Protein AF-0000000084507825 (afdb_homodimer)

Foldseek 3Di:
DPPDDDDADQQCCQVPLVSVLVVLCVVLVPDDLLLVLLQVCLVLCVVCLVVLLQVLVVVLLVDCLSLVLQQFDAVPDDDDGDPDSVCSDCPNPRSVVVSVVSSVVSNCLRNPDPVDCVSVVVLLVVLQQQCFCVVPVVDDPGTGRHDDLVSVLVSLVVSLVVVLVSLVVVVDPPVSNVSNNSSSVSSSVSSSVSNVSNVDDDPHDDPPPPPPPPPDDPPVPPPPPPPPPVPPPPPD/DPPDDDDADQQCCQVPLVSVLVVLCVVLVPDDLLLVLLQVCLVLCVVCLVVLLQVLVVVLLVDCLSLVLQQFDAVPDDDDGDPDSVCSDCPNPRSVVVSVVSSVVSNCLRNPDPVDCVSVVVLLVVLQQQCFCVVPVVDDPGGGRHDDLVSVLVSLVVSLVVVLVSLVVVVDDPVSNVSNNSSSVSSSVSSSVSNVSNVDDDPHDDPPPPDPPPPDDPPVPPPPPPPPPPPPPPDD

Solvent-accessible surface area (backbone atoms only — not comparable to full-atom values): 27492 Å² total; per-residue (Å²): 127,80,75,73,65,42,84,56,66,73,55,38,56,61,66,30,66,70,56,28,50,54,49,54,31,57,73,50,62,58,48,71,69,30,51,50,30,30,41,72,44,34,67,63,50,64,73,40,42,69,62,48,51,52,50,52,50,51,56,38,51,35,26,49,68,55,39,54,47,64,53,36,56,51,90,91,63,82,73,79,71,52,90,48,73,87,53,66,42,86,83,27,68,62,48,47,54,51,48,52,53,53,51,49,50,58,50,41,75,24,62,55,58,82,88,40,69,63,50,55,50,50,47,33,46,59,21,40,58,33,60,14,50,80,75,48,72,83,58,77,97,65,61,46,35,56,52,61,64,66,62,54,52,44,46,50,44,42,50,48,46,53,50,52,51,57,56,61,70,63,69,55,58,69,68,59,44,49,47,34,52,46,27,52,50,45,53,52,45,51,46,48,46,34,34,47,61,69,59,29,80,67,93,44,71,78,73,73,79,76,69,82,74,71,83,64,78,73,70,71,78,66,79,68,81,58,77,70,69,74,74,76,80,74,80,120,126,79,76,74,64,42,84,57,63,71,57,38,56,60,67,29,68,71,55,30,49,53,48,54,31,56,72,50,63,58,48,71,69,30,52,49,29,31,40,72,43,34,67,64,50,65,74,40,42,71,62,50,51,51,50,51,50,52,56,36,51,35,26,48,66,55,38,53,46,62,53,36,57,53,91,90,63,83,73,80,72,52,90,49,74,86,53,65,42,85,83,26,66,60,48,47,53,51,48,51,52,51,51,49,48,58,50,41,74,23,62,55,59,81,88,40,67,63,49,55,50,51,46,33,47,59,23,40,56,35,61,14,50,81,73,47,72,84,59,76,98,66,61,46,34,58,52,62,66,67,61,55,52,44,47,51,44,41,49,49,45,53,50,52,51,56,56,61,71,63,69,57,59,68,68,58,44,50,48,34,52,45,26,52,50,44,53,52,45,52,46,48,46,36,34,45,61,69,58,28,79,68,93,44,71,76,73,73,79,76,69,82,73,70,83,64,79,72,72,70,78,65,80,68,80,58,81,65,73,76,77,76,77,75,77,132

Sequence (472 aa):
MCPILNRIDPTQLDTSLPKRVEYITKFIEFGPEDAAALRAAAPIVKQITNCAVDAVYEKLFSFDVTRATFMSRNTGFEGKLATRLEEITHDNDQIKFRKDFLRTWMFKVFTADYTDIKTFEYLDKVGLMHTGPAAFQHREKKEPLHVDYMHCAMLLGHVHNMLTRAVLARNLPAETTQTTLIAINKVLWIQNDLFARHHIPPRYSHQEETEAKDKGASQGWAWGLFGRSGGSSSSSMCPILNRIDPTQLDTSLPKRVEYITKFIEFGPEDAAALRAAAPIVKQITNCAVDAVYEKLFSFDVTRATFMSRNTGFEGKLATRLEEITHDNDQIKFRKDFLRTWMFKVFTADYTDIKTFEYLDKVGLMHTGPAAFQHREKKEPLHVDYMHCAMLLGHVHNMLTRAVLARNLPAETTQTTLIAINKVLWIQNDLFARHHIPPRYSHQEETEAKDKGASQGWAWGLFGRSGGSSSSS

Structure (mmCIF, N/CA/C/O backbone):
data_AF-0000000084507825-model_v1
#
loop_
_entity.id
_entity.type
_entity.pdbx_description
1 polymer 'Globin-sensor domain-containing protein'
#
loop_
_atom_site.group_PDB
_atom_site.id
_atom_site.type_symbol
_atom_site.label_atom_id
_atom_site.label_alt_id
_atom_site.label_comp_id
_atom_site.label_asym_id
_atom_site.label_entity_id
_atom_site.label_seq_id
_atom_site.pdbx_PDB_ins_code
_atom_site.Cartn_x
_atom_site.Cartn_y
_atom_site.Cartn_z
_atom_site.occupancy
_atom_site.B_iso_or_equiv
_atom_site.auth_seq_id
_atom_site.auth_comp_id
_atom_site.auth_asym_id
_atom_site.auth_atom_id
_atom_site.pdbx_PDB_model_num
ATOM 1 N N . MET A 1 1 ? -9.297 17.641 26.609 1 36.19 1 MET A N 1
ATOM 2 C CA . MET A 1 1 ? -8.188 16.812 27.078 1 36.19 1 MET A CA 1
ATOM 3 C C . MET A 1 1 ? -7.156 16.594 25.984 1 36.19 1 MET A C 1
ATOM 5 O O . MET A 1 1 ? -7.512 16.438 24.812 1 36.19 1 MET A O 1
ATOM 9 N N . CYS A 1 2 ? -6.051 17.156 26.188 1 46.97 2 CYS A N 1
ATOM 10 C CA . CYS A 1 2 ? -4.969 17.078 25.219 1 46.97 2 CYS A CA 1
ATOM 11 C C . CYS A 1 2 ? -4.809 15.641 24.703 1 46.97 2 CYS A C 1
ATOM 13 O O . CYS A 1 2 ? -4.703 14.703 25.5 1 46.97 2 CYS A O 1
ATOM 15 N N . PRO A 1 3 ? -5.215 15.312 23.516 1 63.03 3 PRO A N 1
ATOM 16 C CA . PRO A 1 3 ? -5.098 13.922 23.094 1 63.03 3 PRO A CA 1
ATOM 17 C C . PRO A 1 3 ? -3.773 13.281 23.516 1 63.03 3 PRO A C 1
ATOM 19 O O . PRO A 1 3 ? -2.77 13.984 23.672 1 63.03 3 PRO A O 1
ATOM 22 N N . ILE A 1 4 ? -3.84 12.125 24.234 1 78.12 4 ILE A N 1
ATOM 23 C CA . ILE A 1 4 ? -2.697 11.328 24.656 1 78.12 4 ILE A CA 1
ATOM 24 C C . ILE A 1 4 ? -1.695 11.203 23.516 1 78.12 4 ILE A C 1
ATOM 26 O O . ILE A 1 4 ? -2.061 10.836 22.391 1 78.12 4 ILE A O 1
ATOM 30 N N . LEU A 1 5 ? -0.539 11.805 23.672 1 90 5 LEU A N 1
ATOM 31 C CA . LEU A 1 5 ? 0.555 11.703 22.703 1 90 5 LEU A CA 1
ATOM 32 C C . LEU A 1 5 ? 1.272 10.367 22.844 1 90 5 LEU A C 1
ATOM 34 O O . LEU A 1 5 ? 1.712 9.992 23.922 1 90 5 LEU A O 1
ATOM 38 N N . ASN A 1 6 ? 1.208 9.578 21.781 1 95.44 6 ASN A N 1
ATOM 39 C CA . ASN A 1 6 ? 1.97 8.336 21.734 1 95.44 6 ASN A CA 1
ATOM 40 C C . ASN A 1 6 ? 3.449 8.594 21.469 1 95.44 6 ASN A C 1
ATOM 42 O O . ASN A 1 6 ? 3.811 9.148 20.438 1 95.44 6 ASN A O 1
ATOM 46 N N . ARG A 1 7 ? 4.262 8.172 22.422 1 94.94 7 ARG A N 1
ATOM 47 C CA . ARG A 1 7 ? 5.699 8.359 22.281 1 94.94 7 ARG A CA 1
ATOM 48 C C . ARG A 1 7 ? 6.348 7.156 21.594 1 94.94 7 ARG A C 1
ATOM 50 O O . ARG A 1 7 ? 6.203 6.023 22.062 1 94.94 7 ARG A O 1
ATOM 57 N N . ILE A 1 8 ? 6.984 7.43 20.531 1 95.25 8 ILE A N 1
ATOM 58 C CA . ILE A 1 8 ? 7.609 6.395 19.719 1 95.25 8 ILE A CA 1
ATOM 59 C C . ILE A 1 8 ? 9.086 6.727 19.5 1 95.25 8 ILE A C 1
ATOM 61 O O . ILE A 1 8 ? 9.422 7.832 19.078 1 95.25 8 ILE A O 1
ATOM 65 N N . ASP A 1 9 ? 10 5.816 19.844 1 94.69 9 ASP A N 1
ATOM 66 C CA . ASP A 1 9 ? 11.406 5.941 19.469 1 94.69 9 ASP A CA 1
ATOM 67 C C . ASP A 1 9 ? 11.625 5.598 18 1 94.69 9 ASP A C 1
ATOM 69 O O . ASP A 1 9 ? 11.5 4.434 17.609 1 94.69 9 ASP A O 1
ATOM 73 N N . PRO A 1 10 ? 11.977 6.602 17.188 1 93.81 10 PRO A N 1
ATOM 74 C CA . PRO A 1 10 ? 12.102 6.34 15.75 1 93.81 10 PRO A CA 1
ATOM 75 C C . PRO A 1 10 ? 13.141 5.27 15.438 1 93.81 10 PRO A C 1
ATOM 77 O O . PRO A 1 10 ? 13 4.539 14.453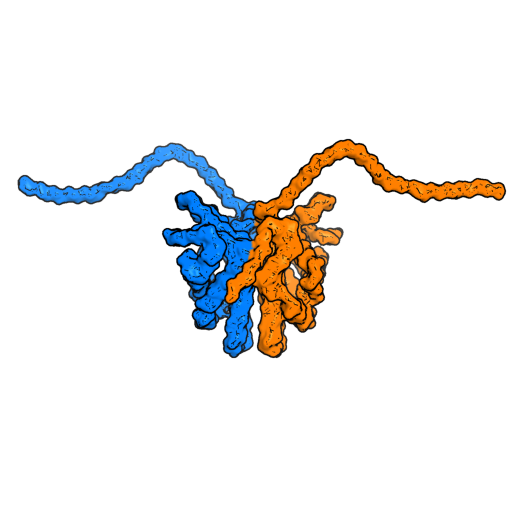 1 93.81 10 PRO A O 1
ATOM 80 N N . THR A 1 11 ? 14.164 5.133 16.203 1 94.94 11 THR A N 1
ATOM 81 C CA . THR A 1 11 ? 15.195 4.129 15.977 1 94.94 11 THR A CA 1
ATOM 82 C C . THR A 1 11 ? 14.617 2.721 16.078 1 94.94 11 THR A C 1
ATOM 84 O O . THR A 1 11 ? 15.008 1.824 15.336 1 94.94 11 THR A O 1
ATOM 87 N N . GLN A 1 12 ? 13.641 2.6 16.922 1 96.62 12 GLN A N 1
ATOM 88 C CA . GLN A 1 12 ? 13.062 1.283 17.172 1 96.62 12 GLN A CA 1
ATOM 89 C C . GLN A 1 12 ? 12.141 0.861 16.031 1 96.62 12 GLN A C 1
ATOM 91 O O . GLN A 1 12 ? 11.836 -0.323 15.875 1 96.62 12 GLN A O 1
ATOM 96 N N . LEU A 1 13 ? 11.695 1.772 15.266 1 97.31 13 LEU A N 1
ATOM 97 C CA . LEU A 1 13 ? 10.859 1.438 14.125 1 97.31 13 LEU A CA 1
ATOM 98 C C . LEU A 1 13 ? 11.664 0.709 13.055 1 97.31 13 LEU A C 1
ATOM 100 O O . LEU A 1 13 ? 11.109 -0.055 12.266 1 97.31 13 LEU A O 1
ATOM 104 N N . ASP A 1 14 ? 12.969 0.906 13.125 1 95.88 14 ASP A N 1
ATOM 105 C CA . ASP A 1 14 ? 13.852 0.217 12.188 1 95.88 14 ASP A CA 1
ATOM 106 C C . ASP A 1 14 ? 14.461 -1.028 12.82 1 95.88 14 ASP A C 1
ATOM 108 O O . ASP A 1 14 ? 14.727 -2.02 12.133 1 95.88 14 ASP A O 1
ATOM 112 N N . THR A 1 15 ? 14.641 -1.008 14.125 1 96.06 15 THR A N 1
ATOM 113 C CA . THR A 1 15 ? 15.531 -1.999 14.719 1 96.06 15 THR A CA 1
ATOM 114 C C . THR A 1 15 ? 14.734 -3.041 15.5 1 96.06 15 THR A C 1
ATOM 116 O O . THR A 1 15 ? 15.273 -4.074 15.898 1 96.06 15 THR A O 1
ATOM 119 N N . SER A 1 16 ? 13.469 -2.795 15.742 1 97.94 16 SER A N 1
ATOM 120 C CA . SER A 1 16 ? 12.625 -3.707 16.516 1 97.94 16 SER A CA 1
ATOM 121 C C . SER A 1 16 ? 11.312 -3.977 15.797 1 97.94 16 SER A C 1
ATOM 123 O O . SER A 1 16 ? 10.438 -3.107 15.742 1 97.94 16 SER A O 1
ATOM 125 N N . LEU A 1 17 ? 11.117 -5.219 15.383 1 98.19 17 LEU A N 1
ATOM 126 C CA . LEU A 1 17 ? 9.867 -5.582 14.719 1 98.19 17 LEU A CA 1
ATOM 127 C C . LEU A 1 17 ? 8.68 -5.434 15.672 1 98.19 17 LEU A C 1
ATOM 129 O O . LEU A 1 17 ? 7.66 -4.84 15.312 1 98.19 17 LEU A O 1
ATOM 133 N N . PRO A 1 18 ? 8.742 -5.898 16.938 1 98.5 18 PRO A N 1
ATOM 134 C CA . PRO A 1 18 ? 7.602 -5.742 17.844 1 98.5 18 PRO A CA 1
ATOM 135 C C . PRO A 1 18 ? 7.207 -4.281 18.047 1 98.5 18 PRO A C 1
ATOM 137 O O . PRO A 1 18 ? 6.02 -3.959 18.094 1 98.5 18 PRO A O 1
ATOM 140 N N . LYS A 1 19 ? 8.164 -3.371 18.141 1 98.44 19 LYS A N 1
ATOM 141 C CA . LYS A 1 19 ? 7.859 -1.957 18.328 1 98.44 19 LYS A CA 1
ATOM 142 C C . LYS A 1 19 ? 7.277 -1.343 17.062 1 98.44 19 LYS A C 1
ATOM 144 O O . LYS A 1 19 ? 6.383 -0.499 17.125 1 98.44 19 LYS A O 1
ATOM 149 N N . ARG A 1 20 ? 7.816 -1.771 15.93 1 98.44 20 ARG A N 1
ATOM 150 C CA . ARG A 1 20 ? 7.246 -1.331 14.664 1 98.44 20 ARG A CA 1
ATOM 151 C C . ARG A 1 20 ? 5.793 -1.773 14.531 1 98.44 20 ARG A C 1
ATOM 153 O O . ARG A 1 20 ? 4.922 -0.971 14.188 1 98.44 20 ARG A O 1
ATOM 160 N N . VAL A 1 21 ? 5.551 -3.033 14.906 1 98.81 21 VAL A N 1
ATOM 161 C CA . VAL A 1 21 ? 4.211 -3.602 14.812 1 98.81 21 VAL A CA 1
ATOM 162 C C . VAL A 1 21 ? 3.27 -2.867 15.766 1 98.81 21 VAL A C 1
ATOM 164 O O . VAL A 1 21 ? 2.133 -2.549 15.398 1 98.81 21 VAL A O 1
ATOM 167 N N . GLU A 1 22 ? 3.719 -2.598 16.922 1 98.5 22 GLU A N 1
ATOM 168 C CA . GLU A 1 22 ? 2.922 -1.83 17.875 1 98.5 22 GLU A CA 1
ATOM 169 C C . GLU A 1 22 ? 2.518 -0.478 17.297 1 98.5 22 GLU A C 1
ATOM 171 O O . GLU A 1 22 ? 1.354 -0.08 17.391 1 98.5 22 GLU A O 1
ATOM 176 N N . TYR A 1 23 ? 3.441 0.18 16.719 1 98.5 23 TYR A N 1
ATOM 177 C CA . TYR A 1 23 ? 3.195 1.499 16.141 1 98.5 23 TYR A CA 1
ATOM 178 C C . TYR A 1 23 ? 2.221 1.411 14.969 1 98.5 23 TYR A C 1
ATOM 180 O O . TYR A 1 23 ? 1.192 2.09 14.953 1 98.5 23 TYR A O 1
ATOM 188 N N . ILE A 1 24 ? 2.48 0.512 13.953 1 98.75 24 ILE A N 1
ATOM 189 C CA . ILE A 1 24 ? 1.702 0.543 12.719 1 98.75 24 ILE A CA 1
ATOM 190 C C . ILE A 1 24 ? 0.29 0.027 12.984 1 98.75 24 ILE A C 1
ATOM 192 O O . ILE A 1 24 ? -0.678 0.512 12.391 1 98.75 24 ILE A O 1
ATOM 196 N N . THR A 1 25 ? 0.113 -0.939 13.875 1 98.81 25 THR A N 1
ATOM 197 C CA . THR A 1 25 ? -1.227 -1.427 14.188 1 98.81 25 THR A CA 1
ATOM 198 C C . THR A 1 25 ? -2.025 -0.368 14.938 1 98.81 25 THR A C 1
ATOM 200 O O . THR A 1 25 ? -3.225 -0.201 14.703 1 98.81 25 THR A O 1
ATOM 203 N N . LYS A 1 26 ? -1.37 0.369 15.844 1 98.38 26 LYS A N 1
ATOM 204 C CA . LYS A 1 26 ? -2.045 1.459 16.547 1 98.38 26 LYS A CA 1
ATOM 205 C C . LYS A 1 26 ? -2.412 2.584 15.578 1 98.38 26 LYS A C 1
ATOM 207 O O . LYS A 1 26 ? -3.523 3.115 15.633 1 98.38 26 LYS A O 1
ATOM 212 N N . PHE A 1 27 ? -1.517 2.955 14.75 1 98.62 27 PHE A N 1
ATOM 213 C CA . PHE A 1 27 ? -1.751 4.035 13.797 1 98.62 27 PHE A CA 1
ATOM 214 C C . PHE A 1 27 ? -2.947 3.725 12.906 1 98.62 27 PHE A C 1
ATOM 216 O O . PHE A 1 27 ? -3.848 4.551 12.75 1 98.62 27 PHE A O 1
ATOM 223 N N . ILE A 1 28 ? -2.973 2.477 12.336 1 98.69 28 ILE A N 1
ATOM 224 C CA . ILE A 1 28 ? -4.023 2.143 11.383 1 98.69 28 ILE A CA 1
ATOM 225 C C . ILE A 1 28 ? -5.242 1.594 12.117 1 98.69 28 ILE A C 1
ATOM 227 O O . ILE A 1 28 ? -6.246 1.248 11.5 1 98.69 28 ILE A O 1
ATOM 231 N N . GLU A 1 29 ? -5.102 1.464 13.484 1 98.5 29 GLU A N 1
ATOM 232 C CA . GLU A 1 29 ? -6.18 1.044 14.375 1 98.5 29 GLU A CA 1
ATOM 233 C C . GLU A 1 29 ? -6.598 -0.396 14.094 1 98.5 29 GLU A C 1
ATOM 235 O O . GLU A 1 29 ? -7.793 -0.697 14.023 1 98.5 29 GLU A O 1
ATOM 240 N N . PHE A 1 30 ? -5.664 -1.227 13.812 1 98.88 30 PHE A N 1
ATOM 241 C CA . PHE A 1 30 ? -5.902 -2.662 13.719 1 98.88 30 PHE A CA 1
ATOM 242 C C . PHE A 1 30 ? -5.949 -3.291 15.109 1 98.88 30 PHE A C 1
ATOM 244 O O . PHE A 1 30 ? -4.98 -3.207 15.867 1 98.88 30 PHE A O 1
ATOM 251 N N . GLY A 1 31 ? -7.035 -3.877 15.469 1 98.56 31 GLY A N 1
ATOM 252 C CA . GLY A 1 31 ? -7.215 -4.441 16.797 1 98.56 31 GLY A CA 1
ATOM 253 C C . GLY A 1 31 ? -8.008 -5.738 16.797 1 98.56 31 GLY A C 1
ATOM 254 O O . GLY A 1 31 ? -8.156 -6.375 15.75 1 98.56 31 GLY A O 1
ATOM 255 N N . PRO A 1 32 ? -8.5 -6.152 17.906 1 98.5 32 PRO A N 1
ATOM 256 C CA . PRO A 1 32 ? -9.188 -7.434 18.062 1 98.5 32 PRO A CA 1
ATOM 257 C C . PRO A 1 32 ? -10.438 -7.539 17.188 1 98.5 32 PRO A C 1
ATOM 259 O O . PRO A 1 32 ? -10.766 -8.625 16.703 1 98.5 32 PRO A O 1
ATOM 262 N N . GLU A 1 33 ? -11.148 -6.449 17 1 98.62 33 GLU A N 1
ATOM 263 C CA . GLU A 1 33 ? -12.336 -6.477 16.172 1 98.62 33 GLU A CA 1
ATOM 264 C C . GLU A 1 33 ? -11.984 -6.777 14.711 1 98.62 33 GLU A C 1
ATOM 266 O O . GLU A 1 33 ? -12.742 -7.457 14.016 1 98.62 33 GLU A O 1
ATOM 271 N N . ASP A 1 34 ? -10.852 -6.25 14.273 1 98.88 34 ASP A N 1
ATOM 272 C CA . ASP A 1 34 ? -10.391 -6.539 12.922 1 98.88 34 ASP A CA 1
ATOM 273 C C . ASP A 1 34 ? -10.023 -8.008 12.766 1 98.88 34 ASP A C 1
ATOM 275 O O . ASP A 1 34 ? -10.406 -8.656 11.789 1 98.88 34 ASP A O 1
ATOM 279 N N . ALA A 1 35 ? -9.273 -8.508 13.75 1 98.81 35 ALA A N 1
ATOM 280 C CA . ALA A 1 35 ? -8.906 -9.922 13.727 1 98.81 35 ALA A CA 1
ATOM 281 C C . ALA A 1 35 ? -10.141 -10.812 13.695 1 98.81 35 ALA A C 1
ATOM 283 O O . ALA A 1 35 ? -10.188 -11.805 12.969 1 98.81 35 ALA A O 1
ATOM 284 N N . ALA A 1 36 ? -11.156 -10.445 14.469 1 98.81 36 ALA A N 1
ATOM 285 C CA . ALA A 1 36 ? -12.398 -11.211 14.5 1 98.81 36 ALA A CA 1
ATOM 286 C C . ALA A 1 36 ? -13.117 -11.148 13.156 1 98.81 36 ALA A C 1
ATOM 288 O O . ALA A 1 36 ? -13.68 -12.141 12.695 1 98.81 36 ALA A O 1
ATOM 289 N N . ALA A 1 37 ? -13.133 -9.984 12.562 1 98.88 37 ALA A N 1
ATOM 290 C CA . ALA A 1 37 ? -13.766 -9.828 11.258 1 98.88 37 ALA A CA 1
ATOM 291 C C . ALA A 1 37 ? -13.07 -10.68 10.203 1 98.88 37 ALA A C 1
ATOM 293 O O . ALA A 1 37 ? -13.734 -11.297 9.359 1 98.88 37 ALA A O 1
ATOM 294 N N . LEU A 1 38 ? -11.758 -10.688 10.219 1 98.88 38 LEU A N 1
ATOM 295 C CA . LEU A 1 38 ? -11.008 -11.531 9.297 1 98.88 38 LEU A CA 1
ATOM 296 C C . LEU A 1 38 ? -11.352 -13.008 9.5 1 98.88 38 LEU A C 1
ATOM 298 O O . LEU A 1 38 ? -11.648 -13.719 8.531 1 98.88 38 LEU A O 1
ATOM 302 N N . ARG A 1 39 ? -11.344 -13.391 10.703 1 98.81 39 ARG A N 1
ATOM 303 C CA . ARG A 1 39 ? -11.672 -14.781 11 1 98.81 39 ARG A CA 1
ATOM 304 C C . ARG A 1 39 ? -13.07 -15.133 10.516 1 98.81 39 ARG A C 1
ATOM 306 O O . ARG A 1 39 ? -13.297 -16.219 9.969 1 98.81 39 ARG A O 1
ATOM 313 N N . ALA A 1 40 ? -14.008 -14.266 10.75 1 98.62 40 ALA A N 1
ATOM 314 C CA . ALA A 1 40 ? -15.391 -14.484 10.328 1 98.62 40 ALA A CA 1
ATOM 315 C C . ALA A 1 40 ? -15.492 -14.57 8.805 1 98.62 40 ALA A C 1
ATOM 317 O O . ALA A 1 40 ? -16.406 -15.219 8.273 1 98.62 40 ALA A O 1
ATOM 318 N N . ALA A 1 41 ? -14.57 -13.953 8.094 1 98.38 41 ALA A N 1
ATOM 319 C CA . ALA A 1 41 ? -14.602 -13.93 6.637 1 98.38 41 ALA A CA 1
ATOM 320 C C . ALA A 1 41 ? -13.836 -15.117 6.055 1 98.38 41 ALA A C 1
ATOM 322 O O . ALA A 1 41 ? -13.828 -15.32 4.836 1 98.38 41 ALA A O 1
ATOM 323 N N . ALA A 1 42 ? -13.188 -15.938 6.879 1 98.38 42 ALA A N 1
ATOM 324 C CA . ALA A 1 42 ? -12.328 -17.031 6.441 1 98.38 42 ALA A CA 1
ATOM 325 C C . ALA A 1 42 ? -13.078 -17.984 5.504 1 98.38 42 ALA A C 1
ATOM 327 O O . ALA A 1 42 ? -12.531 -18.422 4.496 1 98.38 42 ALA A O 1
ATOM 328 N N . PRO A 1 43 ? -14.375 -18.297 5.715 1 97.81 43 PRO A N 1
ATOM 329 C CA . PRO A 1 43 ? -15.086 -19.188 4.793 1 97.81 43 PRO A CA 1
ATOM 330 C C . PRO A 1 43 ? -15.227 -18.594 3.393 1 97.81 43 PRO A C 1
ATOM 332 O O . PRO A 1 43 ? -15.203 -19.328 2.402 1 97.81 43 PRO A O 1
ATOM 335 N N . ILE A 1 44 ? -15.414 -17.25 3.322 1 96.69 44 ILE A N 1
ATOM 336 C CA . ILE A 1 44 ? -15.484 -16.578 2.027 1 96.69 44 ILE A CA 1
ATOM 337 C C . ILE A 1 44 ? -14.164 -16.781 1.28 1 96.69 44 ILE A C 1
ATOM 339 O O . ILE A 1 44 ? -14.156 -17.141 0.103 1 96.69 44 ILE A O 1
ATOM 343 N N . VAL A 1 45 ? -13.078 -16.594 1.934 1 95.88 45 VAL A N 1
ATOM 344 C CA . VAL A 1 45 ? -11.742 -16.672 1.351 1 95.88 45 VAL A CA 1
ATOM 345 C C . VAL A 1 45 ? -11.438 -18.125 0.955 1 95.88 45 VAL A C 1
ATOM 347 O O . VAL A 1 45 ? -10.891 -18.375 -0.119 1 95.88 45 VAL A O 1
ATOM 350 N N . LYS A 1 46 ? -11.789 -19.047 1.829 1 96.81 46 LYS A N 1
ATOM 351 C CA . LYS A 1 46 ? -11.586 -20.469 1.533 1 96.81 46 LYS A CA 1
ATOM 352 C C . LYS A 1 46 ? -12.258 -20.859 0.218 1 96.81 46 LYS A C 1
ATOM 354 O O . LYS A 1 46 ? -11.695 -21.625 -0.568 1 96.81 46 LYS A O 1
ATOM 359 N N . GLN A 1 47 ? -13.398 -20.312 -0.067 1 96.5 47 GLN A N 1
ATOM 360 C CA . GLN A 1 47 ? -14.188 -20.656 -1.246 1 96.5 47 GLN A CA 1
ATOM 361 C C . GLN A 1 47 ? -13.523 -20.141 -2.52 1 96.5 47 GLN A C 1
ATOM 363 O O . GLN A 1 47 ? -13.68 -20.734 -3.59 1 96.5 47 GLN A O 1
ATOM 368 N N . ILE A 1 48 ? -12.734 -19.094 -2.365 1 96.19 48 ILE A N 1
ATOM 369 C CA . ILE A 1 48 ? -12.242 -18.469 -3.59 1 96.19 48 ILE A CA 1
ATOM 370 C C . ILE A 1 48 ? -10.742 -18.719 -3.719 1 96.19 48 ILE A C 1
ATOM 372 O O . ILE A 1 48 ? -10.125 -18.344 -4.723 1 96.19 48 ILE A O 1
ATOM 376 N N . THR A 1 49 ? -10.125 -19.328 -2.787 1 96.06 49 THR A N 1
ATOM 377 C CA . THR A 1 49 ? -8.672 -19.344 -2.652 1 96.06 49 THR A CA 1
ATOM 378 C C . THR A 1 49 ? -8.023 -19.953 -3.896 1 96.06 49 THR A C 1
ATOM 380 O O . THR A 1 49 ? -7.141 -19.344 -4.5 1 96.06 49 THR A O 1
ATOM 383 N N . ASN A 1 50 ? -8.453 -21.141 -4.379 1 95.56 50 ASN A N 1
ATOM 384 C CA . ASN A 1 50 ? -7.812 -21.781 -5.523 1 95.56 50 ASN A CA 1
ATOM 385 C C . ASN A 1 50 ? -7.945 -20.938 -6.789 1 95.56 50 ASN A C 1
ATOM 387 O O . ASN A 1 50 ? -6.965 -20.719 -7.496 1 95.56 50 ASN A O 1
ATOM 391 N N . CYS A 1 51 ? -9.109 -20.422 -6.988 1 96.25 51 CYS A N 1
ATOM 392 C CA . CYS A 1 51 ? -9.336 -19.594 -8.164 1 96.25 51 CYS A CA 1
ATOM 393 C C . CYS A 1 51 ? -8.555 -18.281 -8.062 1 96.25 51 CYS A C 1
ATOM 395 O O . CYS A 1 51 ? -7.988 -17.812 -9.047 1 96.25 51 CYS A O 1
ATOM 397 N N . ALA A 1 52 ? -8.539 -17.75 -6.879 1 96.69 52 ALA A N 1
ATOM 398 C CA . ALA A 1 52 ? -7.816 -16.5 -6.668 1 96.69 52 ALA A CA 1
ATOM 399 C C . ALA A 1 52 ? -6.32 -16.688 -6.879 1 96.69 52 ALA A C 1
ATOM 401 O O . ALA A 1 52 ? -5.664 -15.852 -7.508 1 96.69 52 ALA A O 1
ATOM 402 N N . VAL A 1 53 ? -5.766 -17.75 -6.391 1 97.88 53 VAL A N 1
ATOM 403 C CA . VAL A 1 53 ? -4.348 -18.047 -6.551 1 97.88 53 VAL A CA 1
ATOM 404 C C . VAL A 1 53 ? -4.023 -18.234 -8.031 1 97.88 53 VAL A C 1
ATOM 406 O O . VAL A 1 53 ? -3.027 -17.703 -8.531 1 97.88 53 VAL A O 1
ATOM 409 N N . ASP A 1 54 ? -4.844 -18.938 -8.75 1 97.38 54 ASP A N 1
ATOM 410 C CA . ASP A 1 54 ? -4.648 -19.094 -10.188 1 97.38 54 ASP A CA 1
ATOM 411 C C . ASP A 1 54 ? -4.699 -17.734 -10.906 1 97.38 54 ASP A C 1
ATOM 413 O O . ASP A 1 54 ? -3.889 -17.469 -11.797 1 97.38 54 ASP A O 1
ATOM 417 N N . ALA A 1 55 ? -5.645 -16.938 -10.523 1 96.62 55 ALA A N 1
ATOM 418 C CA . ALA A 1 55 ? -5.789 -15.617 -11.141 1 96.62 55 ALA A CA 1
ATOM 419 C C . ALA A 1 55 ? -4.562 -14.75 -10.875 1 96.62 55 ALA A C 1
ATOM 421 O O . ALA A 1 55 ? -4.133 -13.992 -11.742 1 96.62 55 ALA A O 1
ATOM 422 N N . VAL A 1 56 ? -4.059 -14.828 -9.664 1 97.75 56 VAL A N 1
ATOM 423 C CA . VAL A 1 56 ? -2.844 -14.102 -9.305 1 97.75 56 VAL A CA 1
ATOM 424 C C . VAL A 1 56 ? -1.704 -14.508 -10.234 1 97.75 56 VAL A C 1
ATOM 426 O O . VAL A 1 56 ? -1.017 -13.656 -10.797 1 97.75 56 VAL A O 1
ATOM 429 N N . TYR A 1 57 ? -1.505 -15.773 -10.43 1 97.19 57 TYR A N 1
ATOM 430 C CA . TYR A 1 57 ? -0.385 -16.219 -11.25 1 97.19 57 TYR A CA 1
ATOM 431 C C . TYR A 1 57 ? -0.645 -15.945 -12.727 1 97.19 57 TYR A C 1
ATOM 433 O O . TYR A 1 57 ? 0.286 -15.656 -13.484 1 97.19 57 TYR A O 1
ATOM 441 N N . GLU A 1 58 ? -1.918 -15.984 -13.156 1 96.88 58 GLU A N 1
ATOM 442 C CA . GLU A 1 58 ? -2.225 -15.516 -14.508 1 96.88 58 GLU A CA 1
ATOM 443 C C . GLU A 1 58 ? -1.776 -14.07 -14.703 1 96.88 58 GLU A C 1
ATOM 445 O O . GLU A 1 58 ? -1.221 -13.727 -15.742 1 96.88 58 GLU A O 1
ATOM 450 N N . LYS A 1 59 ? -2.053 -13.273 -13.727 1 97.5 59 LYS A N 1
ATOM 451 C CA . LYS A 1 59 ? -1.621 -11.883 -13.773 1 97.5 59 LYS A CA 1
ATOM 452 C C . LYS A 1 59 ? -0.101 -11.781 -13.867 1 97.5 59 LYS A C 1
ATOM 454 O O . LYS A 1 59 ? 0.424 -11.047 -14.711 1 97.5 59 LYS A O 1
ATOM 459 N N . LEU A 1 60 ? 0.597 -12.555 -13.055 1 97.31 60 LEU A N 1
ATOM 460 C CA . LEU A 1 60 ? 2.055 -12.523 -13.016 1 97.31 60 LEU A CA 1
ATOM 461 C C . LEU A 1 60 ? 2.645 -13.047 -14.32 1 97.31 60 LEU A C 1
ATOM 463 O O . LEU A 1 60 ? 3.697 -12.578 -14.766 1 97.31 60 LEU A O 1
ATOM 467 N N . PHE A 1 61 ? 1.965 -13.953 -15.008 1 96.56 61 PHE A N 1
ATOM 468 C CA . PHE A 1 61 ? 2.404 -14.508 -16.281 1 96.56 61 PHE A CA 1
ATOM 469 C C . PHE A 1 61 ? 2.197 -13.508 -17.406 1 96.56 61 PHE A C 1
ATOM 471 O O . PHE A 1 61 ? 2.83 -13.617 -18.469 1 96.56 61 PHE A O 1
ATOM 478 N N . SER A 1 62 ? 1.318 -12.586 -17.234 1 96.69 62 SER A N 1
ATOM 479 C CA . SER A 1 62 ? 0.885 -11.719 -18.328 1 96.69 62 SER A CA 1
ATOM 480 C C . SER A 1 62 ? 1.888 -10.602 -18.578 1 96.69 62 SER A C 1
ATOM 482 O O . SER A 1 62 ? 1.746 -9.836 -19.531 1 96.69 62 SER A O 1
ATOM 484 N N . PHE A 1 63 ? 2.863 -10.438 -17.75 1 97.25 63 PHE A N 1
ATOM 485 C CA . PHE A 1 63 ? 3.967 -9.508 -17.953 1 97.25 63 PHE A CA 1
ATOM 486 C C . PHE A 1 63 ? 5.305 -10.234 -17.906 1 97.25 63 PHE A C 1
ATOM 488 O O . PHE A 1 63 ? 5.555 -11.039 -17.016 1 97.25 63 PHE A O 1
ATOM 495 N N . ASP A 1 64 ? 6.199 -9.961 -18.844 1 95.62 64 ASP A N 1
ATOM 496 C CA . ASP A 1 64 ? 7.473 -10.672 -18.875 1 95.62 64 ASP A CA 1
ATOM 497 C C . ASP A 1 64 ? 8.336 -10.32 -17.672 1 95.62 64 ASP A C 1
ATOM 499 O O . ASP A 1 64 ? 9.039 -11.18 -17.125 1 95.62 64 ASP A O 1
ATOM 503 N N . VAL A 1 65 ? 8.25 -9.086 -17.156 1 95.12 65 VAL A N 1
ATOM 504 C CA . VAL A 1 65 ? 9.078 -8.633 -16.047 1 95.12 65 VAL A CA 1
ATOM 505 C C . VAL A 1 65 ? 8.703 -9.383 -14.766 1 95.12 65 VAL A C 1
ATOM 507 O O . VAL A 1 65 ? 9.562 -9.68 -13.938 1 95.12 65 VAL A O 1
ATOM 510 N N . THR A 1 66 ? 7.441 -9.734 -14.562 1 96.5 66 THR A N 1
ATOM 511 C CA . THR A 1 66 ? 7.055 -10.516 -13.391 1 96.5 66 THR A CA 1
ATOM 512 C C . THR A 1 66 ? 7.211 -12.008 -13.664 1 96.5 66 THR A C 1
ATOM 514 O O . THR A 1 66 ? 7.637 -12.766 -12.781 1 96.5 66 THR A O 1
ATOM 517 N N . ARG A 1 67 ? 6.934 -12.469 -14.867 1 94.88 67 ARG A N 1
ATOM 518 C CA . ARG A 1 67 ? 7.078 -13.875 -15.227 1 94.88 67 ARG A CA 1
ATOM 519 C C . ARG A 1 67 ? 8.531 -14.32 -15.109 1 94.88 67 ARG A C 1
ATOM 521 O O . ARG A 1 67 ? 8.805 -15.438 -14.656 1 94.88 67 ARG A O 1
ATOM 528 N N . ALA A 1 68 ? 9.453 -13.477 -15.461 1 92.56 68 ALA A N 1
ATOM 529 C CA . ALA A 1 68 ? 10.883 -13.773 -15.461 1 92.56 68 ALA A CA 1
ATOM 530 C C . ALA A 1 68 ? 11.391 -14.062 -14.055 1 92.56 68 ALA A C 1
ATOM 532 O O . ALA A 1 68 ? 12.391 -14.758 -13.875 1 92.56 68 ALA A O 1
ATOM 533 N N . THR A 1 69 ? 10.672 -13.547 -13.039 1 91.12 69 THR A N 1
ATOM 534 C CA . THR A 1 69 ? 11.078 -13.781 -11.656 1 91.12 69 THR A CA 1
ATOM 535 C C . THR A 1 69 ? 11.047 -15.266 -11.328 1 91.12 69 THR A C 1
ATOM 537 O O . THR A 1 69 ? 11.797 -15.734 -10.461 1 91.12 69 THR A O 1
ATOM 540 N N . PHE A 1 70 ? 10.305 -16.047 -12.07 1 91.81 70 PHE A N 1
ATOM 541 C CA . PHE A 1 70 ? 10.086 -17.438 -11.734 1 91.81 70 PHE A CA 1
ATOM 542 C C . PHE A 1 70 ? 11.125 -18.328 -12.406 1 91.81 70 PHE A C 1
ATOM 544 O O . PHE A 1 70 ? 11.102 -19.547 -12.258 1 91.81 70 PHE A O 1
ATOM 551 N N . MET A 1 71 ? 11.984 -17.703 -13.125 1 88.94 71 MET A N 1
ATOM 552 C CA . MET A 1 71 ? 13.125 -18.422 -13.672 1 88.94 71 MET A CA 1
ATOM 553 C C . MET A 1 71 ? 14.156 -18.719 -12.594 1 88.94 71 MET A C 1
ATOM 555 O O . MET A 1 71 ? 15.016 -19.594 -12.766 1 88.94 71 MET A O 1
ATOM 559 N N . SER A 1 72 ? 14.039 -17.953 -11.516 1 84.31 72 SER A N 1
ATOM 560 C CA . SER A 1 72 ? 14.9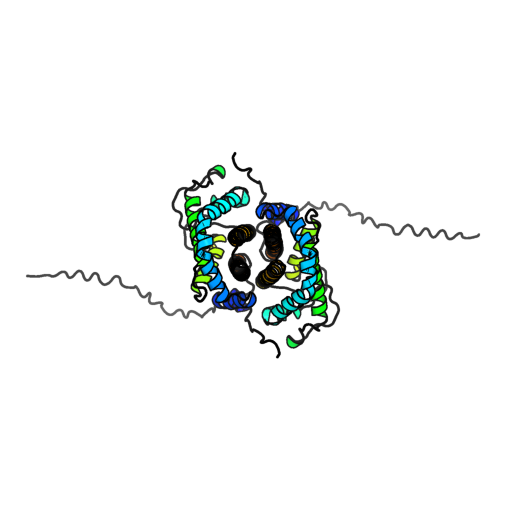3 -18.141 -10.375 1 84.31 72 SER A CA 1
ATOM 561 C C . SER A 1 72 ? 14.383 -19.203 -9.422 1 84.31 72 SER A C 1
ATOM 563 O O . SER A 1 72 ? 13.164 -19.344 -9.266 1 84.31 72 SER A O 1
ATOM 565 N N . ARG A 1 73 ? 15.297 -19.859 -8.812 1 80.94 73 ARG A N 1
ATOM 566 C CA . ARG A 1 73 ? 14.914 -20.938 -7.898 1 80.94 73 ARG A CA 1
ATOM 567 C C . ARG A 1 73 ? 14.281 -20.375 -6.629 1 80.94 73 ARG A C 1
ATOM 569 O O . ARG A 1 73 ? 14.82 -19.453 -6.016 1 80.94 73 ARG A O 1
ATOM 576 N N . ASN A 1 74 ? 13.141 -20.953 -6.328 1 78.81 74 ASN A N 1
ATOM 577 C CA . ASN A 1 74 ? 12.477 -20.625 -5.07 1 78.81 74 ASN A CA 1
ATOM 578 C C . ASN A 1 74 ? 13.172 -21.297 -3.883 1 78.81 74 ASN A C 1
ATOM 580 O O . ASN A 1 74 ? 13.586 -22.453 -3.971 1 78.81 74 ASN A O 1
ATOM 584 N N . THR A 1 75 ? 13.195 -20.484 -2.83 1 74.12 75 THR A N 1
ATOM 585 C CA . THR A 1 75 ? 13.703 -21.078 -1.596 1 74.12 75 THR A CA 1
ATOM 586 C C . THR A 1 75 ? 12.93 -22.359 -1.252 1 74.12 75 THR A C 1
ATOM 588 O O . THR A 1 75 ? 11.695 -22.359 -1.244 1 74.12 75 THR A O 1
ATOM 591 N N . GLY A 1 76 ? 13.664 -23.422 -1.097 1 77.94 76 GLY A N 1
ATOM 592 C CA . GLY A 1 76 ? 13.047 -24.672 -0.66 1 77.94 76 GLY A CA 1
ATOM 593 C C . GLY A 1 76 ? 12.641 -25.562 -1.81 1 77.94 76 GLY A C 1
ATOM 594 O O . GLY A 1 76 ? 12.281 -26.734 -1.599 1 77.94 76 GLY A O 1
ATOM 595 N N . PHE A 1 77 ? 12.664 -25.078 -3.057 1 85.88 77 PHE A N 1
ATOM 596 C CA . PHE A 1 77 ? 12.297 -25.891 -4.207 1 85.88 77 PHE A CA 1
ATOM 597 C C . PHE A 1 77 ? 13.5 -26.688 -4.711 1 85.88 77 PHE A C 1
ATOM 599 O O . PHE A 1 77 ? 14.57 -26.125 -4.922 1 85.88 77 PHE A O 1
ATOM 606 N N . GLU A 1 78 ? 13.352 -28 -4.961 1 87.38 78 GLU A N 1
ATOM 607 C CA . GLU A 1 78 ? 14.461 -28.859 -5.359 1 87.38 78 GLU A CA 1
ATOM 608 C C . GLU A 1 78 ? 14.258 -29.406 -6.762 1 87.38 78 GLU A C 1
ATOM 610 O O . GLU A 1 78 ? 15.109 -30.141 -7.277 1 87.38 78 GLU A O 1
ATOM 615 N N . GLY A 1 79 ? 13.266 -29.078 -7.395 1 88.62 79 GLY A N 1
ATOM 616 C CA . GLY A 1 79 ? 12.961 -29.625 -8.711 1 88.62 79 GLY A CA 1
ATOM 617 C C . GLY A 1 79 ? 13.648 -28.875 -9.836 1 88.62 79 GLY A C 1
ATOM 618 O O . GLY A 1 79 ? 14.531 -28.047 -9.594 1 88.62 79 GLY A O 1
ATOM 619 N N . LYS A 1 80 ? 13.289 -29.203 -11.039 1 89.44 80 LYS A N 1
ATOM 620 C CA . LYS A 1 80 ? 13.891 -28.625 -12.227 1 89.44 80 LYS A CA 1
ATOM 621 C C . LYS A 1 80 ? 13.375 -27.203 -12.469 1 89.44 80 LYS A C 1
ATOM 623 O O . LYS A 1 80 ? 12.18 -26.938 -12.312 1 89.44 80 LYS A O 1
ATOM 628 N N . LEU A 1 81 ? 14.289 -26.359 -12.883 1 89.44 81 LEU A N 1
ATOM 629 C CA . LEU A 1 81 ? 13.93 -24.984 -13.203 1 89.44 81 LEU A CA 1
ATOM 630 C C . LEU A 1 81 ? 13.555 -24.859 -14.68 1 89.44 81 LEU A C 1
ATOM 632 O O . LEU A 1 81 ? 14.086 -25.578 -15.523 1 89.44 81 LEU A O 1
ATOM 636 N N . ALA A 1 82 ? 12.641 -23.938 -14.859 1 90.19 82 ALA A N 1
ATOM 637 C CA . ALA A 1 82 ? 12.336 -23.562 -16.25 1 90.19 82 ALA A CA 1
ATOM 638 C C . ALA A 1 82 ? 13.547 -22.938 -16.922 1 90.19 82 ALA A C 1
ATOM 640 O O . ALA A 1 82 ? 14.32 -22.219 -16.266 1 90.19 82 ALA A O 1
ATOM 641 N N . THR A 1 83 ? 13.688 -23.172 -18.219 1 89.44 83 THR A N 1
ATOM 642 C CA . THR A 1 83 ? 14.805 -22.609 -18.969 1 89.44 83 THR A CA 1
ATOM 643 C C . THR A 1 83 ? 14.336 -21.484 -19.875 1 89.44 83 THR A C 1
ATOM 645 O O . THR A 1 83 ? 15.156 -20.703 -20.375 1 89.44 83 THR A O 1
ATOM 648 N N . ARG A 1 84 ? 13.031 -21.484 -20.141 1 91.12 84 ARG A N 1
ATOM 649 C CA . ARG A 1 84 ? 12.438 -20.438 -20.984 1 91.12 84 ARG A CA 1
ATOM 650 C C . ARG A 1 84 ? 11.156 -19.906 -20.359 1 91.12 84 ARG A C 1
ATOM 652 O O . ARG A 1 84 ? 10.477 -20.609 -19.609 1 91.12 84 ARG A O 1
ATOM 659 N N . LEU A 1 85 ? 10.844 -18.719 -20.625 1 91.12 85 LEU A N 1
ATOM 660 C CA . LEU A 1 85 ? 9.664 -18.062 -20.078 1 91.12 85 LEU A CA 1
ATOM 661 C C . LEU A 1 85 ? 8.398 -18.859 -20.391 1 91.12 85 LEU A C 1
ATOM 663 O O . LEU A 1 85 ? 7.473 -18.906 -19.578 1 91.12 85 LEU A O 1
ATOM 667 N N . GLU A 1 86 ? 8.344 -19.5 -21.531 1 90.62 86 GLU A N 1
ATOM 668 C CA . GLU A 1 86 ? 7.164 -20.219 -22 1 90.62 86 GLU A CA 1
ATOM 669 C C . GLU A 1 86 ? 6.883 -21.438 -21.125 1 90.62 86 GLU A C 1
ATOM 671 O O . GLU A 1 86 ? 5.766 -21.969 -21.109 1 90.62 86 GLU A O 1
ATOM 676 N N . GLU A 1 87 ? 7.879 -21.891 -20.391 1 92.62 87 GLU A N 1
ATOM 677 C CA . GLU A 1 87 ? 7.727 -23.047 -19.516 1 92.62 87 GLU A CA 1
ATOM 678 C C . GLU A 1 87 ? 7.07 -22.656 -18.188 1 92.62 87 GLU A C 1
ATOM 680 O O . GLU A 1 87 ? 6.633 -23.516 -17.422 1 92.62 87 GLU A O 1
ATOM 685 N N . ILE A 1 88 ? 7.098 -21.391 -17.984 1 93.94 88 ILE A N 1
ATOM 686 C CA . ILE A 1 88 ? 6.473 -20.891 -16.766 1 93.94 88 ILE A CA 1
ATOM 687 C C . ILE A 1 88 ? 4.953 -20.859 -16.938 1 93.94 88 ILE A C 1
ATOM 689 O O . ILE A 1 88 ? 4.398 -19.875 -17.438 1 93.94 88 ILE A O 1
ATOM 693 N N . THR A 1 89 ? 4.27 -21.906 -16.594 1 93.69 89 THR A N 1
ATOM 694 C CA . THR A 1 89 ? 2.826 -22.094 -16.688 1 93.69 89 THR A CA 1
ATOM 695 C C . THR A 1 89 ? 2.277 -22.641 -15.367 1 93.69 89 THR A C 1
ATOM 697 O O . THR A 1 89 ? 3.041 -22.922 -14.438 1 93.69 89 THR A O 1
ATOM 700 N N . HIS A 1 90 ? 0.951 -22.766 -15.352 1 94.5 90 HIS A N 1
ATOM 701 C CA . HIS A 1 90 ? 0.306 -23.281 -14.156 1 94.5 90 HIS A CA 1
ATOM 702 C C . HIS A 1 90 ? 0.735 -24.719 -13.875 1 94.5 90 HIS A C 1
ATOM 704 O O . HIS A 1 90 ? 0.628 -25.188 -12.742 1 94.5 90 HIS A O 1
ATOM 710 N N . ASP A 1 91 ? 1.285 -25.391 -14.844 1 94 91 ASP A N 1
ATOM 711 C CA . ASP A 1 91 ? 1.626 -26.797 -14.703 1 94 91 ASP A CA 1
ATOM 712 C C . ASP A 1 91 ? 3.09 -26.984 -14.305 1 94 91 ASP A C 1
ATOM 714 O O . ASP A 1 91 ? 3.529 -28.094 -14.016 1 94 91 ASP A O 1
ATOM 718 N N . ASN A 1 92 ? 3.869 -25.875 -14.312 1 95.06 92 ASN A N 1
ATOM 719 C CA . ASN A 1 92 ? 5.262 -25.906 -13.875 1 95.06 92 ASN A CA 1
ATOM 720 C C . ASN A 1 92 ? 5.367 -26.266 -12.391 1 95.06 92 ASN A C 1
ATOM 722 O O . ASN A 1 92 ? 4.625 -25.734 -11.57 1 95.06 92 ASN A O 1
ATOM 726 N N . ASP A 1 93 ? 6.316 -27.156 -12.07 1 94.62 93 ASP A N 1
ATOM 727 C CA . ASP A 1 93 ? 6.406 -27.672 -10.711 1 94.62 93 ASP A CA 1
ATOM 728 C C . ASP A 1 93 ? 6.746 -26.562 -9.719 1 94.62 93 ASP A C 1
ATOM 730 O O . ASP A 1 93 ? 6.215 -26.531 -8.602 1 94.62 93 ASP A O 1
ATOM 734 N N . GLN A 1 94 ? 7.66 -25.734 -10.062 1 93.62 94 GLN A N 1
ATOM 735 C CA . GLN A 1 94 ? 8 -24.641 -9.148 1 93.62 94 GLN A CA 1
ATOM 736 C C . GLN A 1 94 ? 6.824 -23.703 -8.938 1 93.62 94 GLN A C 1
ATOM 738 O O . GLN A 1 94 ? 6.629 -23.172 -7.844 1 93.62 94 GLN A O 1
ATOM 743 N N . ILE A 1 95 ? 6.031 -23.469 -9.969 1 96.44 95 ILE A N 1
ATOM 744 C CA . ILE A 1 95 ? 4.855 -22.609 -9.867 1 96.44 95 ILE A CA 1
ATOM 745 C C . ILE A 1 95 ? 3.838 -23.25 -8.922 1 96.44 95 ILE A C 1
ATOM 747 O O . ILE A 1 95 ? 3.252 -22.562 -8.078 1 96.44 95 ILE A O 1
ATOM 751 N N . LYS A 1 96 ? 3.633 -24.547 -9.055 1 96.31 96 LYS A N 1
ATOM 752 C CA . LYS A 1 96 ? 2.74 -25.25 -8.133 1 96.31 96 LYS A CA 1
ATOM 753 C C . LYS A 1 96 ? 3.211 -25.094 -6.688 1 96.31 96 LYS A C 1
ATOM 755 O O . LYS A 1 96 ? 2.4 -24.875 -5.785 1 96.31 96 LYS A O 1
ATOM 760 N N . PHE A 1 97 ? 4.441 -25.25 -6.586 1 94.75 97 PHE A N 1
ATOM 761 C CA . PHE A 1 97 ? 5.07 -25.078 -5.281 1 94.75 97 PHE A CA 1
ATOM 762 C C . PHE A 1 97 ? 4.812 -23.672 -4.734 1 94.75 97 PHE A C 1
ATOM 764 O O . PHE A 1 97 ? 4.41 -23.516 -3.58 1 94.75 97 PHE A O 1
ATOM 771 N N . ARG A 1 98 ? 5.035 -22.672 -5.508 1 95 98 ARG A N 1
ATOM 772 C CA . ARG A 1 98 ? 4.836 -21.281 -5.113 1 95 98 ARG A CA 1
ATOM 773 C C . ARG A 1 98 ? 3.359 -21 -4.852 1 95 98 ARG A C 1
ATOM 775 O O . ARG A 1 98 ? 3.021 -20.219 -3.955 1 95 98 ARG A O 1
ATOM 782 N N . LYS A 1 99 ? 2.48 -21.594 -5.609 1 96.88 99 LYS A N 1
ATOM 783 C CA . LYS A 1 99 ? 1.044 -21.438 -5.395 1 96.88 99 LYS A CA 1
ATOM 784 C C . LYS A 1 99 ? 0.643 -21.922 -4.004 1 96.88 99 LYS A C 1
ATOM 786 O O . LYS A 1 99 ? -0.223 -21.344 -3.357 1 96.88 99 LYS A O 1
ATOM 791 N N . ASP A 1 100 ? 1.269 -22.938 -3.555 1 96.12 100 ASP A N 1
ATOM 792 C CA . ASP A 1 100 ? 0.959 -23.469 -2.227 1 96.12 100 ASP A CA 1
ATOM 793 C C . ASP A 1 100 ? 1.319 -22.453 -1.143 1 96.12 100 ASP A C 1
ATOM 795 O O . ASP A 1 100 ? 0.61 -22.328 -0.141 1 96.12 100 ASP A O 1
ATOM 799 N N . PHE A 1 101 ? 2.402 -21.75 -1.313 1 94.38 101 PHE A N 1
ATOM 800 C CA . PHE A 1 101 ? 2.789 -20.719 -0.358 1 94.38 101 PHE A CA 1
ATOM 801 C C . PHE A 1 101 ? 1.778 -19.578 -0.355 1 94.38 101 PHE A C 1
ATOM 803 O O . PHE A 1 101 ? 1.418 -19.062 0.706 1 94.38 101 PHE A O 1
ATOM 810 N N . LEU A 1 102 ? 1.343 -19.219 -1.526 1 96.81 102 LEU A N 1
ATOM 811 C CA . LEU A 1 102 ? 0.362 -18.141 -1.6 1 96.81 102 LEU A CA 1
ATOM 812 C C . LEU A 1 102 ? -0.961 -18.562 -0.971 1 96.81 102 LEU A C 1
ATOM 814 O O . LEU A 1 102 ? -1.614 -17.766 -0.291 1 96.81 102 LEU A O 1
ATOM 818 N N . ARG A 1 103 ? -1.367 -19.844 -1.158 1 97.62 103 ARG A N 1
ATOM 819 C CA . ARG A 1 103 ? -2.562 -20.359 -0.504 1 97.62 103 ARG A CA 1
ATOM 820 C C . ARG A 1 103 ? -2.428 -20.297 1.014 1 97.62 103 ARG A C 1
ATOM 822 O O . ARG A 1 103 ? -3.355 -19.875 1.706 1 97.62 103 ARG A O 1
ATOM 829 N N . THR A 1 104 ? -1.311 -20.688 1.46 1 96.94 104 THR A N 1
ATOM 830 C CA . THR A 1 104 ? -1.041 -20.672 2.895 1 96.94 104 THR A CA 1
ATOM 831 C C . THR A 1 104 ? -1.105 -19.234 3.434 1 96.94 104 THR A C 1
ATOM 833 O O . THR A 1 104 ? -1.7 -19 4.484 1 96.94 104 THR A O 1
ATOM 836 N N . TRP A 1 105 ? -0.471 -18.344 2.74 1 97.94 105 TRP A N 1
ATOM 837 C CA . TRP A 1 105 ? -0.508 -16.938 3.133 1 97.94 105 TRP A CA 1
ATOM 838 C C . TRP A 1 105 ? -1.944 -16.438 3.213 1 97.94 105 TRP A C 1
ATOM 840 O O . TRP A 1 105 ? -2.328 -15.781 4.191 1 97.94 105 TRP A O 1
ATOM 850 N N . MET A 1 106 ? -2.73 -16.719 2.158 1 97.12 106 MET A N 1
ATOM 851 C CA . MET A 1 106 ? -4.129 -16.297 2.135 1 97.12 106 MET A CA 1
ATOM 852 C C . MET A 1 106 ? -4.883 -16.844 3.342 1 97.12 106 MET A C 1
ATOM 854 O O . MET A 1 106 ? -5.617 -16.109 4.008 1 97.12 106 MET A O 1
ATOM 858 N N . PHE A 1 107 ? -4.676 -18.016 3.633 1 96.31 107 PHE A N 1
ATOM 859 C CA . PHE A 1 107 ? -5.344 -18.641 4.77 1 96.31 107 PHE A CA 1
ATOM 860 C C . PHE A 1 107 ? -4.879 -18.016 6.082 1 96.31 107 PHE A C 1
ATOM 862 O O . PHE A 1 107 ? -5.695 -17.703 6.945 1 96.31 107 PHE A O 1
ATOM 869 N N . LYS A 1 108 ? -3.643 -17.844 6.215 1 97.88 108 LYS A N 1
ATOM 870 C CA . LYS A 1 108 ? -3.068 -17.328 7.453 1 97.88 108 LYS A CA 1
ATOM 871 C C . LYS A 1 108 ? -3.551 -15.906 7.727 1 97.88 108 LYS A C 1
ATOM 873 O O . LYS A 1 108 ? -3.877 -15.57 8.867 1 97.88 108 LYS A O 1
ATOM 878 N N . VAL A 1 109 ? -3.611 -15.102 6.746 1 98.56 109 VAL A N 1
ATOM 879 C CA . VAL A 1 109 ? -4.039 -13.711 6.898 1 98.56 109 VAL A CA 1
ATOM 880 C C . VAL A 1 109 ? -5.426 -13.664 7.535 1 98.56 109 VAL A C 1
ATOM 882 O O . VAL A 1 109 ? -5.715 -12.781 8.344 1 98.56 109 VAL A O 1
ATOM 885 N N . PHE A 1 110 ? -6.266 -14.648 7.328 1 98.62 110 PHE A N 1
ATOM 886 C CA . PHE A 1 110 ? -7.656 -14.562 7.766 1 98.62 110 PHE A CA 1
ATOM 887 C C . PHE A 1 110 ? -7.875 -15.375 9.031 1 98.62 110 PHE A C 1
ATOM 889 O O . PHE A 1 110 ? -8.898 -15.234 9.703 1 98.62 110 PHE A O 1
ATOM 896 N N . THR A 1 111 ? -6.852 -16.156 9.422 1 98.44 111 THR A N 1
ATOM 897 C CA . THR A 1 111 ? -7.145 -17.062 10.523 1 98.44 111 THR A CA 1
ATOM 898 C C . THR A 1 111 ? -6.09 -16.938 11.625 1 98.44 111 THR A C 1
ATOM 900 O O . THR A 1 111 ? -6.23 -17.516 12.695 1 98.44 111 THR A O 1
ATOM 903 N N . ALA A 1 112 ? -5.078 -16.156 11.406 1 98.56 112 ALA A N 1
ATOM 904 C CA . ALA A 1 112 ? -3.961 -16.078 12.344 1 98.56 112 ALA A CA 1
ATOM 905 C C . ALA A 1 112 ? -4.391 -15.406 13.648 1 98.56 112 ALA A C 1
ATOM 907 O O . ALA A 1 112 ? -5.422 -14.734 13.703 1 98.56 112 ALA A O 1
ATOM 908 N N . ASP A 1 113 ? -3.627 -15.688 14.719 1 98.62 113 ASP A N 1
ATOM 909 C CA . ASP A 1 113 ? -3.746 -14.984 15.992 1 98.62 113 ASP A CA 1
ATOM 910 C C . ASP A 1 113 ? -2.943 -13.688 15.977 1 98.62 113 ASP A C 1
ATOM 912 O O . ASP A 1 113 ? -1.737 -13.695 16.234 1 98.62 113 ASP A O 1
ATOM 916 N N . TYR A 1 114 ? -3.592 -12.562 15.859 1 98.75 114 TYR A N 1
ATOM 917 C CA . TYR A 1 114 ? -2.914 -11.281 15.703 1 98.75 114 TYR A CA 1
ATOM 918 C C . TYR A 1 114 ? -2.51 -10.703 17.047 1 98.75 114 TYR A C 1
ATOM 920 O O . TYR A 1 114 ? -1.952 -9.602 17.125 1 98.75 114 TYR A O 1
ATOM 928 N N . THR A 1 115 ? -2.768 -11.383 18.141 1 98.06 115 THR A N 1
ATOM 929 C CA . THR A 1 115 ? -2.238 -10.992 19.438 1 98.06 115 THR A CA 1
ATOM 930 C C . THR A 1 115 ? -0.845 -11.57 19.656 1 98.06 115 THR A C 1
ATOM 932 O O . THR A 1 115 ? -0.134 -11.172 20.578 1 98.06 115 THR A O 1
ATOM 935 N N . ASP A 1 116 ? -0.475 -12.516 18.797 1 98.44 116 ASP A N 1
ATOM 936 C CA . ASP A 1 116 ? 0.838 -13.148 18.844 1 98.44 116 ASP A CA 1
ATOM 937 C C . ASP A 1 116 ? 1.804 -12.484 17.875 1 98.44 116 ASP A C 1
ATOM 939 O O . ASP A 1 116 ? 1.528 -12.406 16.672 1 98.44 116 ASP A O 1
ATOM 943 N N . ILE A 1 117 ? 2.98 -12.102 18.344 1 98.5 117 ILE A N 1
ATOM 944 C CA . ILE A 1 117 ? 3.979 -11.422 17.516 1 98.5 117 ILE A CA 1
ATOM 945 C C . ILE A 1 117 ? 4.449 -12.359 16.406 1 98.5 117 ILE A C 1
ATOM 947 O O . ILE A 1 117 ? 4.922 -11.906 15.359 1 98.5 117 ILE A O 1
ATOM 951 N N . LYS A 1 118 ? 4.266 -13.617 16.547 1 98.62 118 LYS A N 1
ATOM 952 C CA . LYS A 1 118 ? 4.699 -14.602 15.562 1 98.62 118 LYS A CA 1
ATOM 953 C C . LYS A 1 118 ? 3.957 -14.406 14.242 1 98.62 118 LYS A C 1
ATOM 955 O O . LYS A 1 118 ? 4.508 -14.672 13.172 1 98.62 118 LYS A O 1
ATOM 960 N N . THR A 1 119 ? 2.691 -13.938 14.336 1 98.81 119 THR A N 1
ATOM 961 C CA . THR A 1 119 ? 1.933 -13.641 13.125 1 98.81 119 THR A CA 1
ATOM 962 C C . THR A 1 119 ? 2.627 -12.547 12.312 1 98.81 119 THR A C 1
ATOM 964 O O . THR A 1 119 ? 2.816 -12.695 11.102 1 98.81 119 THR A O 1
ATOM 967 N N . PHE A 1 120 ? 3.094 -11.555 12.984 1 98.88 120 PHE A N 1
ATOM 968 C CA . PHE A 1 120 ? 3.736 -10.445 12.305 1 98.88 120 PHE A CA 1
ATOM 969 C C . PHE A 1 120 ? 5.152 -10.812 11.875 1 98.88 120 PHE A C 1
ATOM 971 O O . PHE A 1 120 ? 5.645 -10.32 10.852 1 98.88 120 PHE A O 1
ATOM 978 N N . GLU A 1 121 ? 5.824 -11.672 12.625 1 98.69 121 GLU A N 1
ATOM 979 C CA . GLU A 1 121 ? 7.098 -12.219 12.172 1 98.69 121 GLU A CA 1
ATOM 980 C C . GLU A 1 121 ? 6.938 -12.984 10.867 1 98.69 121 GLU A C 1
ATOM 982 O O . GLU A 1 121 ? 7.777 -12.883 9.969 1 98.69 121 GLU A O 1
ATOM 987 N N . TYR A 1 122 ? 5.887 -13.781 10.789 1 98.19 122 TYR A N 1
ATOM 988 C CA . TYR A 1 122 ? 5.59 -14.484 9.547 1 98.19 122 TYR A CA 1
ATOM 989 C C . TYR A 1 122 ? 5.367 -13.508 8.398 1 98.19 122 TYR A C 1
ATOM 991 O O . TYR A 1 122 ? 5.949 -13.664 7.324 1 98.19 122 TYR A O 1
ATOM 999 N N . LEU A 1 123 ? 4.516 -12.508 8.609 1 98.69 123 LEU A N 1
ATOM 1000 C CA . LEU A 1 123 ? 4.242 -11.516 7.574 1 98.69 123 LEU A CA 1
ATOM 1001 C C . LEU A 1 123 ? 5.52 -10.781 7.176 1 98.69 123 LEU A C 1
ATOM 1003 O O . LEU A 1 123 ? 5.719 -10.469 6 1 98.69 123 LEU A O 1
ATOM 1007 N N . ASP A 1 124 ? 6.344 -10.516 8.156 1 98.31 124 ASP A N 1
ATOM 1008 C CA . ASP A 1 124 ? 7.633 -9.875 7.902 1 98.31 124 ASP A CA 1
ATOM 1009 C C . ASP A 1 124 ? 8.539 -10.773 7.062 1 98.31 124 ASP A C 1
ATOM 1011 O O . ASP A 1 124 ? 9.227 -10.297 6.156 1 98.31 124 ASP A O 1
ATOM 1015 N N . LYS A 1 125 ? 8.594 -12.023 7.332 1 96.38 125 LYS A N 1
ATOM 1016 C CA . LYS A 1 125 ? 9.391 -12.992 6.578 1 96.38 125 LYS A CA 1
ATOM 1017 C C . LYS A 1 125 ? 8.914 -13.094 5.133 1 96.38 125 LYS A C 1
ATOM 1019 O O . LYS A 1 125 ? 9.727 -13.266 4.219 1 96.38 125 LYS A O 1
ATOM 1024 N N . VAL A 1 126 ? 7.613 -13.023 4.941 1 95.81 126 VAL A N 1
ATOM 1025 C CA . VAL A 1 126 ? 7.074 -12.992 3.588 1 95.81 126 VAL A CA 1
ATOM 1026 C C . VAL A 1 126 ? 7.695 -11.844 2.805 1 95.81 126 VAL A C 1
ATOM 1028 O O . VAL A 1 126 ? 8.109 -12.016 1.655 1 95.81 126 VAL A O 1
ATOM 1031 N N . GLY A 1 127 ? 7.785 -10.648 3.428 1 96.38 127 GLY A N 1
ATOM 1032 C CA . GLY A 1 127 ? 8.438 -9.516 2.787 1 96.38 127 GLY A CA 1
ATOM 1033 C C . GLY A 1 127 ? 9.906 -9.758 2.508 1 96.38 127 GLY A C 1
ATOM 1034 O O . GLY A 1 127 ? 10.383 -9.508 1.399 1 96.38 127 GLY A O 1
ATOM 1035 N N . LEU A 1 128 ? 10.555 -10.266 3.482 1 94.5 128 LEU A N 1
ATOM 1036 C CA . LEU A 1 128 ? 12 -10.477 3.416 1 94.5 128 LEU A CA 1
ATOM 1037 C C . LEU A 1 128 ? 12.352 -11.461 2.305 1 94.5 128 LEU A C 1
ATOM 1039 O O . LEU A 1 128 ? 13.32 -11.258 1.571 1 94.5 128 LEU A O 1
ATOM 1043 N N . MET A 1 129 ? 11.562 -12.469 2.102 1 91.06 129 MET A N 1
ATOM 1044 C CA . MET A 1 129 ? 11.844 -13.531 1.138 1 91.06 129 MET A CA 1
ATOM 1045 C C . MET A 1 129 ? 11.797 -12.992 -0.289 1 91.06 129 MET A C 1
ATOM 1047 O O . MET A 1 129 ? 12.297 -13.641 -1.216 1 91.06 129 MET A O 1
ATOM 1051 N N . HIS A 1 130 ? 11.242 -11.844 -0.524 1 93.12 130 HIS A N 1
ATOM 1052 C CA . HIS A 1 130 ? 11.102 -11.297 -1.869 1 93.12 130 HIS A CA 1
ATOM 1053 C C . HIS A 1 130 ? 12.273 -10.383 -2.219 1 93.12 130 HIS A C 1
ATOM 1055 O O . HIS A 1 130 ? 12.312 -9.812 -3.312 1 93.12 130 HIS A O 1
ATOM 1061 N N . THR A 1 131 ? 13.219 -10.266 -1.323 1 89.31 131 THR A N 1
ATOM 1062 C CA . THR A 1 131 ? 14.375 -9.414 -1.586 1 89.31 131 THR A CA 1
ATOM 1063 C C . THR A 1 131 ? 15.578 -10.258 -2.004 1 89.31 131 THR A C 1
ATOM 1065 O O . THR A 1 131 ? 16.625 -9.711 -2.375 1 89.31 131 THR A O 1
ATOM 1068 N N . GLY A 1 132 ? 15.57 -11.422 -2.23 1 72.62 132 GLY A N 1
ATOM 1069 C CA . GLY A 1 132 ? 16.641 -12.305 -2.664 1 72.62 132 GLY A CA 1
ATOM 1070 C C . GLY A 1 132 ? 17.484 -12.828 -1.519 1 72.62 132 GLY A C 1
ATOM 1071 O O . GLY A 1 132 ? 16.969 -13.102 -0.434 1 72.62 132 GLY A O 1
ATOM 1072 N N . PRO A 1 133 ? 19.172 -12.688 -1.894 1 56.62 133 PRO A N 1
ATOM 1073 C CA . PRO A 1 133 ? 20.188 -13.367 -1.093 1 56.62 133 PRO A CA 1
ATOM 1074 C C . PRO A 1 133 ? 20.078 -13.039 0.395 1 56.62 133 PRO A C 1
ATOM 1076 O O . PRO A 1 133 ? 20.5 -13.836 1.236 1 56.62 133 PRO A O 1
ATOM 1079 N N . ALA A 1 134 ? 19.891 -11.805 0.724 1 48.81 134 ALA A N 1
ATOM 1080 C CA . ALA A 1 134 ? 20.125 -11.406 2.111 1 48.81 134 ALA A CA 1
ATOM 1081 C C . ALA A 1 134 ? 19.422 -12.359 3.076 1 48.81 134 ALA A C 1
ATOM 1083 O O . ALA A 1 134 ? 19.906 -12.602 4.184 1 48.81 134 ALA A O 1
ATOM 1084 N N . ALA A 1 135 ? 18.312 -12.836 2.695 1 43.84 135 ALA A N 1
ATOM 1085 C CA . ALA A 1 135 ? 17.625 -13.688 3.662 1 43.84 135 ALA A CA 1
ATOM 1086 C C . ALA A 1 135 ? 18.344 -15.016 3.838 1 43.84 135 ALA A C 1
ATOM 1088 O O . ALA A 1 135 ? 18.219 -15.672 4.875 1 43.84 135 ALA A O 1
ATOM 1089 N N . PHE A 1 136 ? 19.203 -15.516 2.809 1 44.56 136 PHE A N 1
ATOM 1090 C CA . PHE A 1 136 ? 19.781 -16.844 2.896 1 44.56 136 PHE A CA 1
ATOM 1091 C C . PHE A 1 136 ? 21.297 -16.781 2.75 1 44.56 136 PHE A C 1
ATOM 1093 O O . PHE A 1 136 ? 21.859 -17.25 1.755 1 44.56 136 PHE A O 1
ATOM 1100 N N . GLN A 1 137 ? 22 -15.891 3.422 1 42.25 137 GLN A N 1
ATOM 1101 C CA . GLN A 1 137 ? 23.453 -15.875 3.336 1 42.25 137 GLN A CA 1
ATOM 1102 C C . GLN A 1 137 ? 24.031 -17.281 3.338 1 42.25 137 GLN A C 1
ATOM 1104 O O . GLN A 1 137 ? 25.125 -17.516 2.818 1 42.25 137 GLN A O 1
ATOM 1109 N N . HIS A 1 138 ? 23.562 -18.078 4.141 1 40.34 138 HIS A N 1
ATOM 1110 C CA . HIS A 1 138 ? 24.375 -19.281 4.344 1 40.34 138 HIS A CA 1
ATOM 1111 C C . HIS A 1 138 ? 24.203 -20.266 3.197 1 40.34 138 HIS A C 1
ATOM 1113 O O . HIS A 1 138 ? 24.812 -21.328 3.197 1 40.34 138 HIS A O 1
ATOM 1119 N N . ARG A 1 139 ? 23.094 -20.172 2.383 1 42.75 139 ARG A N 1
ATOM 1120 C CA . ARG A 1 139 ? 23.016 -21.312 1.49 1 42.75 139 ARG A CA 1
ATOM 1121 C C . ARG A 1 139 ? 23.781 -21.062 0.196 1 42.75 139 ARG A C 1
ATOM 1123 O O . ARG A 1 139 ? 23.969 -19.906 -0.195 1 42.75 139 ARG A O 1
ATOM 1130 N N . GLU A 1 140 ? 24.25 -22.156 -0.596 1 42.97 140 GLU A N 1
ATOM 1131 C CA . GLU A 1 140 ? 25.016 -22.344 -1.824 1 42.97 140 GLU A CA 1
ATOM 1132 C C . GLU A 1 140 ? 24.594 -21.328 -2.889 1 42.97 140 GLU A C 1
ATOM 1134 O O . GLU A 1 140 ? 23.516 -20.75 -2.805 1 42.97 140 GLU A O 1
ATOM 1139 N N . LYS A 1 141 ? 25.281 -21.266 -4.23 1 48.53 141 LYS A N 1
ATOM 1140 C CA . LYS A 1 141 ? 25.422 -20.516 -5.473 1 48.53 141 LYS A CA 1
ATOM 1141 C C . LYS A 1 141 ? 24.047 -20.188 -6.07 1 48.53 141 LYS A C 1
ATOM 1143 O O . LYS A 1 141 ? 23.922 -19.984 -7.281 1 48.53 141 LYS A O 1
ATOM 1148 N N . LYS A 1 142 ? 22.906 -20.516 -5.484 1 52.16 142 LYS A N 1
ATOM 1149 C CA . LYS A 1 142 ? 21.625 -20.406 -6.168 1 52.16 142 LYS A CA 1
ATOM 1150 C C . LYS A 1 142 ? 21.078 -18.984 -6.082 1 52.16 142 LYS A C 1
ATOM 1152 O O . LYS A 1 142 ? 21.281 -18.297 -5.09 1 52.16 142 LYS A O 1
ATOM 1157 N N . GLU A 1 143 ? 20.859 -18.328 -7.258 1 60.81 143 GLU A N 1
ATOM 1158 C CA . GLU A 1 143 ? 20.422 -16.953 -7.41 1 60.81 143 GLU A CA 1
ATOM 1159 C C . GLU A 1 143 ? 19.094 -16.703 -6.68 1 60.81 143 GLU A C 1
ATOM 1161 O O . GLU A 1 143 ? 18.062 -17.234 -7.082 1 60.81 143 GLU A O 1
ATOM 1166 N N . PRO A 1 144 ? 19.156 -16.234 -5.516 1 67.06 144 PRO A N 1
ATOM 1167 C CA . PRO A 1 144 ? 17.938 -15.992 -4.734 1 67.06 144 PRO A CA 1
ATOM 1168 C C . PRO A 1 144 ? 16.938 -15.094 -5.461 1 67.06 144 PRO A C 1
ATOM 1170 O O . PRO A 1 144 ? 17.328 -14.32 -6.336 1 67.06 144 PRO A O 1
ATOM 1173 N N . LEU A 1 145 ? 15.602 -15.391 -5.238 1 76.38 145 LEU A N 1
ATOM 1174 C CA . LEU A 1 145 ? 14.492 -14.617 -5.793 1 76.38 145 LEU A CA 1
ATOM 1175 C C . LEU A 1 145 ? 14.602 -13.148 -5.398 1 76.38 145 LEU A C 1
ATOM 1177 O O . LEU A 1 145 ? 14.797 -12.836 -4.223 1 76.38 145 LEU A O 1
ATOM 1181 N N . HIS A 1 146 ? 14.695 -12.289 -6.312 1 84.44 146 HIS A N 1
ATOM 1182 C CA . HIS A 1 146 ? 14.508 -10.867 -6.066 1 84.44 146 HIS A CA 1
ATOM 1183 C C . HIS A 1 146 ? 13.297 -10.336 -6.832 1 84.44 146 HIS A C 1
ATOM 1185 O O . HIS A 1 146 ? 13.211 -10.5 -8.047 1 84.44 146 HIS A O 1
ATOM 1191 N N . VAL A 1 147 ? 12.352 -9.914 -6.133 1 92.94 147 VAL A N 1
ATOM 1192 C CA . VAL A 1 147 ? 11.188 -9.25 -6.715 1 92.94 147 VAL A CA 1
ATOM 1193 C C . VAL A 1 147 ? 11.195 -7.77 -6.344 1 92.94 147 VAL A C 1
ATOM 1195 O O . VAL A 1 147 ? 11.281 -7.418 -5.164 1 92.94 147 VAL A O 1
ATOM 1198 N N . ASP A 1 148 ? 11.125 -6.891 -7.336 1 94.88 148 ASP A N 1
ATOM 1199 C CA . ASP A 1 148 ? 11.016 -5.465 -7.039 1 94.88 148 ASP A CA 1
ATOM 1200 C C . ASP A 1 148 ? 9.773 -5.168 -6.211 1 94.88 148 ASP A C 1
ATOM 1202 O O . ASP A 1 148 ? 8.711 -5.746 -6.441 1 94.88 148 ASP A O 1
ATOM 1206 N N . TYR A 1 149 ? 9.938 -4.234 -5.277 1 97.5 149 TYR A N 1
ATOM 1207 C CA . TYR A 1 149 ? 8.828 -3.867 -4.406 1 97.5 149 TYR A CA 1
ATOM 1208 C C . TYR A 1 149 ? 7.59 -3.496 -5.215 1 97.5 149 TYR A C 1
ATOM 1210 O O . TYR A 1 149 ? 6.465 -3.828 -4.832 1 97.5 149 TYR A O 1
ATOM 1218 N N . MET A 1 150 ? 7.73 -2.756 -6.328 1 98 150 MET A N 1
ATOM 1219 C CA . MET A 1 150 ? 6.602 -2.285 -7.129 1 98 150 MET A CA 1
ATOM 1220 C C . MET A 1 150 ? 5.695 -3.445 -7.527 1 98 150 MET A C 1
ATOM 1222 O O . MET A 1 150 ? 4.469 -3.314 -7.508 1 98 150 MET A O 1
ATOM 1226 N N . HIS A 1 151 ? 6.281 -4.609 -7.891 1 97.94 151 HIS A N 1
ATOM 1227 C CA . HIS A 1 151 ? 5.484 -5.766 -8.289 1 97.94 151 HIS A CA 1
ATOM 1228 C C . HIS A 1 151 ? 4.734 -6.355 -7.098 1 97.94 151 HIS A C 1
ATOM 1230 O O . HIS A 1 151 ? 3.59 -6.793 -7.234 1 97.94 151 HIS A O 1
ATOM 1236 N N . CYS A 1 152 ? 5.387 -6.332 -5.934 1 97.88 152 CYS A N 1
ATOM 1237 C CA . CYS A 1 152 ? 4.738 -6.812 -4.719 1 97.88 152 CYS A CA 1
ATOM 1238 C C . CYS A 1 152 ? 3.543 -5.938 -4.355 1 97.88 152 CYS A C 1
ATOM 1240 O O . CYS A 1 152 ? 2.457 -6.449 -4.078 1 97.88 152 CYS A O 1
ATOM 1242 N N . ALA A 1 153 ? 3.746 -4.637 -4.402 1 98.62 153 ALA A N 1
ATOM 1243 C CA . ALA A 1 153 ? 2.691 -3.697 -4.035 1 98.62 153 ALA A CA 1
ATOM 1244 C C . ALA A 1 153 ? 1.525 -3.771 -5.016 1 98.62 153 ALA A C 1
ATOM 1246 O O . ALA A 1 153 ? 0.361 -3.773 -4.609 1 98.62 153 ALA A O 1
ATOM 1247 N N . MET A 1 154 ? 1.812 -3.842 -6.301 1 98.62 154 MET A N 1
ATOM 1248 C CA . MET A 1 154 ? 0.75 -3.92 -7.297 1 98.62 154 MET A CA 1
ATOM 1249 C C . MET A 1 154 ? -0.034 -5.223 -7.16 1 98.62 154 MET A C 1
ATOM 1251 O O . MET A 1 154 ? -1.253 -5.238 -7.332 1 98.62 154 MET A O 1
ATOM 1255 N N . LEU A 1 155 ? 0.699 -6.266 -6.875 1 98.62 155 LEU A N 1
ATOM 1256 C CA . LEU A 1 155 ? 0.004 -7.535 -6.68 1 98.62 155 LEU A CA 1
ATOM 1257 C C . LEU A 1 155 ? -0.886 -7.48 -5.441 1 98.62 155 LEU A C 1
ATOM 1259 O O . LEU A 1 155 ? -2.01 -7.988 -5.457 1 98.62 155 LEU A O 1
ATOM 1263 N N . LEU A 1 156 ? -0.416 -6.863 -4.328 1 98.62 156 LEU A N 1
ATOM 1264 C CA . LEU A 1 156 ? -1.26 -6.672 -3.152 1 98.62 156 LEU A CA 1
ATOM 1265 C C . LEU A 1 156 ? -2.525 -5.898 -3.512 1 98.62 156 LEU A C 1
ATOM 1267 O O . LEU A 1 156 ? -3.619 -6.254 -3.068 1 98.62 156 LEU A O 1
ATOM 1271 N N . GLY A 1 157 ? -2.314 -4.844 -4.332 1 98.69 157 GLY A N 1
ATOM 1272 C CA . GLY A 1 157 ? -3.477 -4.105 -4.805 1 98.69 157 GLY A CA 1
ATOM 1273 C C . GLY A 1 157 ? -4.441 -4.961 -5.602 1 98.69 157 GLY A C 1
ATOM 1274 O O . GLY A 1 157 ? -5.66 -4.855 -5.43 1 98.69 157 GLY A O 1
ATOM 1275 N N . HIS A 1 158 ? -3.93 -5.82 -6.465 1 98.5 158 HIS A N 1
ATOM 1276 C CA . HIS A 1 158 ? -4.754 -6.719 -7.266 1 98.5 158 HIS A CA 1
ATOM 1277 C C . HIS A 1 158 ? -5.508 -7.707 -6.387 1 98.5 158 HIS A C 1
ATOM 1279 O O . HIS A 1 158 ? -6.711 -7.91 -6.566 1 98.5 158 HIS A O 1
ATOM 1285 N N . VAL A 1 159 ? -4.824 -8.273 -5.438 1 98.5 159 VAL A N 1
ATOM 1286 C CA . VAL A 1 159 ? -5.441 -9.203 -4.496 1 98.5 159 VAL A CA 1
ATOM 1287 C C . VAL A 1 159 ? -6.488 -8.469 -3.658 1 98.5 159 VAL A C 1
ATOM 1289 O O . VAL A 1 159 ? -7.555 -9.008 -3.371 1 98.5 159 VAL A O 1
ATOM 1292 N N . HIS A 1 160 ? -6.168 -7.242 -3.271 1 98.69 160 HIS A N 1
ATOM 1293 C CA . HIS A 1 160 ? -7.113 -6.398 -2.545 1 98.69 160 HIS A CA 1
ATOM 1294 C C . HIS A 1 160 ? -8.438 -6.293 -3.289 1 98.69 160 HIS A C 1
ATOM 1296 O O . HIS A 1 160 ? -9.508 -6.441 -2.689 1 98.69 160 HIS A O 1
ATOM 1302 N N . ASN A 1 161 ? -8.352 -6.082 -4.547 1 98.44 161 ASN A N 1
ATOM 1303 C CA . ASN A 1 161 ? -9.555 -5.965 -5.363 1 98.44 161 ASN A CA 1
ATOM 1304 C C . ASN A 1 161 ? -10.312 -7.285 -5.43 1 98.44 161 ASN A C 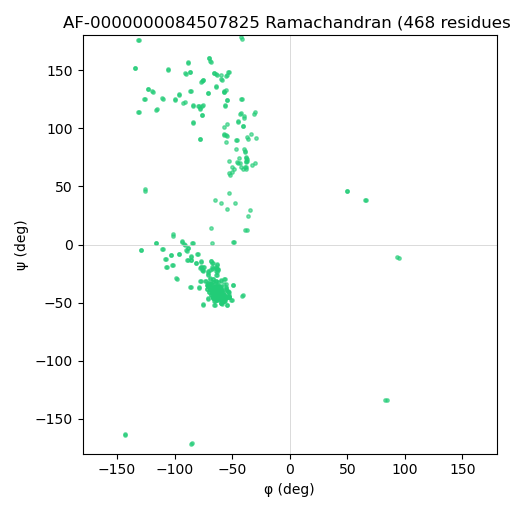1
ATOM 1306 O O . ASN A 1 161 ? -11.547 -7.297 -5.387 1 98.44 161 ASN A O 1
ATOM 1310 N N . MET A 1 162 ? -9.602 -8.383 -5.539 1 98.06 162 MET A N 1
ATOM 1311 C CA . MET A 1 162 ? -10.25 -9.695 -5.559 1 98.06 162 MET A CA 1
ATOM 1312 C C . MET A 1 162 ? -11.016 -9.938 -4.266 1 98.06 162 MET A C 1
ATOM 1314 O O . MET A 1 162 ? -12.164 -10.398 -4.297 1 98.06 162 MET A O 1
ATOM 1318 N N . LEU A 1 163 ? -10.43 -9.562 -3.174 1 98.56 163 LEU A N 1
ATOM 1319 C CA . LEU A 1 163 ? -11.047 -9.773 -1.871 1 98.56 163 LEU A CA 1
ATOM 1320 C C . LEU A 1 163 ? -12.258 -8.859 -1.688 1 98.56 163 LEU A C 1
ATOM 1322 O O . LEU A 1 163 ? -13.289 -9.281 -1.163 1 98.56 163 LEU A O 1
ATOM 1326 N N . THR A 1 164 ? -12.109 -7.621 -2.131 1 98.69 164 THR A N 1
ATOM 1327 C CA . THR A 1 164 ? -13.227 -6.68 -2.059 1 98.69 164 THR A CA 1
ATOM 1328 C C . THR A 1 164 ? -14.43 -7.207 -2.838 1 98.69 164 THR A C 1
ATOM 1330 O O . THR A 1 164 ? -15.547 -7.223 -2.326 1 98.69 164 THR A O 1
ATOM 1333 N N . ARG A 1 165 ? -14.195 -7.715 -4.039 1 98.06 165 ARG A N 1
ATOM 1334 C CA . ARG A 1 165 ? -15.266 -8.266 -4.859 1 98.06 165 ARG A CA 1
ATOM 1335 C C . ARG A 1 165 ? -15.891 -9.492 -4.191 1 98.06 165 ARG A C 1
ATOM 1337 O O . ARG A 1 165 ? -17.109 -9.656 -4.207 1 98.06 165 ARG A O 1
ATOM 1344 N N . ALA A 1 166 ? -15.047 -10.328 -3.66 1 98 166 ALA A N 1
ATOM 1345 C CA . ALA A 1 166 ? -15.531 -11.555 -3.035 1 98 166 ALA A CA 1
ATOM 1346 C C . ALA A 1 166 ? -16.438 -11.25 -1.85 1 98 166 ALA A C 1
ATOM 1348 O O . ALA A 1 166 ? -17.484 -11.875 -1.683 1 98 166 ALA A O 1
ATOM 1349 N N . VAL A 1 167 ? -16.047 -10.258 -0.997 1 98.38 167 VAL A N 1
ATOM 1350 C CA . VAL A 1 167 ? -16.844 -9.891 0.177 1 98.38 167 VAL A CA 1
ATOM 1351 C C . VAL A 1 167 ? -18.156 -9.273 -0.259 1 98.38 167 VAL A C 1
ATOM 1353 O O . VAL A 1 167 ? -19.219 -9.633 0.255 1 98.38 167 VAL A O 1
ATOM 1356 N N . LEU A 1 168 ? -18.125 -8.414 -1.239 1 98.06 168 LEU A N 1
ATOM 1357 C CA . LEU A 1 168 ? -19.344 -7.715 -1.674 1 98.06 168 LEU A CA 1
ATOM 1358 C C . LEU A 1 168 ? -20.312 -8.68 -2.348 1 98.06 168 LEU A C 1
ATOM 1360 O O . LEU A 1 168 ? -21.531 -8.516 -2.246 1 98.06 168 LEU A O 1
ATOM 1364 N N . ALA A 1 169 ? -19.797 -9.711 -2.971 1 97.12 169 ALA A N 1
ATOM 1365 C CA . ALA A 1 169 ? -20.625 -10.688 -3.67 1 97.12 169 ALA A CA 1
ATOM 1366 C C . ALA A 1 169 ? -21.453 -11.508 -2.684 1 97.12 169 ALA A C 1
ATOM 1368 O O . ALA A 1 169 ? -22.422 -12.148 -3.07 1 97.12 169 ALA A O 1
ATOM 1369 N N . ARG A 1 170 ? -21.141 -11.477 -1.404 1 97.19 170 ARG A N 1
ATOM 1370 C CA . ARG A 1 170 ? -21.828 -12.297 -0.411 1 97.19 170 ARG A CA 1
ATOM 1371 C C . ARG A 1 170 ? -23.094 -11.602 0.09 1 97.19 170 ARG A C 1
ATOM 1373 O O . ARG A 1 170 ? -23.938 -12.227 0.731 1 97.19 170 ARG A O 1
ATOM 1380 N N . ASN A 1 171 ? -23.266 -10.336 -0.254 1 94.69 171 ASN A N 1
ATOM 1381 C CA . ASN A 1 171 ? -24.422 -9.57 0.171 1 94.69 171 ASN A CA 1
ATOM 1382 C C . ASN A 1 171 ? -24.656 -9.68 1.676 1 94.69 171 ASN A C 1
ATOM 1384 O O . ASN A 1 171 ? -25.766 -9.992 2.119 1 94.69 171 ASN A O 1
ATOM 1388 N N . LEU A 1 172 ? -23.562 -9.523 2.479 1 96.88 172 LEU A N 1
ATOM 1389 C CA . LEU A 1 172 ? -23.641 -9.523 3.936 1 96.88 172 LEU A CA 1
ATOM 1390 C C . LEU A 1 172 ? -24.328 -8.266 4.445 1 96.88 172 LEU A C 1
ATOM 1392 O O . LEU A 1 172 ? -24.469 -7.289 3.711 1 96.88 172 LEU A O 1
ATOM 1396 N N . PRO A 1 173 ? -24.812 -8.359 5.719 1 96.75 173 PRO A N 1
ATOM 1397 C CA . PRO A 1 173 ? -25.328 -7.117 6.309 1 96.75 173 PRO A CA 1
ATOM 1398 C C . PRO A 1 173 ? -24.328 -5.973 6.238 1 96.75 173 PRO A C 1
ATOM 1400 O O . PRO A 1 173 ? -23.109 -6.199 6.309 1 96.75 173 PRO A O 1
ATOM 1403 N N . ALA A 1 174 ? -24.797 -4.754 6.125 1 95.94 174 ALA A N 1
ATOM 1404 C CA . ALA A 1 174 ? -23.984 -3.553 5.887 1 95.94 174 ALA A CA 1
ATOM 1405 C C . ALA A 1 174 ? -22.859 -3.434 6.902 1 95.94 174 ALA A C 1
ATOM 1407 O O . ALA A 1 174 ? -21.719 -3.172 6.539 1 95.94 174 ALA A O 1
ATOM 1408 N N . GLU A 1 175 ? -23.203 -3.656 8.148 1 97.19 175 GLU A N 1
ATOM 1409 C CA . GLU A 1 175 ? -22.203 -3.514 9.203 1 97.19 175 GLU A CA 1
ATOM 1410 C C . GLU A 1 175 ? -21.109 -4.57 9.07 1 97.19 175 GLU A C 1
ATOM 1412 O O . GLU A 1 175 ? -19.922 -4.266 9.227 1 97.19 175 GLU A O 1
ATOM 1417 N N . THR A 1 176 ? -21.469 -5.793 8.773 1 98.12 176 THR A N 1
ATOM 1418 C CA . THR A 1 176 ? -20.516 -6.879 8.594 1 98.12 176 THR A CA 1
ATOM 1419 C C . THR A 1 176 ? -19.641 -6.629 7.367 1 98.12 176 THR A C 1
ATOM 1421 O O . THR A 1 176 ? -18.422 -6.867 7.406 1 98.12 176 THR A O 1
ATOM 1424 N N . THR A 1 177 ? -20.281 -6.145 6.285 1 98.31 177 THR A N 1
ATOM 1425 C CA . THR A 1 177 ? -19.547 -5.809 5.078 1 98.31 177 THR A CA 1
ATOM 1426 C C . THR A 1 177 ? -18.484 -4.75 5.375 1 98.31 177 THR A C 1
ATOM 1428 O O . THR A 1 177 ? -17.312 -4.914 5.02 1 98.31 177 THR A O 1
ATOM 1431 N N . GLN A 1 178 ? -18.844 -3.752 6.07 1 98.62 178 GLN A N 1
ATOM 1432 C CA . GLN A 1 178 ? -17.922 -2.658 6.371 1 98.62 178 GLN A CA 1
ATOM 1433 C C . GLN A 1 178 ? -16.766 -3.131 7.254 1 98.62 178 GLN A C 1
ATOM 1435 O O . GLN A 1 178 ? -15.602 -2.861 6.957 1 98.62 178 GLN A O 1
ATOM 1440 N N . THR A 1 179 ? -17.125 -3.848 8.336 1 98.75 179 THR A N 1
ATOM 1441 C CA . THR A 1 179 ? -16.109 -4.301 9.273 1 98.75 179 THR A CA 1
ATOM 1442 C C . THR A 1 179 ? -15.125 -5.246 8.578 1 98.75 179 THR A C 1
ATOM 1444 O O . THR A 1 179 ? -13.922 -5.203 8.844 1 98.75 179 THR A O 1
ATOM 1447 N N . THR A 1 180 ? -15.633 -6.055 7.668 1 98.88 180 THR A N 1
ATOM 1448 C CA . THR A 1 180 ? -14.797 -7.008 6.945 1 98.88 180 THR A CA 1
ATOM 1449 C C . THR A 1 180 ? -13.875 -6.289 5.965 1 98.88 180 THR A C 1
ATOM 1451 O O . THR A 1 180 ? -12.672 -6.535 5.945 1 98.88 180 THR A O 1
ATOM 1454 N N . LEU A 1 181 ? -14.414 -5.359 5.195 1 98.94 181 LEU A N 1
ATOM 1455 C CA . LEU A 1 181 ? -13.609 -4.637 4.211 1 98.94 181 LEU A CA 1
ATOM 1456 C C . LEU A 1 181 ? -12.555 -3.779 4.898 1 98.94 181 LEU A C 1
ATOM 1458 O O . LEU A 1 181 ? -11.414 -3.699 4.426 1 98.94 181 LEU A O 1
ATOM 1462 N N . ILE A 1 182 ? -12.906 -3.18 6.023 1 98.94 182 ILE A N 1
ATOM 1463 C CA . ILE A 1 182 ? -11.969 -2.34 6.766 1 98.94 182 ILE A CA 1
ATOM 1464 C C . ILE A 1 182 ? -10.836 -3.197 7.32 1 98.94 182 ILE A C 1
ATOM 1466 O O . ILE A 1 182 ? -9.664 -2.809 7.254 1 98.94 182 ILE A O 1
ATOM 1470 N N . ALA A 1 183 ? -11.188 -4.383 7.84 1 98.94 183 ALA A N 1
ATOM 1471 C CA . ALA A 1 183 ? -10.164 -5.293 8.359 1 98.94 183 ALA A CA 1
ATOM 1472 C C . ALA A 1 183 ? -9.227 -5.754 7.246 1 98.94 183 ALA A C 1
ATOM 1474 O O . ALA A 1 183 ? -8.016 -5.832 7.449 1 98.94 183 ALA A O 1
ATOM 1475 N N . ILE A 1 184 ? -9.75 -6.02 6.082 1 98.94 184 ILE A N 1
ATOM 1476 C CA . ILE A 1 184 ? -8.953 -6.445 4.934 1 98.94 184 ILE A CA 1
ATOM 1477 C C . ILE A 1 184 ? -8.031 -5.309 4.5 1 98.94 184 ILE A C 1
ATOM 1479 O O . ILE A 1 184 ? -6.84 -5.531 4.258 1 98.94 184 ILE A O 1
ATOM 1483 N N . ASN A 1 185 ? -8.594 -4.07 4.453 1 98.88 185 ASN A N 1
ATOM 1484 C CA . ASN A 1 185 ? -7.746 -2.92 4.152 1 98.88 185 ASN A CA 1
ATOM 1485 C C . ASN A 1 185 ? -6.551 -2.844 5.098 1 98.88 185 ASN A C 1
ATOM 1487 O O . ASN A 1 185 ? -5.402 -2.77 4.648 1 98.88 185 ASN A O 1
ATOM 1491 N N . LYS A 1 186 ? -6.883 -2.898 6.344 1 98.94 186 LYS A N 1
ATOM 1492 C CA . LYS A 1 186 ? -5.855 -2.68 7.359 1 98.94 186 LYS A CA 1
ATOM 1493 C C . LYS A 1 186 ? -4.77 -3.746 7.281 1 98.94 186 LYS A C 1
ATOM 1495 O O . LYS A 1 186 ? -3.578 -3.428 7.289 1 98.94 186 LYS A O 1
ATOM 1500 N N . VAL A 1 187 ? -5.125 -5 7.164 1 98.94 187 VAL A N 1
ATOM 1501 C CA . VAL A 1 187 ? -4.129 -6.062 7.211 1 98.94 187 VAL A CA 1
ATOM 1502 C C . VAL A 1 187 ? -3.277 -6.027 5.945 1 98.94 187 VAL A C 1
ATOM 1504 O O . VAL A 1 187 ? -2.08 -6.32 5.984 1 98.94 187 VAL A O 1
ATOM 1507 N N . LEU A 1 188 ? -3.836 -5.652 4.801 1 98.94 188 LEU A N 1
ATOM 1508 C CA . LEU A 1 188 ? -3.062 -5.574 3.566 1 98.94 188 LEU A CA 1
ATOM 1509 C C . LEU A 1 188 ? -2.082 -4.406 3.609 1 98.94 188 LEU A C 1
ATOM 1511 O O . LEU A 1 188 ? -0.964 -4.512 3.104 1 98.94 188 LEU A O 1
ATOM 1515 N N . TRP A 1 189 ? -2.465 -3.293 4.219 1 98.94 189 TRP A N 1
ATOM 1516 C CA . TRP A 1 189 ? -1.542 -2.174 4.375 1 98.94 189 TRP A CA 1
ATOM 1517 C C . TRP A 1 189 ? -0.434 -2.516 5.367 1 98.94 189 TRP A C 1
ATOM 1519 O O . TRP A 1 189 ? 0.702 -2.059 5.219 1 98.94 189 TRP A O 1
ATOM 1529 N N . ILE A 1 190 ? -0.775 -3.307 6.387 1 98.94 190 ILE A N 1
ATOM 1530 C CA . ILE A 1 190 ? 0.246 -3.805 7.301 1 98.94 190 ILE A CA 1
ATOM 1531 C C . ILE A 1 190 ? 1.229 -4.691 6.543 1 98.94 190 ILE A C 1
ATOM 1533 O O . ILE A 1 190 ? 2.445 -4.527 6.668 1 98.94 190 ILE A O 1
ATOM 1537 N N . GLN A 1 191 ? 0.733 -5.641 5.734 1 98.94 191 GLN A N 1
ATOM 1538 C CA . GLN A 1 191 ? 1.604 -6.48 4.918 1 98.94 191 GLN A CA 1
ATOM 1539 C C . GLN A 1 191 ? 2.441 -5.637 3.961 1 98.94 191 GLN A C 1
ATOM 1541 O O . GLN A 1 191 ? 3.617 -5.93 3.734 1 98.94 191 GLN A O 1
ATOM 1546 N N . ASN A 1 192 ? 1.82 -4.625 3.377 1 98.88 192 ASN A N 1
ATOM 1547 C CA . ASN A 1 192 ? 2.537 -3.703 2.5 1 98.88 192 ASN A CA 1
ATOM 1548 C C . ASN A 1 192 ? 3.742 -3.084 3.203 1 98.88 192 ASN A C 1
ATOM 1550 O O . ASN A 1 192 ? 4.828 -3 2.627 1 98.88 192 ASN A O 1
ATOM 1554 N N . ASP A 1 193 ? 3.547 -2.627 4.414 1 98.88 193 ASP A N 1
ATOM 1555 C CA . ASP A 1 193 ? 4.645 -2.053 5.184 1 98.88 193 ASP A CA 1
ATOM 1556 C C . ASP A 1 193 ? 5.75 -3.082 5.418 1 98.88 193 ASP A C 1
ATOM 1558 O O . ASP A 1 193 ? 6.934 -2.766 5.297 1 98.88 193 ASP A O 1
ATOM 1562 N N . LEU A 1 194 ? 5.387 -4.25 5.719 1 98.75 194 LEU A N 1
ATOM 1563 C CA . LEU A 1 194 ? 6.34 -5.297 6.062 1 98.75 194 LEU A CA 1
ATOM 1564 C C . LEU A 1 194 ? 7.008 -5.859 4.809 1 98.75 194 LEU A C 1
ATOM 1566 O O . LEU A 1 194 ? 8.039 -6.531 4.898 1 98.75 194 LEU A O 1
ATOM 1570 N N . PHE A 1 195 ? 6.48 -5.586 3.619 1 98.44 195 PHE A N 1
ATOM 1571 C CA . PHE A 1 195 ? 7.215 -5.73 2.369 1 98.44 195 PHE A CA 1
ATOM 1572 C C . PHE A 1 195 ? 8.219 -4.594 2.195 1 98.44 195 PHE A C 1
ATOM 1574 O O . PHE A 1 195 ? 9.406 -4.836 1.972 1 98.44 195 PHE A O 1
ATOM 1581 N N . ALA A 1 196 ? 7.746 -3.393 2.324 1 98.44 196 ALA A N 1
ATOM 1582 C CA . ALA A 1 196 ? 8.477 -2.188 1.944 1 98.44 196 ALA A CA 1
ATOM 1583 C C . ALA A 1 196 ? 9.734 -2.016 2.795 1 98.44 196 ALA A C 1
ATOM 1585 O O . ALA A 1 196 ? 10.773 -1.579 2.297 1 98.44 196 ALA A O 1
ATOM 1586 N N . ARG A 1 197 ? 9.664 -2.352 4.039 1 97.62 197 ARG A N 1
ATOM 1587 C CA . ARG A 1 197 ? 10.766 -2.057 4.949 1 97.62 197 ARG A CA 1
ATOM 1588 C C . ARG A 1 197 ? 12.031 -2.799 4.539 1 97.62 197 ARG A C 1
ATOM 1590 O O . ARG A 1 197 ? 13.133 -2.395 4.898 1 97.62 197 ARG A O 1
ATOM 1597 N N . HIS A 1 198 ? 11.906 -3.857 3.773 1 96.5 198 HIS A N 1
ATOM 1598 C CA . HIS A 1 198 ? 13.07 -4.629 3.352 1 96.5 198 HIS A CA 1
ATOM 1599 C C . HIS A 1 198 ? 13.656 -4.078 2.057 1 96.5 198 HIS A C 1
ATOM 1601 O O . HIS A 1 198 ? 14.766 -4.453 1.663 1 96.5 198 HIS A O 1
ATOM 1607 N N . HIS A 1 199 ? 12.945 -3.244 1.398 1 96.12 199 HIS A N 1
ATOM 1608 C CA . HIS A 1 199 ? 13.398 -2.646 0.149 1 96.12 199 HIS A CA 1
ATOM 1609 C C . HIS A 1 199 ? 13.891 -1.221 0.37 1 96.12 199 HIS A C 1
ATOM 1611 O O . HIS A 1 199 ? 14.531 -0.637 -0.512 1 96.12 199 HIS A O 1
ATOM 1617 N N . ILE A 1 200 ? 13.539 -0.608 1.469 1 96.44 200 ILE A N 1
ATOM 1618 C CA . ILE A 1 200 ? 13.898 0.763 1.812 1 96.44 200 ILE A CA 1
ATOM 1619 C C . ILE A 1 200 ? 15.078 0.758 2.787 1 96.44 200 ILE A C 1
ATOM 1621 O O . ILE A 1 200 ? 15.008 0.135 3.85 1 96.44 200 ILE A O 1
ATOM 1625 N N . PRO A 1 201 ? 16.188 1.451 2.473 1 93.31 201 PRO A N 1
ATOM 1626 C CA . PRO A 1 201 ? 17.297 1.526 3.424 1 93.31 201 PRO A CA 1
ATOM 1627 C C . PRO A 1 201 ? 16.875 2.092 4.777 1 93.31 201 PRO A C 1
ATOM 1629 O O . PRO A 1 201 ? 16.172 3.102 4.836 1 93.31 201 PRO A O 1
ATOM 1632 N N . PRO A 1 202 ? 17.266 1.404 5.781 1 91.44 202 PRO A N 1
ATOM 1633 C CA . PRO A 1 202 ? 16.922 1.926 7.105 1 91.44 202 PRO A CA 1
ATOM 1634 C C . PRO A 1 202 ? 17.625 3.248 7.418 1 91.44 202 PRO A C 1
ATOM 1636 O O . PRO A 1 202 ? 18.734 3.486 6.957 1 91.44 202 PRO A O 1
ATOM 1639 N N . ARG A 1 203 ? 16.953 4.047 8.148 1 87.5 203 ARG A N 1
ATOM 1640 C CA . ARG A 1 203 ? 17.547 5.301 8.594 1 87.5 203 ARG A CA 1
ATOM 1641 C C . ARG A 1 203 ? 18.484 5.062 9.773 1 87.5 203 ARG A C 1
ATOM 1643 O O . ARG A 1 203 ? 19.531 5.719 9.891 1 87.5 203 ARG A O 1
ATOM 1650 N N . TYR A 1 204 ? 18.094 4.129 10.633 1 85.56 204 TYR A N 1
ATOM 1651 C CA . TYR A 1 204 ? 18.859 3.795 11.836 1 85.56 204 TYR A CA 1
ATOM 1652 C C . TYR A 1 204 ? 19.297 2.334 11.812 1 85.56 204 TYR A C 1
ATOM 1654 O O . TYR A 1 204 ? 18.562 1.47 11.32 1 85.56 204 TYR A O 1
ATOM 1662 N N . SER A 1 205 ? 20.609 2.146 12.109 1 79.94 205 SER A N 1
ATOM 1663 C CA . SER A 1 205 ? 21.109 0.773 12.148 1 79.94 205 SER A CA 1
ATOM 1664 C C . SER A 1 205 ? 21.344 0.31 13.578 1 79.94 205 SER A C 1
ATOM 1666 O O . SER A 1 205 ? 21.453 1.131 14.492 1 79.94 205 SER A O 1
ATOM 1668 N N . HIS A 1 206 ? 21.203 -0.952 13.758 1 66.94 206 HIS A N 1
ATOM 1669 C CA . HIS A 1 206 ? 21.578 -1.507 15.055 1 66.94 206 HIS A CA 1
ATOM 1670 C C . HIS A 1 206 ? 23.016 -1.153 15.414 1 66.94 206 HIS A C 1
ATOM 1672 O O . HIS A 1 206 ? 23.922 -1.308 14.594 1 66.94 206 HIS A O 1
ATOM 1678 N N . GLN A 1 207 ? 23.266 -0.13 16.125 1 52.94 207 GLN A N 1
ATOM 1679 C CA . GLN A 1 207 ? 24.641 0.028 16.609 1 52.94 207 GLN A CA 1
ATOM 1680 C C . GLN A 1 207 ? 25.219 -1.31 17.047 1 52.94 207 GLN A C 1
ATOM 1682 O O . GLN A 1 207 ? 24.609 -2.029 17.844 1 52.94 207 GLN A O 1
ATOM 1687 N N . GLU A 1 208 ? 25.984 -1.933 16.359 1 44.66 208 GLU A N 1
ATOM 1688 C CA . GLU A 1 208 ? 26.781 -3.057 16.859 1 44.66 208 GLU A CA 1
ATOM 1689 C C . GLU A 1 208 ? 27.453 -2.715 18.172 1 44.66 208 GLU A C 1
ATOM 1691 O O . GLU A 1 208 ? 28.172 -1.717 18.281 1 44.66 208 GLU A O 1
ATOM 1696 N N . GLU A 1 209 ? 27.047 -2.859 19.375 1 38.09 209 GLU A N 1
ATOM 1697 C CA . GLU A 1 209 ? 27.922 -2.93 20.531 1 38.09 209 GLU A CA 1
ATOM 1698 C C . GLU A 1 209 ? 29.203 -3.699 20.203 1 38.09 209 GLU A C 1
ATOM 1700 O O . GLU A 1 209 ? 29.156 -4.887 19.875 1 38.09 209 GLU A O 1
ATOM 1705 N N . THR A 1 210 ? 30.281 -3.15 19.797 1 37.28 210 THR A N 1
ATOM 1706 C CA . THR A 1 210 ? 31.625 -3.715 19.891 1 37.28 210 THR A CA 1
ATOM 1707 C C . THR A 1 210 ? 31.922 -4.137 21.328 1 37.28 210 THR A C 1
ATOM 1709 O O . THR A 1 210 ? 32.125 -3.287 22.203 1 37.28 210 THR A O 1
ATOM 1712 N N . GLU A 1 211 ? 31.391 -4.957 22.047 1 35.41 211 GLU A N 1
ATOM 1713 C CA . GLU A 1 211 ? 32.094 -5.578 23.172 1 35.41 211 GLU A CA 1
ATOM 1714 C C . GLU A 1 211 ? 33.531 -5.902 22.812 1 35.41 211 GLU A C 1
ATOM 1716 O O . GLU A 1 211 ? 33.812 -6.488 21.766 1 35.41 211 GLU A O 1
ATOM 1721 N N . ALA A 1 212 ? 34.5 -5.152 23.391 1 31.95 212 ALA A N 1
ATOM 1722 C CA . ALA A 1 212 ? 35.875 -5.668 23.547 1 31.95 212 ALA A CA 1
ATOM 1723 C C . ALA A 1 212 ? 35.844 -7.148 23.922 1 31.95 212 ALA A C 1
ATOM 1725 O O . ALA A 1 212 ? 35.438 -7.516 25.016 1 31.95 212 ALA A O 1
ATOM 1726 N N . LYS A 1 213 ? 35.688 -8.062 23.125 1 34.91 213 LYS A N 1
ATOM 1727 C CA . LYS A 1 213 ? 36.031 -9.469 23.312 1 34.91 213 LYS A CA 1
ATOM 1728 C C . LYS A 1 213 ? 37.344 -9.625 24.062 1 34.91 213 LYS A C 1
ATOM 1730 O O . LYS A 1 213 ? 38.406 -9.305 23.516 1 34.91 213 LYS A O 1
ATOM 1735 N N . ASP A 1 214 ? 37.469 -9.281 25.266 1 31.97 214 ASP A N 1
ATOM 1736 C CA . ASP A 1 214 ? 38.531 -9.875 26.047 1 31.97 214 ASP A CA 1
ATOM 1737 C C . ASP A 1 214 ? 38.844 -11.297 25.578 1 31.97 214 ASP A C 1
ATOM 1739 O O . ASP A 1 214 ? 37.938 -12.086 25.344 1 31.97 214 ASP A O 1
ATOM 1743 N N . LYS A 1 215 ? 40.031 -11.531 25 1 33.91 215 LYS A N 1
ATOM 1744 C CA . LYS A 1 215 ? 40.719 -12.773 24.625 1 33.91 215 LYS A CA 1
ATOM 1745 C C . LYS A 1 215 ? 40.469 -13.867 25.672 1 33.91 215 LYS A C 1
ATOM 1747 O O . LYS A 1 215 ? 41.406 -14.25 26.375 1 33.91 215 LYS A O 1
ATOM 1752 N N . GLY A 1 216 ? 39.594 -13.766 26.562 1 28.2 216 GLY A N 1
ATOM 1753 C CA . GLY A 1 216 ? 39.656 -14.953 27.391 1 28.2 216 GLY A CA 1
ATOM 1754 C C . GLY A 1 216 ? 39.469 -16.234 26.594 1 28.2 216 GLY A C 1
ATOM 1755 O O . GLY A 1 216 ? 38.844 -16.234 25.531 1 28.2 216 GLY A O 1
ATOM 1756 N N . ALA A 1 217 ? 40.406 -17.219 26.859 1 30.45 217 ALA A N 1
ATOM 1757 C CA . ALA A 1 217 ? 40.625 -18.609 26.438 1 30.45 217 ALA A CA 1
ATOM 1758 C C . ALA A 1 217 ? 39.312 -19.344 26.328 1 30.45 217 ALA A C 1
ATOM 1760 O O . ALA A 1 217 ? 38.594 -19.531 27.312 1 30.45 217 ALA A O 1
ATOM 1761 N N . SER A 1 218 ? 38.625 -19.016 25.297 1 27.47 218 SER A N 1
ATOM 1762 C CA . SER A 1 218 ? 37.469 -19.875 25.016 1 27.47 218 SER A CA 1
ATOM 1763 C C . SER A 1 218 ? 37.812 -21.344 25.25 1 27.47 218 SER A C 1
ATOM 1765 O O . SER A 1 218 ? 38.625 -21.906 24.531 1 27.47 218 SER A O 1
ATOM 1767 N N . GLN A 1 219 ? 38.094 -21.641 26.5 1 27.16 219 GLN A N 1
ATOM 1768 C CA . GLN A 1 219 ? 37.969 -23.047 26.828 1 27.16 219 GLN A CA 1
ATOM 1769 C C . GLN A 1 219 ? 36.75 -23.656 26.141 1 27.16 219 GLN A C 1
ATOM 1771 O O . GLN A 1 219 ? 35.625 -23.234 26.391 1 27.16 219 GLN A O 1
ATOM 1776 N N . GLY A 1 220 ? 36.969 -24 24.906 1 26.56 220 GLY A N 1
ATOM 1777 C CA . GLY A 1 220 ? 36.188 -24.828 24 1 26.56 220 GLY A CA 1
ATOM 1778 C C . GLY A 1 220 ? 35.438 -25.938 24.734 1 26.56 220 GLY A C 1
ATOM 1779 O O . GLY A 1 220 ? 36.062 -26.844 25.297 1 26.56 220 GLY A O 1
ATOM 1780 N N . TRP A 1 221 ? 34.469 -25.5 25.516 1 24.83 221 TRP A N 1
ATOM 1781 C CA . TRP A 1 221 ? 33.625 -26.484 26.219 1 24.83 221 TRP A CA 1
ATOM 1782 C C . TRP A 1 221 ? 33.219 -27.609 25.281 1 24.83 221 TRP A C 1
ATOM 1784 O O . TRP A 1 221 ? 32.438 -27.406 24.344 1 24.83 221 TRP A O 1
ATOM 1794 N N . ALA A 1 222 ? 34.281 -28.453 24.922 1 25.77 222 ALA A N 1
ATOM 1795 C CA . ALA A 1 222 ? 34.188 -29.812 24.391 1 25.77 222 ALA A CA 1
ATOM 1796 C C . ALA A 1 222 ? 33.062 -30.594 25.047 1 25.77 222 ALA A C 1
ATOM 1798 O O . ALA A 1 222 ? 33.125 -30.906 26.234 1 25.77 222 ALA A O 1
ATOM 1799 N N . TRP A 1 223 ? 31.828 -30.125 24.812 1 24.56 223 TRP A N 1
ATOM 1800 C CA . TRP A 1 223 ? 30.75 -31.016 25.203 1 24.56 223 TRP A CA 1
ATOM 1801 C C . TRP A 1 223 ? 31.125 -32.469 24.938 1 24.56 223 TRP A C 1
ATOM 1803 O O . TRP A 1 223 ? 31.328 -32.875 23.797 1 24.56 223 TRP A O 1
ATOM 1813 N N . GLY A 1 224 ? 32 -33.031 25.734 1 24.47 224 GLY A N 1
ATOM 1814 C CA . GLY A 1 224 ? 32.5 -34.375 25.984 1 24.47 224 GLY A CA 1
ATOM 1815 C C . GLY A 1 224 ? 31.422 -35.438 25.781 1 24.47 224 GLY A C 1
ATOM 1816 O O . GLY A 1 224 ? 30.312 -35.312 26.297 1 24.47 224 GLY A O 1
ATOM 1817 N N . LEU A 1 225 ? 31.438 -35.969 24.594 1 25.17 225 LEU A N 1
ATOM 1818 C CA . LEU A 1 225 ? 30.891 -37.25 24.172 1 25.17 225 LEU A CA 1
ATOM 1819 C C . LEU A 1 225 ? 31.031 -38.281 25.266 1 25.17 225 LEU A C 1
ATOM 1821 O O . LEU A 1 225 ? 31.25 -39.469 24.969 1 25.17 225 LEU A O 1
ATOM 1825 N N . PHE A 1 226 ? 31.016 -37.844 26.594 1 25.88 226 PHE A N 1
ATOM 1826 C CA . PHE A 1 226 ? 31.312 -38.812 27.641 1 25.88 226 PHE A CA 1
ATOM 1827 C C . PHE A 1 226 ? 30.469 -40.062 27.484 1 25.88 226 PHE A C 1
ATOM 1829 O O . PHE A 1 226 ? 30.859 -41.156 27.922 1 25.88 226 PHE A O 1
ATOM 1836 N N . GLY A 1 227 ? 29.125 -39.812 27.266 1 24.66 227 GLY A N 1
ATOM 1837 C CA . GLY A 1 227 ? 28.438 -40.781 28.125 1 24.66 227 GLY A CA 1
ATOM 1838 C C . GLY A 1 227 ? 28.625 -42.219 27.672 1 24.66 227 GLY A C 1
ATOM 1839 O O . GLY A 1 227 ? 27.891 -43.094 28.094 1 24.66 227 GLY A O 1
ATOM 1840 N N . ARG A 1 228 ? 29.406 -42.406 26.578 1 23.72 228 ARG A N 1
ATOM 1841 C CA . ARG A 1 228 ? 29.219 -43.812 26.156 1 23.72 228 ARG A CA 1
ATOM 1842 C C . ARG A 1 228 ? 29.734 -44.781 27.203 1 23.72 228 ARG A C 1
ATOM 1844 O O . ARG A 1 228 ? 30.938 -45.031 27.281 1 23.72 228 ARG A O 1
ATOM 1851 N N . SER A 1 229 ? 29.562 -44.531 28.531 1 24.81 229 SER A N 1
ATOM 1852 C CA . SER A 1 229 ? 30.094 -45.562 29.422 1 24.81 229 SER A CA 1
ATOM 1853 C C . SER A 1 229 ? 29.625 -46.938 29.031 1 24.81 229 SER A C 1
ATOM 1855 O O . SER A 1 229 ? 28.422 -47.25 29.062 1 24.81 229 SER A O 1
ATOM 1857 N N . GLY A 1 230 ? 30.094 -47.406 27.828 1 23.12 230 GLY A N 1
ATOM 1858 C CA . GLY A 1 230 ? 29.875 -48.812 27.516 1 23.12 230 GLY A CA 1
ATOM 1859 C C . GLY A 1 230 ? 30.219 -49.719 28.656 1 23.12 230 GLY A C 1
ATOM 1860 O O . GLY A 1 230 ? 31.344 -49.719 29.156 1 23.12 230 GLY A O 1
ATOM 1861 N N . GLY A 1 231 ? 29.375 -49.938 29.641 1 23.02 231 GLY A N 1
ATOM 1862 C CA . GLY A 1 231 ? 29.391 -50.875 30.75 1 23.02 231 GLY A CA 1
ATOM 1863 C C . GLY A 1 231 ? 29.734 -52.281 30.328 1 23.02 231 GLY A C 1
ATOM 1864 O O . GLY A 1 231 ? 28.875 -53.156 30.344 1 23.02 231 GLY A O 1
ATOM 1865 N N . SER A 1 232 ? 30.656 -52.5 29.312 1 24.05 232 SER A N 1
ATOM 1866 C CA . SER A 1 232 ? 30.828 -53.906 29 1 24.05 232 SER A CA 1
ATOM 1867 C C . SER A 1 232 ? 31.266 -54.719 30.25 1 24.05 232 SER A C 1
ATOM 1869 O O . SER A 1 232 ? 32.188 -54.281 30.953 1 24.05 232 SER A O 1
ATOM 1871 N N . SER A 1 233 ? 30.375 -55.438 30.906 1 24.42 233 SER A N 1
ATOM 1872 C CA . SER A 1 233 ? 30.422 -56.438 31.969 1 24.42 233 SER A CA 1
ATOM 1873 C C . SER A 1 233 ? 31.422 -57.531 31.656 1 24.42 233 SER A C 1
ATOM 1875 O O . SER A 1 233 ? 31.234 -58.312 30.719 1 24.42 233 SER A O 1
ATOM 1877 N N . SER A 1 234 ? 32.781 -57.25 31.516 1 22.5 234 SER A N 1
ATOM 1878 C CA . SER A 1 234 ? 33.75 -58.312 31.375 1 22.5 234 SER A CA 1
ATOM 1879 C C . SER A 1 234 ? 33.625 -59.312 32.531 1 22.5 234 SER A C 1
ATOM 1881 O O . SER A 1 234 ? 33.719 -58.938 33.688 1 22.5 234 SER A O 1
ATOM 1883 N N . SER A 1 235 ? 33.031 -60.469 32.312 1 25.84 235 SER A N 1
ATOM 1884 C CA . SER A 1 235 ? 32.938 -61.75 33.031 1 25.84 235 SER A CA 1
ATOM 1885 C C . SER A 1 235 ? 34.312 -62.312 33.344 1 25.84 235 SER A C 1
ATOM 1887 O O . SER A 1 235 ? 34.438 -63.375 33.906 1 25.84 235 SER A O 1
ATOM 1889 N N . SER A 1 236 ? 35.406 -61.594 33.562 1 21.52 236 SER A N 1
ATOM 1890 C CA . SER A 1 236 ? 36.312 -62.469 34.312 1 21.52 236 SER A CA 1
ATOM 1891 C C . SER A 1 236 ? 35.812 -62.75 35.719 1 21.52 236 SER A C 1
ATOM 1893 O O . SER A 1 236 ? 35.25 -61.875 36.375 1 21.52 236 SER A O 1
ATOM 1895 N N . MET B 1 1 ? -5.684 -19.594 -26.547 1 36.06 1 MET B N 1
ATOM 1896 C CA . MET B 1 1 ? -4.836 -18.516 -27.047 1 36.06 1 MET B CA 1
ATOM 1897 C C . MET B 1 1 ? -3.848 -18.047 -25.984 1 36.06 1 MET B C 1
ATOM 1899 O O . MET B 1 1 ? -4.188 -17.984 -24.797 1 36.06 1 MET B O 1
ATOM 1903 N N . CYS B 1 2 ? -2.65 -18.328 -26.25 1 47.09 2 CYS B N 1
ATOM 1904 C CA . CYS B 1 2 ? -1.587 -17.969 -25.312 1 47.09 2 CYS B CA 1
ATOM 1905 C C . CYS B 1 2 ? -1.77 -16.547 -24.797 1 47.09 2 CYS B C 1
ATOM 1907 O O . CYS B 1 2 ? -1.938 -15.609 -25.594 1 47.09 2 CYS B O 1
ATOM 1909 N N . PRO B 1 3 ? -2.189 -16.328 -23.578 1 62.97 3 PRO B N 1
ATOM 1910 C CA . PRO B 1 3 ? -2.416 -14.945 -23.156 1 62.97 3 PRO B CA 1
ATOM 1911 C C . PRO B 1 3 ? -1.32 -13.992 -23.625 1 62.97 3 PRO B C 1
ATOM 1913 O O . PRO B 1 3 ? -0.177 -14.414 -23.828 1 62.97 3 PRO B O 1
ATOM 1916 N N . ILE B 1 4 ? -1.72 -12.891 -24.344 1 78 4 ILE B N 1
ATOM 1917 C CA . ILE B 1 4 ? -0.847 -11.828 -24.812 1 78 4 ILE B CA 1
ATOM 1918 C C . ILE B 1 4 ? 0.147 -11.445 -23.719 1 78 4 ILE B C 1
ATOM 1920 O O . ILE B 1 4 ? -0.246 -11.18 -22.578 1 78 4 ILE B O 1
ATOM 1924 N N . LEU B 1 5 ? 1.412 -11.719 -23.938 1 90.06 5 LEU B N 1
ATOM 1925 C CA . LEU B 1 5 ? 2.49 -11.344 -23.031 1 90.06 5 LEU B CA 1
ATOM 1926 C C . LEU B 1 5 ? 2.838 -9.867 -23.188 1 90.06 5 LEU B C 1
ATOM 1928 O O . LEU B 1 5 ? 3.115 -9.406 -24.297 1 90.06 5 LEU B O 1
ATOM 1932 N N . ASN B 1 6 ? 2.627 -9.109 -22.125 1 95.56 6 ASN B N 1
ATOM 1933 C CA . ASN B 1 6 ? 3.049 -7.711 -22.109 1 95.56 6 ASN B CA 1
ATOM 1934 C C . ASN B 1 6 ? 4.555 -7.586 -21.922 1 95.56 6 ASN B C 1
ATOM 1936 O O . ASN B 1 6 ? 5.094 -8.023 -20.906 1 95.56 6 ASN B O 1
ATOM 1940 N N . ARG B 1 7 ? 5.188 -6.973 -22.891 1 95.06 7 ARG B N 1
ATOM 1941 C CA . ARG B 1 7 ? 6.633 -6.793 -22.812 1 95.06 7 ARG B CA 1
ATOM 1942 C C . ARG B 1 7 ? 6.984 -5.457 -22.172 1 95.06 7 ARG B C 1
ATOM 1944 O O . ARG B 1 7 ? 6.535 -4.402 -22.625 1 95.06 7 ARG B O 1
ATOM 1951 N N . ILE B 1 8 ? 7.703 -5.547 -21.141 1 95.44 8 ILE B N 1
ATOM 1952 C CA . ILE B 1 8 ? 8.078 -4.379 -20.344 1 95.44 8 ILE B CA 1
ATOM 1953 C C . ILE B 1 8 ? 9.602 -4.328 -20.188 1 95.44 8 ILE B C 1
ATOM 1955 O O . ILE B 1 8 ? 10.219 -5.309 -19.781 1 95.44 8 ILE B O 1
ATOM 1959 N N . ASP B 1 9 ? 10.242 -3.211 -20.562 1 94.75 9 ASP B N 1
ATOM 1960 C CA . ASP B 1 9 ? 11.648 -2.973 -20.25 1 94.75 9 ASP B CA 1
ATOM 1961 C C . ASP B 1 9 ? 11.836 -2.58 -18.797 1 94.75 9 ASP B C 1
ATOM 1963 O O . ASP B 1 9 ? 11.438 -1.488 -18.391 1 94.75 9 ASP B O 1
ATOM 1967 N N . PRO B 1 10 ? 12.469 -3.463 -18 1 93.88 10 PRO B N 1
ATOM 1968 C CA . PRO B 1 10 ? 12.586 -3.172 -16.578 1 93.88 10 PRO B CA 1
ATOM 1969 C C . PRO B 1 10 ? 13.336 -1.872 -16.297 1 93.88 10 PRO B C 1
ATOM 1971 O O . PRO B 1 10 ? 13.062 -1.194 -15.305 1 93.88 10 PRO B O 1
ATOM 1974 N N . THR B 1 11 ? 14.25 -1.476 -17.109 1 95 11 THR B N 1
ATOM 1975 C CA . THR B 1 11 ? 15.008 -0.243 -16.922 1 95 11 THR B CA 1
ATOM 1976 C C . THR B 1 11 ? 14.086 0.972 -17 1 95 11 THR B C 1
ATOM 1978 O O . THR B 1 11 ? 14.273 1.943 -16.266 1 95 11 THR B O 1
ATOM 1981 N N . GLN B 1 12 ? 13.07 0.835 -17.797 1 96.69 12 GLN B N 1
ATOM 1982 C CA . GLN B 1 12 ? 12.164 1.961 -18.016 1 96.69 12 GLN B CA 1
ATOM 1983 C C . GLN B 1 12 ? 11.227 2.141 -16.812 1 96.69 12 GLN B C 1
ATOM 1985 O O . GLN B 1 12 ? 10.648 3.213 -16.641 1 96.69 12 GLN B O 1
ATOM 1990 N N . LEU B 1 13 ? 11.055 1.139 -16.062 1 97.38 13 LEU B N 1
ATOM 1991 C CA . LEU B 1 13 ? 10.211 1.252 -14.867 1 97.38 13 LEU B CA 1
ATOM 1992 C C . LEU B 1 13 ? 10.852 2.166 -13.828 1 97.38 13 LEU B C 1
ATOM 1994 O O . LEU B 1 13 ? 10.156 2.762 -13.008 1 97.38 13 LEU B O 1
ATOM 1998 N N . ASP B 1 14 ? 12.164 2.314 -13.961 1 95.88 14 ASP B N 1
ATOM 1999 C CA . ASP B 1 14 ? 12.875 3.207 -13.055 1 95.88 14 ASP B CA 1
ATOM 2000 C C . ASP B 1 14 ? 13.125 4.566 -13.703 1 95.88 14 ASP B C 1
ATOM 2002 O O . ASP B 1 14 ? 13.164 5.59 -13.023 1 95.88 14 ASP B O 1
ATOM 2006 N N . THR B 1 15 ? 13.25 4.59 -15.016 1 96.12 15 THR B N 1
ATOM 2007 C CA . THR B 1 15 ? 13.828 5.773 -15.641 1 96.12 15 THR B CA 1
ATOM 2008 C C . THR B 1 15 ? 12.758 6.578 -16.375 1 96.12 15 THR B C 1
ATOM 2010 O O . THR B 1 15 ? 13 7.715 -16.797 1 96.12 15 THR B O 1
ATOM 2013 N N . SER B 1 16 ? 11.586 6.012 -16.562 1 97.88 16 SER B N 1
ATOM 2014 C CA . SER B 1 16 ? 10.508 6.676 -17.281 1 97.88 16 SER B CA 1
ATOM 2015 C C . SER B 1 16 ? 9.195 6.605 -16.516 1 97.88 16 SER B C 1
ATOM 2017 O O . SER B 1 16 ? 8.578 5.539 -16.422 1 97.88 16 SER B O 1
ATOM 2019 N N . LEU B 1 17 ? 8.711 7.758 -16.078 1 98.19 17 LEU B N 1
ATOM 2020 C CA . LEU B 1 17 ? 7.445 7.789 -15.359 1 98.19 17 LEU B CA 1
ATOM 2021 C C . LEU B 1 17 ? 6.297 7.344 -16.25 1 98.19 17 LEU B C 1
ATOM 2023 O O . LEU B 1 1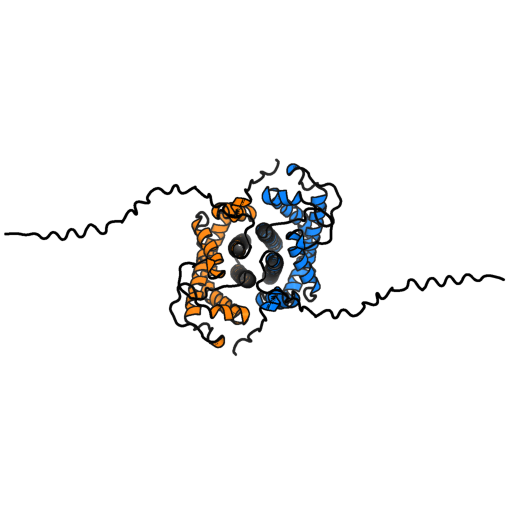7 ? 5.48 6.512 -15.859 1 98.19 17 LEU B O 1
ATOM 2027 N N . PRO B 1 18 ? 6.184 7.805 -17.531 1 98.5 18 PRO B N 1
ATOM 2028 C CA . PRO B 1 18 ? 5.078 7.359 -18.375 1 98.5 18 PRO B CA 1
ATOM 2029 C C . PRO B 1 18 ? 5.059 5.844 -18.578 1 98.5 18 PRO B C 1
ATOM 2031 O O . PRO B 1 18 ? 3.99 5.23 -18.562 1 98.5 18 PRO B O 1
ATOM 2034 N N . LYS B 1 19 ? 6.219 5.211 -18.719 1 98.44 19 LYS B N 1
ATOM 2035 C CA . LYS B 1 19 ? 6.27 3.762 -18.906 1 98.44 19 LYS B CA 1
ATOM 2036 C C . LYS B 1 19 ? 5.918 3.027 -17.609 1 98.44 19 LYS B C 1
ATOM 2038 O O . LYS B 1 19 ? 5.262 1.985 -17.641 1 98.44 19 LYS B O 1
ATOM 2043 N N . ARG B 1 20 ? 6.383 3.576 -16.5 1 98.44 20 ARG B N 1
ATOM 2044 C CA . ARG B 1 20 ? 6 3.014 -15.219 1 98.44 20 ARG B CA 1
ATOM 2045 C C . ARG B 1 20 ? 4.488 3.072 -15.023 1 98.44 20 ARG B C 1
ATOM 2047 O O . ARG B 1 20 ? 3.867 2.076 -14.641 1 98.44 20 ARG B O 1
ATOM 2054 N N . VAL B 1 21 ? 3.918 4.238 -15.367 1 98.81 21 VAL B N 1
ATOM 2055 C CA . VAL B 1 21 ? 2.482 4.445 -15.211 1 98.81 21 VAL B CA 1
ATOM 2056 C C . VAL B 1 21 ? 1.72 3.49 -16.125 1 98.81 21 VAL B C 1
ATOM 2058 O O . VAL B 1 21 ? 0.719 2.895 -15.719 1 98.81 21 VAL B O 1
ATOM 2061 N N . GLU B 1 22 ? 2.166 3.34 -17.312 1 98.5 22 GLU B N 1
ATOM 2062 C CA . GLU B 1 22 ? 1.55 2.387 -18.234 1 98.5 22 GLU B CA 1
ATOM 2063 C C . GLU B 1 22 ? 1.531 0.981 -17.641 1 98.5 22 GLU B C 1
ATOM 2065 O O . GLU B 1 22 ? 0.506 0.298 -17.688 1 98.5 22 GLU B O 1
ATOM 2070 N N . TYR B 1 23 ? 2.615 0.582 -17.109 1 98.5 23 TYR B N 1
ATOM 2071 C CA . TYR B 1 23 ? 2.738 -0.752 -16.531 1 98.5 23 TYR B CA 1
ATOM 2072 C C . TYR B 1 23 ? 1.83 -0.908 -15.312 1 98.5 23 TYR B C 1
ATOM 2074 O O . TYR B 1 23 ? 1.009 -1.826 -15.258 1 98.5 23 TYR B O 1
ATOM 2082 N N . ILE B 1 24 ? 1.902 0.028 -14.305 1 98.75 24 ILE B N 1
ATOM 2083 C CA . ILE B 1 24 ? 1.215 -0.193 -13.031 1 98.75 24 ILE B CA 1
ATOM 2084 C C . ILE B 1 24 ? -0.292 -0.055 -13.234 1 98.75 24 ILE B C 1
ATOM 2086 O O . ILE B 1 24 ? -1.077 -0.766 -12.602 1 98.75 24 ILE B O 1
ATOM 2090 N N . THR B 1 25 ? -0.751 0.827 -14.109 1 98.81 25 THR B N 1
ATOM 2091 C CA . THR B 1 25 ? -2.184 0.955 -14.352 1 98.81 25 THR B CA 1
ATOM 2092 C C . THR B 1 25 ? -2.719 -0.277 -15.078 1 98.81 25 THR B C 1
ATOM 2094 O O . THR B 1 25 ? -3.822 -0.744 -14.789 1 98.81 25 THR B O 1
ATOM 2097 N N . LYS B 1 26 ? -1.937 -0.825 -16.016 1 98.38 26 LYS B N 1
ATOM 2098 C CA . LYS B 1 26 ? -2.342 -2.057 -16.688 1 98.38 26 LYS B CA 1
ATOM 2099 C C . LYS B 1 26 ? -2.365 -3.232 -15.719 1 98.38 26 LYS B C 1
ATOM 2101 O O . LYS B 1 26 ? -3.305 -4.027 -15.719 1 98.38 26 LYS B O 1
ATOM 2106 N N . PHE B 1 27 ? -1.369 -3.365 -14.93 1 98.62 27 PHE B N 1
ATOM 2107 C CA . PHE B 1 27 ? -1.277 -4.465 -13.977 1 98.62 27 PHE B CA 1
ATOM 2108 C C . PHE B 1 27 ? -2.471 -4.461 -13.023 1 98.62 27 PHE B C 1
ATOM 2110 O O . PHE B 1 27 ? -3.123 -5.488 -12.836 1 98.62 27 PHE B O 1
ATOM 2117 N N . ILE B 1 28 ? -2.785 -3.26 -12.453 1 98.69 28 ILE B N 1
ATOM 2118 C CA . ILE B 1 28 ? -3.84 -3.199 -11.445 1 98.69 28 ILE B CA 1
ATOM 2119 C C . ILE B 1 28 ? -5.191 -2.986 -12.125 1 98.69 28 ILE B C 1
ATOM 2121 O O . ILE B 1 28 ? -6.223 -2.91 -11.461 1 98.69 28 ILE B O 1
ATOM 2125 N N . GLU B 1 29 ? -5.16 -2.824 -13.5 1 98.5 29 GLU B N 1
ATOM 2126 C CA . GLU B 1 29 ? -6.348 -2.701 -14.336 1 98.5 29 GLU B CA 1
ATOM 2127 C C . GLU B 1 29 ? -7.109 -1.414 -14.031 1 98.5 29 GLU B C 1
ATOM 2129 O O . GLU B 1 29 ? -8.336 -1.427 -13.898 1 98.5 29 GLU B O 1
ATOM 2134 N N . PHE B 1 30 ? -6.402 -0.361 -13.781 1 98.88 30 PHE B N 1
ATOM 2135 C CA . PHE B 1 30 ? -6.992 0.968 -13.68 1 98.88 30 PHE B CA 1
ATOM 2136 C C . PHE B 1 30 ? -7.258 1.556 -15.055 1 98.88 30 PHE B C 1
ATOM 2138 O O . PHE B 1 30 ? -6.336 1.724 -15.859 1 98.88 30 PHE B O 1
ATOM 2145 N N . GLY B 1 31 ? -8.477 1.845 -15.367 1 98.56 31 GLY B N 1
ATOM 2146 C CA . GLY B 1 31 ? -8.852 2.338 -16.688 1 98.56 31 GLY B CA 1
ATOM 2147 C C . GLY B 1 31 ? -9.953 3.383 -16.641 1 98.56 31 GLY B C 1
ATOM 2148 O O . GLY B 1 31 ? -10.211 3.969 -15.586 1 98.56 31 GLY B O 1
ATOM 2149 N N . PRO B 1 32 ? -10.586 3.648 -17.719 1 98.44 32 PRO B N 1
ATOM 2150 C CA . PRO B 1 32 ? -11.586 4.711 -17.844 1 98.44 32 PRO B CA 1
ATOM 2151 C C . PRO B 1 32 ? -12.781 4.5 -16.906 1 98.44 32 PRO B C 1
ATOM 2153 O O . PRO B 1 32 ? -13.352 5.465 -16.406 1 98.44 32 PRO B O 1
ATOM 2156 N N . GLU B 1 33 ? -13.18 3.262 -16.703 1 98.62 33 GLU B N 1
ATOM 2157 C CA . GLU B 1 33 ? -14.305 2.984 -15.805 1 98.62 33 GLU B CA 1
ATOM 2158 C C . GLU B 1 33 ? -13.969 3.377 -14.367 1 98.62 33 GLU B C 1
ATOM 2160 O O . GLU B 1 33 ? -14.844 3.85 -13.633 1 98.62 33 GLU B O 1
ATOM 2165 N N . ASP B 1 34 ? -12.719 3.154 -13.984 1 98.88 34 ASP B N 1
ATOM 2166 C CA . ASP B 1 34 ? -12.289 3.557 -12.648 1 98.88 34 ASP B CA 1
ATOM 2167 C C . ASP B 1 34 ? -12.297 5.078 -12.5 1 98.88 34 ASP B C 1
ATOM 2169 O O . ASP B 1 34 ? -12.789 5.605 -11.5 1 98.88 34 ASP B O 1
ATOM 2173 N N . ALA B 1 35 ? -11.75 5.75 -13.508 1 98.81 35 ALA B N 1
ATOM 2174 C CA . ALA B 1 35 ? -11.75 7.211 -13.5 1 98.81 35 ALA B CA 1
ATOM 2175 C C . ALA B 1 35 ? -13.172 7.758 -13.406 1 98.81 35 ALA B C 1
ATOM 2177 O O . ALA B 1 35 ? -13.43 8.711 -12.672 1 98.81 35 ALA B O 1
ATOM 2178 N N . ALA B 1 36 ? -14.086 7.148 -14.141 1 98.81 36 ALA B N 1
ATOM 2179 C CA . ALA B 1 36 ? -15.492 7.57 -14.109 1 98.81 36 ALA B CA 1
ATOM 2180 C C . ALA B 1 36 ? -16.109 7.332 -12.734 1 98.81 36 ALA B C 1
ATOM 2182 O O . ALA B 1 36 ? -16.875 8.156 -12.242 1 98.81 36 ALA B O 1
ATOM 2183 N N . ALA B 1 37 ? -15.797 6.203 -12.148 1 98.88 37 ALA B N 1
ATOM 2184 C CA . ALA B 1 37 ? -16.312 5.895 -10.82 1 98.88 37 ALA B CA 1
ATOM 2185 C C . ALA B 1 37 ? -15.812 6.902 -9.789 1 98.88 37 ALA B C 1
ATOM 2187 O O . ALA B 1 37 ? -16.578 7.34 -8.914 1 98.88 37 ALA B O 1
ATOM 2188 N N . LEU B 1 38 ? -14.547 7.254 -9.859 1 98.88 38 LEU B N 1
ATOM 2189 C CA . LEU B 1 38 ? -14 8.266 -8.969 1 98.88 38 LEU B CA 1
ATOM 2190 C C . LEU B 1 38 ? -14.719 9.602 -9.148 1 98.88 38 LEU B C 1
ATOM 2192 O O . LEU B 1 38 ? -15.133 10.219 -8.164 1 98.88 38 LEU B O 1
ATOM 2196 N N . ARG B 1 39 ? -14.859 9.977 -10.344 1 98.75 39 ARG B N 1
ATOM 2197 C CA . ARG B 1 39 ? -15.547 11.234 -10.617 1 98.75 39 ARG B CA 1
ATOM 2198 C C . ARG B 1 39 ? -16.969 11.219 -10.07 1 98.75 39 ARG B C 1
ATOM 2200 O O . ARG B 1 39 ? -17.422 12.211 -9.5 1 98.75 39 ARG B O 1
ATOM 2207 N N . ALA B 1 40 ? -17.656 10.125 -10.258 1 98.62 40 ALA B N 1
ATOM 2208 C CA . ALA B 1 40 ? -19.031 9.992 -9.773 1 98.62 40 ALA B CA 1
ATOM 2209 C C . ALA B 1 40 ? -19.078 10.055 -8.25 1 98.62 40 ALA B C 1
ATOM 2211 O O . ALA B 1 40 ? -20.094 10.453 -7.668 1 98.62 40 ALA B O 1
ATOM 2212 N N . ALA B 1 41 ? -18 9.695 -7.594 1 98.38 41 ALA B N 1
ATOM 2213 C CA . ALA B 1 41 ? -17.938 9.672 -6.133 1 98.38 41 ALA B CA 1
ATOM 2214 C C . ALA B 1 41 ? -17.484 11.023 -5.578 1 98.38 41 ALA B C 1
ATOM 2216 O O . ALA B 1 41 ? -17.469 11.227 -4.363 1 98.38 41 ALA B O 1
ATOM 2217 N N . ALA B 1 42 ? -17.109 11.977 -6.426 1 98.38 42 ALA B N 1
ATOM 2218 C CA . ALA B 1 42 ? -16.531 13.266 -6.023 1 98.38 42 ALA B CA 1
ATOM 2219 C C . ALA B 1 42 ? -17.453 13.984 -5.047 1 98.38 42 ALA B C 1
ATOM 2221 O O . ALA B 1 42 ? -17 14.562 -4.059 1 98.38 42 ALA B O 1
ATOM 2222 N N . PRO B 1 43 ? -18.812 13.961 -5.195 1 97.81 43 PRO B N 1
ATOM 2223 C CA . PRO B 1 43 ? -19.672 14.648 -4.238 1 97.81 43 PRO B CA 1
ATOM 2224 C C . PRO B 1 43 ? -19.594 14.055 -2.838 1 97.81 43 PRO B C 1
ATOM 2226 O O . PRO B 1 43 ? -19.719 14.773 -1.845 1 97.81 43 PRO B O 1
ATOM 2229 N N . ILE B 1 44 ? -19.438 12.711 -2.764 1 96.69 44 ILE B N 1
ATOM 2230 C CA . ILE B 1 44 ? -19.266 12.055 -1.47 1 96.69 44 ILE B CA 1
ATOM 2231 C C . ILE B 1 44 ? -18.016 12.586 -0.782 1 96.69 44 ILE B C 1
ATOM 2233 O O . ILE B 1 44 ? -18.047 12.953 0.396 1 96.69 44 ILE B O 1
ATOM 2237 N N . VAL B 1 45 ? -16.953 12.68 -1.489 1 95.81 45 VAL B N 1
ATOM 2238 C CA . VAL B 1 45 ? -15.656 13.102 -0.964 1 95.81 45 VAL B CA 1
ATOM 2239 C C . VAL B 1 45 ? -15.711 14.578 -0.577 1 95.81 45 VAL B C 1
ATOM 2241 O O . VAL B 1 45 ? -15.195 14.969 0.472 1 95.81 45 VAL B O 1
ATOM 2244 N N . LYS B 1 46 ? -16.328 15.391 -1.429 1 96.69 46 LYS B N 1
ATOM 2245 C CA . LYS B 1 46 ? -16.469 16.812 -1.136 1 96.69 46 LYS B CA 1
ATOM 2246 C C . LYS B 1 46 ? -17.156 17.031 0.211 1 96.69 46 LYS B C 1
ATOM 2248 O O . LYS B 1 46 ? -16.781 17.922 0.973 1 96.69 46 LYS B O 1
ATOM 2253 N N . GLN B 1 47 ? -18.109 16.203 0.54 1 96.44 47 GLN B N 1
ATOM 2254 C CA . GLN B 1 47 ? -18.906 16.344 1.756 1 96.44 47 GLN B CA 1
ATOM 2255 C C . GLN B 1 47 ? -18.078 16.031 2.996 1 96.44 47 GLN B C 1
ATOM 2257 O O . GLN B 1 47 ? -18.328 16.562 4.074 1 96.44 47 GLN B O 1
ATOM 2262 N N . ILE B 1 48 ? -17.062 15.203 2.803 1 96.12 48 ILE B N 1
ATOM 2263 C CA . ILE B 1 48 ? -16.359 14.742 4 1 96.12 48 ILE B CA 1
ATOM 2264 C C . ILE B 1 48 ? -14.969 15.359 4.066 1 96.12 48 ILE B C 1
ATOM 2266 O O . ILE B 1 48 ? -14.242 15.156 5.039 1 96.12 48 ILE B O 1
ATOM 2270 N N . THR B 1 49 ? -14.586 16.094 3.104 1 96 49 THR B N 1
ATOM 2271 C CA . THR B 1 49 ? -13.195 16.484 2.904 1 96 49 THR B CA 1
ATOM 2272 C C . THR B 1 49 ? -12.664 17.234 4.121 1 96 49 THR B C 1
ATOM 2274 O O . THR B 1 49 ? -11.625 16.875 4.684 1 96 49 THR B O 1
ATOM 2277 N N . ASN B 1 50 ? -13.352 18.297 4.629 1 95.56 50 ASN B N 1
ATOM 2278 C CA . ASN B 1 50 ? -12.852 19.094 5.746 1 95.56 50 ASN B CA 1
ATOM 2279 C C . ASN B 1 50 ? -12.711 18.25 7.012 1 95.56 50 ASN B C 1
ATOM 2281 O O . ASN B 1 50 ? -11.672 18.281 7.68 1 95.56 50 ASN B O 1
ATOM 2285 N N . CYS B 1 51 ? -13.703 17.453 7.262 1 96.19 51 CYS B N 1
ATOM 2286 C CA . CYS B 1 51 ? -13.648 16.594 8.438 1 96.19 51 CYS B CA 1
ATOM 2287 C C . CYS B 1 51 ? -12.57 15.523 8.297 1 96.19 51 CYS B C 1
ATOM 2289 O O . CYS B 1 51 ? -11.859 15.227 9.258 1 96.19 51 CYS B O 1
ATOM 2291 N N . ALA B 1 52 ? -12.469 15.008 7.113 1 96.69 52 ALA B N 1
ATOM 2292 C CA . ALA B 1 52 ? -11.469 13.977 6.859 1 96.69 52 ALA B CA 1
ATOM 2293 C C . ALA B 1 52 ? -10.055 14.539 7.008 1 96.69 52 ALA B C 1
ATOM 2295 O O . ALA B 1 52 ? -9.188 13.898 7.602 1 96.69 52 ALA B O 1
ATOM 2296 N N . VAL B 1 53 ? -9.82 15.703 6.496 1 97.88 53 VAL B N 1
ATOM 2297 C CA . VAL B 1 53 ? -8.508 16.344 6.598 1 97.88 53 VAL B CA 1
ATOM 2298 C C . VAL B 1 53 ? -8.18 16.625 8.062 1 97.88 53 VAL B C 1
ATOM 2300 O O . VAL B 1 53 ? -7.062 16.359 8.508 1 97.88 53 VAL B O 1
ATOM 2303 N N . ASP B 1 54 ? -9.117 17.094 8.828 1 97.31 54 ASP B N 1
ATOM 2304 C CA . ASP B 1 54 ? -8.906 17.312 10.258 1 97.31 54 ASP B CA 1
ATOM 2305 C C . ASP B 1 54 ? -8.578 16 10.961 1 97.31 54 ASP B C 1
ATOM 2307 O O . ASP B 1 54 ? -7.691 15.945 11.812 1 97.31 54 ASP B O 1
ATOM 2311 N N . ALA B 1 55 ? -9.297 14.977 10.617 1 96.62 55 ALA B N 1
ATOM 2312 C CA . ALA B 1 55 ? -9.078 13.664 11.227 1 96.62 55 ALA B CA 1
ATOM 2313 C C . ALA B 1 55 ? -7.684 13.141 10.898 1 96.62 55 ALA B 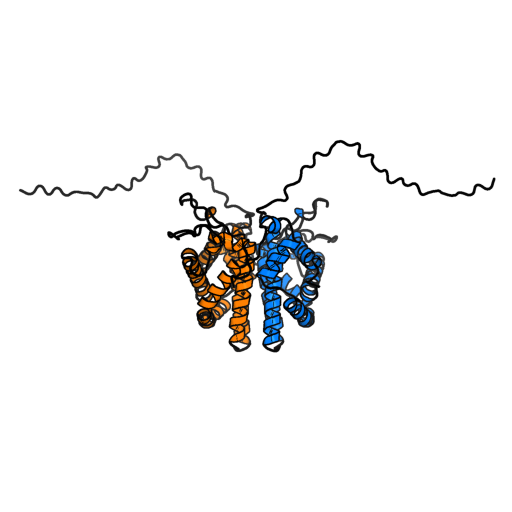C 1
ATOM 2315 O O . ALA B 1 55 ? -7.039 12.516 11.75 1 96.62 55 ALA B O 1
ATOM 2316 N N . VAL B 1 56 ? -7.27 13.336 9.672 1 97.75 56 VAL B N 1
ATOM 2317 C CA . VAL B 1 56 ? -5.93 12.938 9.258 1 97.75 56 VAL B CA 1
ATOM 2318 C C . VAL B 1 56 ? -4.891 13.625 10.141 1 97.75 56 VAL B C 1
ATOM 2320 O O . VAL B 1 56 ? -3.98 12.977 10.664 1 97.75 56 VAL B O 1
ATOM 2323 N N . TYR B 1 57 ? -5.023 14.898 10.336 1 97.25 57 TYR B N 1
ATOM 2324 C CA . TYR B 1 57 ? -4.016 15.617 11.102 1 97.25 57 TYR B CA 1
ATOM 2325 C C . TYR B 1 57 ? -4.129 15.297 12.586 1 97.25 57 TYR B C 1
ATOM 2327 O O . TYR B 1 57 ? -3.123 15.258 13.305 1 97.25 57 TYR B O 1
ATOM 2335 N N . GLU B 1 58 ? -5.352 15.016 13.078 1 96.94 58 GLU B N 1
ATOM 2336 C CA . GLU B 1 58 ? -5.465 14.492 14.438 1 96.94 58 GLU B CA 1
ATOM 2337 C C . GLU B 1 58 ? -4.652 13.211 14.602 1 96.94 58 GLU B C 1
ATOM 2339 O O . GLU B 1 58 ? -3.979 13.023 15.617 1 96.94 58 GLU B O 1
ATOM 2344 N N . LYS B 1 59 ? -4.754 12.359 13.641 1 97.56 59 LYS B N 1
ATOM 2345 C CA . LYS B 1 59 ? -3.979 11.125 13.648 1 97.56 59 LYS B CA 1
ATOM 2346 C C . LYS B 1 59 ? -2.48 11.414 13.68 1 97.56 59 LYS B C 1
ATOM 2348 O O . LYS B 1 59 ? -1.746 10.844 14.484 1 97.56 59 LYS B O 1
ATOM 2353 N N . LEU B 1 60 ? -2.041 12.336 12.844 1 97.38 60 LEU B N 1
ATOM 2354 C CA . LEU B 1 60 ? -0.626 12.68 12.734 1 97.38 60 LEU B CA 1
ATOM 2355 C C . LEU B 1 60 ? -0.129 13.344 14.016 1 97.38 60 LEU B C 1
ATOM 2357 O O . LEU B 1 60 ? 1.027 13.164 14.398 1 97.38 60 LEU B O 1
ATOM 2361 N N . PHE B 1 61 ? -0.993 14.055 14.734 1 96.56 61 PHE B N 1
ATOM 2362 C CA . PHE B 1 61 ? -0.649 14.711 15.984 1 96.56 61 PHE B CA 1
ATOM 2363 C C . PHE B 1 61 ? -0.543 13.703 17.125 1 96.56 61 PHE B C 1
ATOM 2365 O O . PHE B 1 61 ? 0.088 13.969 18.141 1 96.56 61 PHE B O 1
ATOM 2372 N N . SER B 1 62 ? -1.161 12.57 16.969 1 96.75 62 SER B N 1
ATOM 2373 C CA . SER B 1 62 ? -1.311 11.633 18.078 1 96.75 62 SER B CA 1
ATOM 2374 C C . SER B 1 62 ? -0.044 10.805 18.281 1 96.75 62 SER B C 1
ATOM 2376 O O . SER B 1 62 ? 0.059 10.039 19.234 1 96.75 62 SER B O 1
ATOM 2378 N N . PHE B 1 63 ? 0.898 10.891 17.406 1 97.25 63 PHE B N 1
ATOM 2379 C CA . PHE B 1 63 ? 2.211 10.266 17.547 1 97.25 63 PHE B CA 1
ATOM 2380 C C . PHE B 1 63 ? 3.316 11.312 17.453 1 97.25 63 PHE B C 1
ATOM 2382 O O . PHE B 1 63 ? 3.309 12.156 16.562 1 97.25 63 PHE B O 1
ATOM 2389 N N . ASP B 1 64 ? 4.297 11.281 18.344 1 95.62 64 ASP B N 1
ATOM 2390 C CA . ASP B 1 64 ? 5.348 12.297 18.328 1 95.62 64 ASP B CA 1
ATOM 2391 C C . ASP B 1 64 ? 6.215 12.172 17.078 1 95.62 64 ASP B C 1
ATOM 2393 O O . ASP B 1 64 ? 6.652 13.18 16.516 1 95.62 64 ASP B O 1
ATOM 2397 N N . VAL B 1 65 ? 6.414 10.953 16.547 1 95.06 65 VAL B N 1
ATOM 2398 C CA . VAL B 1 65 ? 7.285 10.727 15.406 1 95.06 65 VAL B CA 1
ATOM 2399 C C . VAL B 1 65 ? 6.672 11.352 14.156 1 95.06 65 VAL B C 1
ATOM 2401 O O . VAL B 1 65 ? 7.387 11.852 13.289 1 95.06 65 VAL B O 1
ATOM 2404 N N . THR B 1 66 ? 5.355 11.359 14.016 1 96.5 66 THR B N 1
ATOM 2405 C CA . THR B 1 66 ? 4.723 12.008 12.867 1 96.5 66 THR B CA 1
ATOM 2406 C C . THR B 1 66 ? 4.512 13.492 13.141 1 96.5 66 THR B C 1
ATOM 2408 O O . THR B 1 66 ? 4.684 14.32 12.242 1 96.5 66 THR B O 1
ATOM 2411 N N . ARG B 1 67 ? 4.188 13.875 14.359 1 94.81 67 ARG B N 1
ATOM 2412 C CA . ARG B 1 67 ? 3.98 15.273 14.711 1 94.81 67 ARG B CA 1
ATOM 2413 C C . ARG B 1 67 ? 5.266 16.078 14.539 1 94.81 67 ARG B C 1
ATOM 2415 O O . ARG B 1 67 ? 5.23 17.219 14.078 1 94.81 67 ARG B O 1
ATOM 2422 N N . ALA B 1 68 ? 6.391 15.492 14.844 1 92.56 68 ALA B N 1
ATOM 2423 C CA . ALA B 1 68 ? 7.695 16.156 14.781 1 92.56 68 ALA B CA 1
ATOM 2424 C C . ALA B 1 68 ? 8.047 16.547 13.352 1 92.56 68 ALA B C 1
ATOM 2426 O O . ALA B 1 68 ? 8.828 17.484 13.141 1 92.56 68 ALA B O 1
ATOM 2427 N N . THR B 1 69 ? 7.438 15.867 12.375 1 91.06 69 THR B N 1
ATOM 2428 C CA . THR B 1 69 ? 7.711 16.188 10.977 1 91.06 69 THR B CA 1
ATOM 2429 C C . THR B 1 69 ? 7.289 17.625 10.656 1 91.06 69 THR B C 1
ATOM 2431 O O . THR B 1 69 ? 7.855 18.25 9.766 1 91.06 69 THR B O 1
ATOM 2434 N N . PHE B 1 70 ? 6.402 18.172 11.438 1 91.75 70 PHE B N 1
ATOM 2435 C CA . PHE B 1 70 ? 5.82 19.469 11.125 1 91.75 70 PHE B CA 1
ATOM 2436 C C . PHE B 1 70 ? 6.637 20.594 11.758 1 91.75 70 PHE B C 1
ATOM 2438 O O . PHE B 1 70 ? 6.297 21.781 11.617 1 91.75 70 PHE B O 1
ATOM 2445 N N . MET B 1 71 ? 7.656 20.203 12.43 1 88.81 71 MET B N 1
ATOM 2446 C CA . MET B 1 71 ? 8.594 21.203 12.938 1 88.81 71 MET B CA 1
ATOM 2447 C C . MET B 1 71 ? 9.469 21.75 11.812 1 88.81 71 MET B C 1
ATOM 2449 O O . MET B 1 71 ? 10.086 22.797 11.953 1 88.81 71 MET B O 1
ATOM 2453 N N . SER B 1 72 ? 9.5 20.969 10.742 1 84.38 72 SER B N 1
ATOM 2454 C CA . SER B 1 72 ? 10.266 21.359 9.562 1 84.38 72 SER B CA 1
ATOM 2455 C C . SER B 1 72 ? 9.43 22.25 8.641 1 84.38 72 SER B C 1
ATOM 2457 O O . SER B 1 72 ? 8.211 22.062 8.539 1 84.38 72 SER B O 1
ATOM 2459 N N . ARG B 1 73 ? 10.125 23.109 8 1 80.88 73 ARG B N 1
ATOM 2460 C CA . ARG B 1 73 ? 9.445 24.047 7.109 1 80.88 73 ARG B CA 1
ATOM 2461 C C . ARG B 1 73 ? 8.922 23.344 5.867 1 80.88 73 ARG B C 1
ATOM 2463 O O . ARG B 1 73 ? 9.656 22.594 5.223 1 80.88 73 ARG B O 1
ATOM 2470 N N . ASN B 1 74 ? 7.656 23.609 5.613 1 78.5 74 ASN B N 1
ATOM 2471 C CA . ASN B 1 74 ? 7.043 23.109 4.383 1 78.5 74 ASN B CA 1
ATOM 2472 C C . ASN B 1 74 ? 7.488 23.922 3.172 1 78.5 74 ASN B C 1
ATOM 2474 O O . ASN B 1 74 ? 7.613 25.156 3.25 1 78.5 74 ASN B O 1
ATOM 2478 N N . THR B 1 75 ? 7.672 23.156 2.129 1 74.12 75 THR B N 1
ATOM 2479 C CA . THR B 1 75 ? 7.961 23.859 0.878 1 74.12 75 THR B CA 1
ATOM 2480 C C . THR B 1 75 ? 6.879 24.891 0.57 1 74.12 75 THR B C 1
ATOM 2482 O O . THR B 1 75 ? 5.688 24.578 0.606 1 74.12 75 THR B O 1
ATOM 2485 N N . GLY B 1 76 ? 7.289 26.109 0.4 1 77.75 76 GLY B N 1
ATOM 2486 C CA . GLY B 1 76 ? 6.355 27.141 -0.006 1 77.75 76 GLY B CA 1
ATOM 2487 C C . GLY B 1 76 ? 5.777 27.922 1.165 1 77.75 76 GLY B C 1
ATOM 2488 O O . GLY B 1 76 ? 5.129 28.938 0.975 1 77.75 76 GLY B O 1
ATOM 2489 N N . PHE B 1 77 ? 5.988 27.453 2.416 1 85.88 77 PHE B N 1
ATOM 2490 C CA . PHE B 1 77 ? 5.473 28.156 3.584 1 85.88 77 PHE B CA 1
ATOM 2491 C C . PHE B 1 77 ? 6.453 29.219 4.043 1 85.88 77 PHE B C 1
ATOM 2493 O O . PHE B 1 77 ? 7.645 28.953 4.207 1 85.88 77 PHE B O 1
ATOM 2500 N N . GLU B 1 78 ? 5.992 30.453 4.301 1 87.38 78 GLU B N 1
ATOM 2501 C CA . GLU B 1 78 ? 6.863 31.578 4.656 1 87.38 78 GLU B CA 1
ATOM 2502 C C . GLU B 1 78 ? 6.578 32.062 6.07 1 87.38 78 GLU B C 1
ATOM 2504 O O . GLU B 1 78 ? 7.234 33 6.555 1 87.38 78 GLU B O 1
ATOM 2509 N N . GLY B 1 79 ? 5.727 31.5 6.742 1 88.56 79 GLY B N 1
ATOM 2510 C CA . GLY B 1 79 ? 5.348 31.953 8.07 1 88.56 79 GLY B CA 1
ATOM 2511 C C . GLY B 1 79 ? 6.258 31.422 9.164 1 88.56 79 GLY B C 1
ATOM 2512 O O . GLY B 1 79 ? 7.305 30.844 8.883 1 88.56 79 GLY B O 1
ATOM 2513 N N . LYS B 1 80 ? 5.875 31.641 10.375 1 89.25 80 LYS B N 1
ATOM 2514 C CA . LYS B 1 80 ? 6.66 31.234 11.539 1 89.25 80 LYS B CA 1
ATOM 2515 C C . LYS B 1 80 ? 6.531 29.734 11.797 1 89.25 80 LYS B C 1
ATOM 2517 O O . LYS B 1 80 ? 5.441 29.172 11.688 1 89.25 80 LYS B O 1
ATOM 2522 N N . LEU B 1 81 ? 7.648 29.172 12.156 1 89.38 81 LEU B N 1
ATOM 2523 C CA . LEU B 1 81 ? 7.672 27.75 12.492 1 89.38 81 LEU B CA 1
ATOM 2524 C C . LEU B 1 81 ? 7.406 27.531 13.977 1 89.38 81 LEU B C 1
ATOM 2526 O O . LEU B 1 81 ? 7.773 28.375 14.805 1 89.38 81 LEU B O 1
ATOM 2530 N N . ALA B 1 82 ? 6.758 26.422 14.195 1 90.19 82 ALA B N 1
ATOM 2531 C CA . ALA B 1 82 ? 6.621 25.984 15.586 1 90.19 82 ALA B CA 1
ATOM 2532 C C . ALA B 1 82 ? 7.984 25.688 16.203 1 90.19 82 ALA B C 1
ATOM 2534 O O . ALA B 1 82 ? 8.883 25.188 15.523 1 90.19 82 ALA B O 1
ATOM 2535 N N . THR B 1 83 ? 8.109 25.969 17.5 1 89.31 83 THR B N 1
ATOM 2536 C CA . THR B 1 83 ? 9.367 25.719 18.188 1 89.31 83 THR B CA 1
ATOM 2537 C C . THR B 1 83 ? 9.25 24.5 19.109 1 89.31 83 THR B C 1
ATOM 2539 O O . THR B 1 83 ? 10.258 23.953 19.547 1 89.31 83 THR B O 1
ATOM 2542 N N . ARG B 1 84 ? 8.008 24.156 19.438 1 91.12 84 ARG B N 1
ATOM 2543 C CA . ARG B 1 84 ? 7.738 23 20.297 1 91.12 84 ARG B CA 1
ATOM 2544 C C . ARG B 1 84 ? 6.605 22.156 19.719 1 91.12 84 ARG B C 1
ATOM 2546 O O . ARG B 1 84 ? 5.738 22.672 19 1 91.12 84 ARG B O 1
ATOM 2553 N N . LEU B 1 85 ? 6.617 20.938 20 1 91.19 85 LEU B N 1
ATOM 2554 C CA . LEU B 1 85 ? 5.621 20 19.484 1 91.19 85 LEU B CA 1
ATOM 2555 C C . LEU B 1 85 ? 4.211 20.453 19.875 1 91.19 85 LEU B C 1
ATOM 2557 O O . LEU B 1 85 ? 3.27 20.25 19.094 1 91.19 85 LEU B O 1
ATOM 2561 N N . GLU B 1 86 ? 4.047 21.047 21 1 90.62 86 GLU B N 1
ATOM 2562 C CA . GLU B 1 86 ? 2.744 21.453 21.531 1 90.62 86 GLU B CA 1
ATOM 2563 C C . GLU B 1 86 ? 2.119 22.547 20.672 1 90.62 86 GLU B C 1
ATOM 2565 O O . GLU B 1 86 ? 0.906 22.766 20.719 1 90.62 86 GLU B O 1
ATOM 2570 N N . GLU B 1 87 ? 2.932 23.234 19.906 1 92.62 87 GLU B N 1
ATOM 2571 C CA . GLU B 1 87 ? 2.451 24.312 19.047 1 92.62 87 GLU B CA 1
ATOM 2572 C C . GLU B 1 87 ? 1.86 23.766 17.75 1 92.62 87 GLU B C 1
ATOM 2574 O O . GLU B 1 87 ? 1.182 24.5 17.016 1 92.62 87 GLU B O 1
ATOM 2579 N N . ILE B 1 88 ? 2.195 22.547 17.531 1 93.94 88 ILE B N 1
ATOM 2580 C CA . ILE B 1 88 ? 1.665 21.906 16.344 1 93.94 88 ILE B CA 1
ATOM 2581 C C . ILE B 1 88 ? 0.216 21.484 16.578 1 93.94 88 ILE B C 1
ATOM 2583 O O . ILE B 1 88 ? -0.047 20.391 17.094 1 93.94 88 ILE B O 1
ATOM 2587 N N . THR B 1 89 ? -0.729 22.312 16.281 1 93.75 89 THR B N 1
ATOM 2588 C CA . THR B 1 89 ? -2.17 22.141 16.422 1 93.75 89 THR B CA 1
ATOM 2589 C C . THR B 1 89 ? -2.896 22.516 15.141 1 93.75 89 THR B C 1
ATOM 2591 O O . THR B 1 89 ? -2.271 22.969 14.18 1 93.75 89 THR B O 1
ATOM 2594 N N . HIS B 1 90 ? -4.211 22.297 15.18 1 94.5 90 HIS B N 1
ATOM 2595 C CA . HIS B 1 90 ? -5.02 22.625 14.016 1 94.5 90 HIS B CA 1
ATOM 2596 C C . HIS B 1 90 ? -4.984 24.125 13.727 1 94.5 90 HIS B C 1
ATOM 2598 O O . HIS B 1 90 ? -5.258 24.562 12.609 1 94.5 90 HIS B O 1
ATOM 2604 N N . ASP B 1 91 ? -4.57 24.922 14.68 1 93.94 91 ASP B N 1
ATOM 2605 C CA . ASP B 1 91 ? -4.605 26.375 14.539 1 93.94 91 ASP B CA 1
ATOM 2606 C C . ASP B 1 91 ? -3.254 26.922 14.07 1 93.94 91 ASP B C 1
ATOM 2608 O O . ASP B 1 91 ? -3.125 28.109 13.773 1 93.94 91 ASP B O 1
ATOM 2612 N N . ASN B 1 92 ? -2.217 26.031 14.039 1 95.06 92 ASN B N 1
ATOM 2613 C CA . ASN B 1 92 ? -0.904 26.422 13.539 1 95.06 92 ASN B CA 1
ATOM 2614 C C . ASN B 1 92 ? -0.957 26.781 12.055 1 95.06 92 ASN B C 1
ATOM 2616 O O . ASN B 1 92 ? -1.576 26.078 11.258 1 95.06 92 ASN B O 1
ATOM 2620 N N . ASP B 1 93 ? -0.29 27.891 11.688 1 94.62 93 ASP B N 1
ATOM 2621 C CA . ASP B 1 93 ? -0.396 28.406 10.328 1 94.62 93 ASP B CA 1
ATOM 2622 C C . ASP B 1 93 ? 0.173 27.422 9.32 1 94.62 93 ASP B C 1
ATOM 2624 O O . ASP B 1 93 ? -0.38 27.25 8.227 1 94.62 93 ASP B O 1
ATOM 2628 N N . GLN B 1 94 ? 1.284 26.844 9.617 1 93.56 94 GLN B N 1
ATOM 2629 C CA . GLN B 1 94 ? 1.854 25.875 8.68 1 93.56 94 GLN B CA 1
ATOM 2630 C C . GLN B 1 94 ? 0.945 24.672 8.523 1 93.56 94 GLN B C 1
ATOM 2632 O O . GLN B 1 94 ? 0.845 24.094 7.43 1 93.56 94 GLN B O 1
ATOM 2637 N N . ILE B 1 95 ? 0.288 24.25 9.578 1 96.38 95 ILE B N 1
ATOM 2638 C CA . ILE B 1 95 ? -0.638 23.125 9.523 1 96.38 95 ILE B CA 1
ATOM 2639 C C . ILE B 1 95 ? -1.824 23.469 8.625 1 96.38 95 ILE B C 1
ATOM 2641 O O . ILE B 1 95 ? -2.254 22.656 7.805 1 96.38 95 ILE B O 1
ATOM 2645 N N . LYS B 1 96 ? -2.352 24.688 8.781 1 96.19 96 LYS B N 1
ATOM 2646 C CA . LYS B 1 96 ? -3.432 25.125 7.906 1 96.19 96 LYS B CA 1
ATOM 2647 C C . LYS B 1 96 ? -3 25.094 6.441 1 96.19 96 LYS B C 1
ATOM 2649 O O . LYS B 1 96 ? -3.766 24.672 5.574 1 96.19 96 LYS B O 1
ATOM 2654 N N . PHE B 1 97 ? -1.847 25.547 6.293 1 94.62 97 PHE B N 1
ATOM 2655 C CA . PHE B 1 97 ? -1.253 25.531 4.961 1 94.62 97 PHE B CA 1
ATOM 2656 C C . PHE B 1 97 ? -1.171 24.109 4.418 1 94.62 97 PHE B C 1
ATOM 2658 O O . PHE B 1 97 ? -1.574 23.859 3.281 1 94.62 97 PHE B O 1
ATOM 2665 N N . ARG B 1 98 ? -0.669 23.203 5.172 1 94.94 98 ARG B N 1
ATOM 2666 C CA . ARG B 1 98 ? -0.528 21.797 4.777 1 94.94 98 ARG B CA 1
ATOM 2667 C C . ARG B 1 98 ? -1.893 21.156 4.574 1 94.94 98 ARG B C 1
ATOM 2669 O O . ARG B 1 98 ? -2.059 20.312 3.686 1 94.94 98 ARG B O 1
ATOM 2676 N N . LYS B 1 99 ? -2.857 21.516 5.375 1 96.81 99 LYS B N 1
ATOM 2677 C CA . LYS B 1 99 ? -4.215 21 5.219 1 96.81 99 LYS B CA 1
ATOM 2678 C C . LYS B 1 99 ? -4.789 21.359 3.855 1 96.81 99 LYS B C 1
ATOM 2680 O O . LYS B 1 99 ? -5.504 20.562 3.24 1 96.81 99 LYS B O 1
ATOM 2685 N N . ASP B 1 100 ? -4.457 22.5 3.379 1 96.06 100 ASP B N 1
ATOM 2686 C CA . ASP B 1 100 ? -4.945 22.922 2.068 1 96.06 100 ASP B CA 1
ATOM 2687 C C . ASP B 1 100 ? -4.387 22.031 0.964 1 96.06 100 ASP B C 1
ATOM 2689 O O . ASP B 1 100 ? -5.086 21.719 -0.006 1 96.06 100 ASP B O 1
ATOM 2693 N N . PHE B 1 101 ? -3.16 21.625 1.081 1 94.31 101 PHE B N 1
ATOM 2694 C CA . PHE B 1 101 ? -2.566 20.719 0.105 1 94.31 101 PHE B CA 1
ATOM 2695 C C . PHE B 1 101 ? -3.254 19.359 0.139 1 94.31 101 PHE B C 1
ATOM 2697 O O . PHE B 1 101 ? -3.52 18.766 -0.908 1 94.31 101 PHE B O 1
ATOM 2704 N N . LEU B 1 102 ? -3.533 18.906 1.32 1 96.75 102 LEU B N 1
ATOM 2705 C CA . LEU B 1 102 ? -4.203 17.609 1.432 1 96.75 102 LEU B CA 1
ATOM 2706 C C . LEU B 1 102 ? -5.617 17.688 0.868 1 96.75 102 LEU B C 1
ATOM 2708 O O . LEU B 1 102 ? -6.078 16.75 0.211 1 96.75 102 LEU B O 1
ATOM 2712 N N . ARG B 1 103 ? -6.324 18.812 1.083 1 97.56 103 ARG B N 1
ATOM 2713 C CA . ARG B 1 103 ? -7.641 19.016 0.489 1 97.56 103 ARG B CA 1
ATOM 2714 C C . ARG B 1 103 ? -7.566 18.969 -1.034 1 97.56 103 ARG B C 1
ATOM 2716 O O . ARG B 1 103 ? -8.383 18.312 -1.686 1 97.56 103 ARG B O 1
ATOM 2723 N N . THR B 1 104 ? -6.609 19.641 -1.529 1 96.88 104 THR B N 1
ATOM 2724 C CA . THR B 1 104 ? -6.41 19.672 -2.973 1 96.88 104 THR B CA 1
ATOM 2725 C C . THR B 1 104 ? -6.133 18.281 -3.518 1 96.88 104 THR B C 1
ATOM 2727 O O . THR B 1 104 ? -6.695 17.875 -4.543 1 96.88 104 THR B O 1
ATOM 2730 N N . TRP B 1 105 ? -5.262 17.562 -2.854 1 97.94 105 TRP B N 1
ATOM 2731 C CA . TRP B 1 105 ? -4.957 16.203 -3.252 1 97.94 105 TRP B CA 1
ATOM 2732 C C . TRP B 1 105 ? -6.223 15.344 -3.268 1 97.94 105 TRP B C 1
ATOM 2734 O O . TRP B 1 105 ? -6.473 14.609 -4.23 1 97.94 105 TRP B O 1
ATOM 2744 N N . MET B 1 106 ? -6.996 15.422 -2.178 1 97.06 106 MET B N 1
ATOM 2745 C CA . MET B 1 106 ? -8.242 14.656 -2.09 1 97.06 106 MET B CA 1
ATOM 2746 C C . MET B 1 106 ? -9.164 14.992 -3.256 1 97.06 106 MET B C 1
ATOM 2748 O O . MET B 1 106 ? -9.719 14.086 -3.889 1 97.06 106 MET B O 1
ATOM 2752 N N . PHE B 1 107 ? -9.273 16.172 -3.549 1 96.25 107 PHE B N 1
ATOM 2753 C CA . PHE B 1 107 ? -10.133 16.594 -4.645 1 96.25 107 PHE B CA 1
ATOM 2754 C C . PHE B 1 107 ? -9.586 16.109 -5.984 1 96.25 107 PHE B C 1
ATOM 2756 O O . PHE B 1 107 ? -10.328 15.594 -6.812 1 96.25 107 PHE B O 1
ATOM 2763 N N . LYS B 1 108 ? -8.359 16.266 -6.176 1 97.88 108 LYS B N 1
ATOM 2764 C CA . LYS B 1 108 ? -7.727 15.914 -7.441 1 97.88 108 LYS B CA 1
ATOM 2765 C C . LYS B 1 108 ? -7.84 14.414 -7.707 1 97.88 108 LYS B C 1
ATOM 2767 O O . LYS B 1 108 ? -8.125 13.992 -8.828 1 97.88 108 LYS B O 1
ATOM 2772 N N . VAL B 1 109 ? -7.656 13.617 -6.734 1 98.56 109 VAL B N 1
ATOM 2773 C CA . VAL B 1 109 ? -7.719 12.164 -6.879 1 98.56 109 VAL B CA 1
ATOM 2774 C C . VAL B 1 109 ? -9.078 11.758 -7.453 1 98.56 109 VAL B C 1
ATOM 2776 O O . VAL B 1 109 ? -9.164 10.82 -8.25 1 98.56 109 VAL B O 1
ATOM 2779 N N . PHE B 1 110 ? -10.125 12.5 -7.199 1 98.62 110 PHE B N 1
ATOM 2780 C CA . PHE B 1 110 ? -11.461 12.062 -7.574 1 98.62 110 PHE B CA 1
ATOM 2781 C C . PHE B 1 110 ? -11.938 12.789 -8.828 1 98.62 110 PHE B C 1
ATOM 2783 O O . PHE B 1 110 ? -12.93 12.391 -9.445 1 98.62 110 PHE B O 1
ATOM 2790 N N . THR B 1 111 ? -11.164 13.805 -9.258 1 98.44 111 THR B N 1
ATOM 2791 C CA . THR B 1 111 ? -11.719 14.602 -10.344 1 98.44 111 THR B CA 1
ATOM 2792 C C . THR B 1 111 ? -10.719 14.734 -11.484 1 98.44 111 THR B C 1
ATOM 2794 O O . THR B 1 111 ? -11.047 15.258 -12.547 1 98.44 111 THR B O 1
ATOM 2797 N N . ALA B 1 112 ? -9.531 14.234 -11.305 1 98.56 112 ALA B N 1
ATOM 2798 C CA . ALA B 1 112 ? -8.477 14.43 -12.289 1 98.56 112 ALA B CA 1
ATOM 2799 C C . ALA B 1 112 ? -8.781 13.68 -13.586 1 98.56 112 ALA B C 1
ATOM 2801 O O . ALA B 1 112 ? -9.617 12.773 -13.594 1 98.56 112 ALA B O 1
ATOM 2802 N N . ASP B 1 113 ? -8.164 14.148 -14.688 1 98.62 113 ASP B N 1
ATOM 2803 C CA . ASP B 1 113 ? -8.164 13.422 -15.961 1 98.62 113 ASP B CA 1
ATOM 2804 C C . ASP B 1 113 ? -7.055 12.375 -15.992 1 98.62 113 ASP B C 1
ATOM 2806 O O . ASP B 1 113 ? -5.902 12.68 -16.312 1 98.62 113 ASP B O 1
ATOM 2810 N N . TYR B 1 114 ? -7.379 11.109 -15.852 1 98.75 114 TYR B N 1
ATOM 2811 C CA . TYR B 1 114 ? -6.391 10.039 -15.727 1 98.75 114 TYR B CA 1
ATOM 2812 C C . TYR B 1 114 ? -5.918 9.578 -17.094 1 98.75 114 TYR B C 1
ATOM 2814 O O . TYR B 1 114 ? -5.102 8.656 -17.203 1 98.75 114 TYR B O 1
ATOM 2822 N N . THR B 1 115 ? -6.395 10.164 -18.172 1 98.06 115 THR B N 1
ATOM 2823 C CA . THR B 1 115 ? -5.848 9.906 -19.5 1 98.06 115 THR B CA 1
ATOM 2824 C C . THR B 1 115 ? -4.656 10.82 -19.766 1 98.06 115 THR B C 1
ATOM 2826 O O . THR B 1 115 ? -3.91 10.602 -20.734 1 98.06 115 THR B O 1
ATOM 2829 N N . ASP B 1 116 ? -4.496 11.828 -18.938 1 98.44 116 ASP B N 1
ATOM 2830 C CA . ASP B 1 116 ? -3.391 12.773 -19.047 1 98.44 116 ASP B CA 1
ATOM 2831 C C . ASP B 1 116 ? -2.246 12.383 -18.109 1 98.44 116 ASP B C 1
ATOM 2833 O O . ASP B 1 116 ? -2.441 12.25 -16.906 1 98.44 116 ASP B O 1
ATOM 2837 N N . ILE B 1 117 ? -1.031 12.312 -18.641 1 98.5 117 ILE B N 1
ATOM 2838 C CA . ILE B 1 117 ? 0.14 11.922 -17.859 1 98.5 117 ILE B CA 1
ATOM 2839 C C . ILE B 1 117 ? 0.403 12.953 -16.766 1 98.5 117 ILE B C 1
ATOM 2841 O O . ILE B 1 117 ? 1.024 12.641 -15.75 1 98.5 117 ILE B O 1
ATOM 2845 N N . LYS B 1 118 ? -0.108 14.125 -16.891 1 98.62 118 LYS B N 1
ATOM 2846 C CA . LYS B 1 118 ? 0.102 15.188 -15.914 1 98.62 118 LYS B CA 1
ATOM 2847 C C . LYS B 1 118 ? -0.503 14.82 -14.562 1 98.62 118 LYS B C 1
ATOM 2849 O O . LYS B 1 118 ? 0.009 15.227 -13.516 1 98.62 118 LYS B O 1
ATOM 2854 N N . THR B 1 119 ? -1.606 14.039 -14.602 1 98.81 119 THR B N 1
ATOM 2855 C CA . THR B 1 119 ? -2.205 13.562 -13.359 1 98.81 119 THR B CA 1
ATOM 2856 C C . THR B 1 119 ? -1.22 12.695 -12.586 1 98.81 119 THR B C 1
ATOM 2858 O O . THR B 1 119 ? -1.018 12.898 -11.383 1 98.81 119 THR B O 1
ATOM 2861 N N . PHE B 1 120 ? -0.542 11.852 -13.281 1 98.88 120 PHE B N 1
ATOM 2862 C CA . PHE B 1 120 ? 0.393 10.945 -12.633 1 98.88 120 PHE B CA 1
ATOM 2863 C C . PHE B 1 120 ? 1.686 11.664 -12.266 1 98.88 120 PHE B C 1
ATOM 2865 O O . PHE B 1 120 ? 2.334 11.328 -11.273 1 98.88 120 PHE B O 1
ATOM 2872 N N . GLU B 1 121 ? 2.084 12.672 -13.047 1 98.69 121 GLU B N 1
ATOM 2873 C CA . GLU B 1 121 ? 3.197 13.523 -12.648 1 98.69 121 GLU B CA 1
ATOM 2874 C C . GLU B 1 121 ? 2.902 14.234 -11.336 1 98.69 121 GLU B C 1
ATOM 2876 O O . GLU B 1 121 ? 3.781 14.352 -10.477 1 98.69 121 GLU B O 1
ATOM 2881 N N . TYR B 1 122 ? 1.692 14.734 -11.203 1 98.19 122 TYR B N 1
ATOM 2882 C CA . TYR B 1 122 ? 1.277 15.352 -9.945 1 98.19 122 TYR B CA 1
ATOM 2883 C C . TYR B 1 122 ? 1.363 14.352 -8.797 1 98.19 122 TYR B C 1
ATOM 2885 O O . TYR B 1 122 ? 1.933 14.656 -7.746 1 98.19 122 TYR B O 1
ATOM 2893 N N . LEU B 1 123 ? 0.785 13.156 -8.977 1 98.69 123 LEU B N 1
ATOM 2894 C CA . LEU B 1 123 ? 0.821 12.133 -7.938 1 98.69 123 LEU B CA 1
ATOM 2895 C C . LEU B 1 123 ? 2.26 11.758 -7.598 1 98.69 123 LEU B C 1
ATOM 2897 O O . LEU B 1 123 ? 2.584 11.516 -6.434 1 98.69 123 LEU B O 1
ATOM 2901 N N . ASP B 1 124 ? 3.078 11.695 -8.617 1 98.31 124 ASP B N 1
ATOM 2902 C CA . ASP B 1 124 ? 4.496 11.406 -8.422 1 98.31 124 ASP B CA 1
ATOM 2903 C C . ASP B 1 124 ? 5.176 12.508 -7.617 1 98.31 124 ASP B C 1
ATOM 2905 O O . ASP B 1 124 ? 6.004 12.227 -6.746 1 98.31 124 ASP B O 1
ATOM 2909 N N . LYS B 1 125 ? 4.906 13.742 -7.887 1 96.31 125 LYS B N 1
ATOM 2910 C CA . LYS B 1 125 ? 5.469 14.883 -7.164 1 96.31 125 LYS B CA 1
ATOM 2911 C C . LYS B 1 125 ? 5.047 14.867 -5.699 1 96.31 125 LYS B C 1
ATOM 2913 O O . LYS B 1 125 ? 5.828 15.25 -4.82 1 96.31 125 LYS B O 1
ATOM 2918 N N . VAL B 1 126 ? 3.82 14.469 -5.453 1 95.75 126 VAL B N 1
ATOM 2919 C CA . VAL B 1 126 ? 3.365 14.312 -4.074 1 95.75 126 VAL B CA 1
ATOM 2920 C C . VAL B 1 126 ? 4.293 13.359 -3.324 1 95.75 126 VAL B C 1
ATOM 2922 O O . VAL B 1 126 ? 4.699 13.641 -2.193 1 95.75 126 VAL B O 1
ATOM 2925 N N . GLY B 1 127 ? 4.652 12.227 -3.959 1 96.31 127 GLY B N 1
ATOM 2926 C CA . GLY B 1 127 ? 5.602 11.305 -3.355 1 96.31 127 GLY B CA 1
ATOM 2927 C C . GLY B 1 127 ? 6.977 11.914 -3.145 1 96.31 127 GLY B C 1
ATOM 2928 O O . GLY B 1 127 ? 7.555 11.789 -2.064 1 96.31 127 GLY B O 1
ATOM 2929 N N . LEU B 1 128 ? 7.422 12.57 -4.145 1 94.44 128 LEU B N 1
ATOM 2930 C CA . LEU B 1 128 ? 8.766 13.141 -4.145 1 94.44 128 LEU B CA 1
ATOM 2931 C C . LEU B 1 128 ? 8.906 14.188 -3.043 1 94.44 128 LEU B C 1
ATOM 2933 O O . LEU B 1 128 ? 9.938 14.234 -2.359 1 94.44 128 LEU B O 1
ATOM 2937 N N . MET B 1 129 ? 7.902 14.961 -2.785 1 91 129 MET B N 1
ATOM 2938 C CA . MET B 1 129 ? 7.953 16.062 -1.827 1 91 129 MET B CA 1
ATOM 2939 C C . MET B 1 129 ? 8.117 15.531 -0.404 1 91 129 MET B C 1
ATOM 2941 O O . MET B 1 129 ? 8.469 16.281 0.504 1 91 129 MET B O 1
ATOM 2945 N N . HIS B 1 130 ? 7.879 14.273 -0.159 1 93 130 HIS B N 1
ATOM 2946 C CA . HIS B 1 130 ? 7.941 13.711 1.188 1 93 130 HIS B CA 1
ATOM 2947 C C . HIS B 1 130 ? 9.32 13.125 1.476 1 93 130 HIS B C 1
ATOM 2949 O O . HIS B 1 130 ? 9.547 12.578 2.557 1 93 130 HIS B O 1
ATOM 2955 N N . THR B 1 131 ? 10.227 13.258 0.541 1 89.19 131 THR B N 1
ATOM 2956 C CA . THR B 1 131 ? 11.57 12.734 0.745 1 89.19 131 THR B CA 1
ATOM 2957 C C . THR B 1 131 ? 12.547 13.852 1.114 1 89.19 131 THR B C 1
ATOM 2959 O O . THR B 1 131 ? 13.711 13.594 1.423 1 89.19 131 THR B O 1
ATOM 2962 N N . GLY B 1 132 ? 12.242 14.969 1.37 1 72.44 132 GLY B N 1
ATOM 2963 C CA . GLY B 1 132 ? 13.07 16.094 1.761 1 72.44 132 GLY B CA 1
ATOM 2964 C C . GLY B 1 132 ? 13.711 16.797 0.581 1 72.44 132 GLY B C 1
ATOM 2965 O O . GLY B 1 132 ? 13.094 16.922 -0.48 1 72.44 132 GLY B O 1
ATOM 2966 N N . PRO B 1 133 ? 15.367 17.094 0.885 1 56.5 133 PRO B N 1
ATOM 2967 C CA . PRO B 1 133 ? 16.156 17.984 0.037 1 56.5 133 PRO B CA 1
ATOM 2968 C C . PRO B 1 133 ? 16.078 17.625 -1.443 1 56.5 133 PRO B C 1
ATOM 2970 O O . PRO B 1 133 ? 16.234 18.484 -2.307 1 56.5 133 PRO B O 1
ATOM 2973 N N . ALA B 1 134 ? 16.172 16.375 -1.764 1 48.53 134 ALA B N 1
ATOM 2974 C CA . ALA B 1 134 ? 16.422 16.016 -3.16 1 48.53 134 ALA B CA 1
ATOM 2975 C C . ALA B 1 134 ? 15.453 16.75 -4.086 1 48.53 134 ALA B C 1
ATOM 2977 O O . ALA B 1 134 ? 15.805 17.078 -5.223 1 48.53 134 ALA B O 1
ATOM 2978 N N . ALA B 1 135 ? 14.281 16.938 -3.643 1 43.66 135 ALA B N 1
ATOM 2979 C CA . ALA B 1 135 ? 13.352 17.578 -4.562 1 43.66 135 ALA B CA 1
ATOM 2980 C C . ALA B 1 135 ? 13.703 19.047 -4.766 1 43.66 135 ALA B C 1
ATOM 2982 O O . ALA B 1 135 ? 13.352 19.641 -5.789 1 43.66 135 ALA B O 1
ATOM 2983 N N . PHE B 1 136 ? 14.461 19.75 -3.775 1 44.47 136 PHE B N 1
ATOM 2984 C CA . PHE B 1 136 ? 14.695 21.188 -3.885 1 44.47 136 PHE B CA 1
ATOM 2985 C C . PHE B 1 136 ? 16.188 21.5 -3.805 1 44.47 136 PHE B C 1
ATOM 2987 O O . PHE B 1 136 ? 16.641 22.109 -2.832 1 44.47 136 PHE B O 1
ATOM 2994 N N . GLN B 1 137 ? 17.047 20.812 -4.523 1 42.22 137 GLN B N 1
ATOM 2995 C CA . GLN B 1 137 ? 18.469 21.172 -4.5 1 42.22 137 GLN B CA 1
ATOM 2996 C C . GLN B 1 137 ? 18.672 22.672 -4.527 1 42.22 137 GLN B C 1
ATOM 2998 O O . GLN B 1 137 ? 19.688 23.188 -4.051 1 42.22 137 GLN B O 1
ATOM 3003 N N . HIS B 1 138 ? 17.984 23.312 -5.316 1 40.38 138 HIS B N 1
ATOM 3004 C CA . HIS B 1 138 ? 18.453 24.672 -5.555 1 40.38 138 HIS B CA 1
ATOM 3005 C C . HIS B 1 138 ? 18.094 25.594 -4.398 1 40.38 138 HIS B C 1
ATOM 3007 O O . HIS B 1 138 ? 18.438 26.781 -4.41 1 40.38 138 HIS B O 1
ATOM 3013 N N . ARG B 1 139 ? 17.078 25.203 -3.527 1 42.56 139 ARG B N 1
ATOM 3014 C CA . ARG B 1 139 ? 16.75 26.297 -2.629 1 42.56 139 ARG B CA 1
ATOM 3015 C C . ARG B 1 139 ? 17.625 26.266 -1.379 1 42.56 139 ARG B C 1
ATOM 3017 O O . ARG B 1 139 ? 18.141 25.219 -1 1 42.56 139 ARG B O 1
ATOM 3024 N N . GLU B 1 140 ? 17.844 27.469 -0.617 1 42.78 140 GLU B N 1
ATOM 3025 C CA . GLU B 1 140 ? 18.609 27.859 0.567 1 42.78 140 GLU B CA 1
ATOM 3026 C C . GLU B 1 140 ? 18.5 26.797 1.658 1 42.78 140 GLU B C 1
ATOM 3028 O O . GLU B 1 140 ? 17.594 25.953 1.629 1 42.78 140 GLU B O 1
ATOM 3033 N N . LYS B 1 141 ? 19.234 26.938 2.98 1 48.5 141 LYS B N 1
ATOM 3034 C CA . LYS B 1 141 ? 19.594 26.281 4.23 1 48.5 141 LYS B CA 1
ATOM 3035 C C . LYS B 1 141 ? 18.359 25.641 4.883 1 48.5 141 LYS B C 1
ATOM 3037 O O . LYS B 1 141 ? 18.328 25.438 6.102 1 48.5 141 LYS B O 1
ATOM 3042 N N . LYS B 1 142 ? 17.156 25.656 4.336 1 51.84 142 LYS B N 1
ATOM 3043 C CA . LYS B 1 142 ? 15.969 25.234 5.062 1 51.84 142 LYS B CA 1
ATOM 3044 C C . LYS B 1 142 ? 15.789 23.719 5.004 1 51.84 142 LYS B C 1
ATOM 3046 O O . LYS B 1 142 ? 16.141 23.094 4 1 51.84 142 LYS B O 1
ATOM 3051 N N . GLU B 1 143 ? 15.805 23.031 6.18 1 60.66 143 GLU B N 1
ATOM 3052 C CA . GLU B 1 143 ? 15.75 21.578 6.34 1 60.66 143 GLU B CA 1
ATOM 3053 C C . GLU B 1 143 ? 14.5 21 5.668 1 60.66 143 GLU B C 1
ATOM 3055 O O . GLU B 1 143 ? 13.383 21.25 6.113 1 60.66 143 GLU B O 1
ATOM 3060 N N . PRO B 1 144 ? 14.625 20.578 4.5 1 66.56 144 PRO B N 1
ATOM 3061 C CA . PRO B 1 144 ? 13.477 20.031 3.775 1 66.56 144 PRO B CA 1
ATOM 3062 C C . PRO B 1 144 ? 12.781 18.906 4.543 1 66.56 144 PRO B C 1
ATOM 3064 O O . PRO B 1 144 ? 13.391 18.266 5.402 1 66.56 144 PRO B O 1
ATOM 3067 N N . LEU B 1 145 ? 11.391 18.844 4.383 1 76.06 145 LEU B N 1
ATOM 3068 C CA . LEU B 1 145 ? 10.547 17.812 4.988 1 76.06 145 LEU B CA 1
ATOM 3069 C C . LEU B 1 145 ? 11 16.422 4.578 1 76.06 145 LEU B C 1
ATOM 3071 O O . LEU B 1 145 ? 11.211 16.156 3.391 1 76.06 145 LEU B O 1
ATOM 3075 N N . HIS B 1 146 ? 11.367 15.633 5.477 1 84.31 146 HIS B N 1
ATOM 3076 C CA . HIS B 1 146 ? 11.523 14.203 5.227 1 84.31 146 HIS B CA 1
ATOM 3077 C C . HIS B 1 146 ? 10.523 13.391 6.043 1 84.31 146 HIS B C 1
ATOM 3079 O O . HIS B 1 146 ? 10.445 13.539 7.262 1 84.31 146 HIS B O 1
ATOM 3085 N N . VAL B 1 147 ? 9.695 12.734 5.379 1 92.94 147 VAL B N 1
ATOM 3086 C CA . VAL B 1 147 ? 8.758 11.797 6.008 1 92.94 147 VAL B CA 1
ATOM 3087 C C . VAL B 1 147 ? 9.125 10.367 5.625 1 92.94 147 VAL B C 1
ATOM 3089 O O . VAL B 1 147 ? 9.234 10.047 4.441 1 92.94 147 VAL B O 1
ATOM 3092 N N . ASP B 1 148 ? 9.312 9.508 6.613 1 94.88 148 ASP B N 1
ATOM 3093 C CA . ASP B 1 148 ? 9.562 8.102 6.316 1 94.88 148 ASP B CA 1
ATOM 3094 C C . ASP B 1 148 ? 8.398 7.492 5.539 1 94.88 148 ASP B C 1
ATOM 3096 O O . ASP B 1 148 ? 7.238 7.785 5.824 1 94.88 148 ASP B O 1
ATOM 3100 N N . TYR B 1 149 ? 8.75 6.621 4.598 1 97.5 149 TYR B N 1
ATOM 3101 C CA . TYR B 1 149 ? 7.734 5.98 3.771 1 97.5 149 TYR B CA 1
ATOM 3102 C C . TYR B 1 149 ? 6.672 5.312 4.637 1 97.5 149 TYR B C 1
ATOM 3104 O O . TYR B 1 149 ? 5.484 5.34 4.305 1 97.5 149 TYR B O 1
ATOM 3112 N N . MET B 1 150 ? 7.047 4.641 5.738 1 98 150 MET B N 1
ATOM 3113 C CA . MET B 1 150 ? 6.117 3.904 6.594 1 98 150 MET B CA 1
ATOM 3114 C C . MET B 1 150 ? 4.961 4.797 7.035 1 98 150 MET B C 1
ATOM 3116 O O . MET B 1 150 ? 3.811 4.359 7.07 1 98 150 MET B O 1
ATOM 3120 N N . HIS B 1 151 ? 5.25 6.074 7.375 1 97.94 151 HIS B N 1
ATOM 3121 C CA . HIS B 1 151 ? 4.207 6.996 7.812 1 97.94 151 HIS B CA 1
ATOM 3122 C C . HIS B 1 151 ? 3.277 7.367 6.66 1 97.94 151 HIS B C 1
ATOM 3124 O O . HIS B 1 151 ? 2.066 7.496 6.852 1 97.94 151 HIS B O 1
ATOM 3130 N N . CYS B 1 152 ? 3.863 7.504 5.469 1 97.94 152 CYS B N 1
ATOM 3131 C CA . CYS B 1 152 ? 3.062 7.797 4.285 1 97.94 152 CYS B CA 1
ATOM 3132 C C . CYS B 1 152 ? 2.113 6.645 3.971 1 97.94 152 CYS B C 1
ATOM 3134 O O . CYS B 1 152 ? 0.921 6.859 3.744 1 97.94 152 CYS B O 1
ATOM 3136 N N . ALA B 1 153 ? 2.639 5.438 4 1 98.69 153 ALA B N 1
ATOM 3137 C CA . ALA B 1 153 ? 1.84 4.262 3.676 1 98.69 153 ALA B CA 1
ATOM 3138 C C . ALA B 1 153 ? 0.74 4.039 4.711 1 98.69 153 ALA B C 1
ATOM 3140 O O . ALA B 1 153 ? -0.404 3.744 4.355 1 98.69 153 ALA B O 1
ATOM 3141 N N . MET B 1 154 ? 1.053 4.184 5.977 1 98.69 154 MET B N 1
ATOM 3142 C CA . MET B 1 154 ? 0.052 3.994 7.023 1 98.69 154 MET B CA 1
ATOM 3143 C C . MET B 1 154 ? -1.043 5.051 6.926 1 98.69 154 MET B C 1
ATOM 3145 O O . MET B 1 154 ? -2.219 4.758 7.156 1 98.69 154 MET B O 1
ATOM 3149 N N . LEU B 1 155 ? -0.614 6.25 6.621 1 98.62 155 LEU B N 1
ATOM 3150 C CA . LEU B 1 155 ? -1.617 7.297 6.461 1 98.62 155 LEU B CA 1
ATOM 3151 C C . LEU B 1 155 ? -2.52 7.008 5.266 1 98.62 155 LEU B C 1
ATOM 3153 O O . LEU B 1 155 ? -3.734 7.211 5.336 1 98.62 155 LEU B O 1
ATOM 3157 N N . LEU B 1 156 ? -1.963 6.523 4.129 1 98.62 156 LEU B N 1
ATOM 3158 C CA . LEU B 1 156 ? -2.781 6.117 2.992 1 98.62 156 LEU B CA 1
ATOM 3159 C C . LEU B 1 156 ? -3.791 5.051 3.404 1 98.62 156 LEU B C 1
ATOM 3161 O O . LEU B 1 156 ? -4.957 5.109 3.014 1 98.62 156 LEU B O 1
ATOM 3165 N N . GLY B 1 157 ? -3.279 4.082 4.211 1 98.69 157 GLY B N 1
ATOM 3166 C CA . GLY B 1 157 ? -4.195 3.076 4.727 1 98.69 157 GLY B CA 1
ATOM 3167 C C . GLY B 1 157 ? -5.309 3.66 5.574 1 98.69 157 GLY B C 1
ATOM 3168 O O . GLY B 1 157 ? -6.465 3.246 5.461 1 98.69 157 GLY B O 1
ATOM 3169 N N . HIS B 1 158 ? -4.992 4.633 6.418 1 98.5 158 HIS B N 1
ATOM 3170 C CA . HIS B 1 158 ? -5.98 5.297 7.262 1 98.5 158 HIS B CA 1
ATOM 3171 C C . HIS B 1 158 ? -7.004 6.055 6.422 1 98.5 158 HIS B C 1
ATOM 3173 O O . HIS B 1 158 ? -8.211 5.949 6.656 1 98.5 158 HIS B O 1
ATOM 3179 N N . VAL B 1 159 ? -6.527 6.773 5.449 1 98.5 159 VAL B N 1
ATOM 3180 C CA . VAL B 1 159 ? -7.402 7.508 4.543 1 98.5 159 VAL B CA 1
ATOM 3181 C C . VAL B 1 159 ? -8.266 6.527 3.748 1 98.5 159 VAL B C 1
ATOM 3183 O O . VAL B 1 159 ? -9.445 6.781 3.512 1 98.5 159 VAL B O 1
ATOM 3186 N N . HIS B 1 160 ? -7.668 5.418 3.332 1 98.69 160 HIS B N 1
ATOM 3187 C CA . HIS B 1 160 ? -8.398 4.359 2.645 1 98.69 160 HIS B CA 1
ATOM 3188 C C . HIS B 1 160 ? -9.617 3.924 3.447 1 98.69 160 HIS B C 1
ATOM 3190 O O . HIS B 1 160 ? -10.719 3.795 2.898 1 98.69 160 HIS B O 1
ATOM 3196 N N . ASN B 1 161 ? -9.43 3.754 4.699 1 98.44 161 ASN B N 1
ATOM 3197 C CA . ASN B 1 161 ? -10.523 3.338 5.57 1 98.44 161 ASN B CA 1
ATOM 3198 C C . ASN B 1 161 ? -11.586 4.422 5.684 1 98.44 161 ASN B C 1
ATOM 3200 O O . ASN B 1 161 ? -12.781 4.125 5.703 1 98.44 161 ASN B O 1
ATOM 3204 N N . MET B 1 162 ? -11.172 5.664 5.77 1 98.06 162 MET B N 1
ATOM 3205 C CA . MET B 1 162 ? -12.125 6.766 5.824 1 98.06 162 MET B CA 1
ATOM 3206 C C . MET B 1 162 ? -12.992 6.801 4.57 1 98.06 162 MET B C 1
ATOM 3208 O O . MET B 1 162 ? -14.211 6.949 4.652 1 98.06 162 MET B O 1
ATOM 3212 N N . LEU B 1 163 ? -12.367 6.586 3.453 1 98.56 163 LEU B N 1
ATOM 3213 C CA . LEU B 1 163 ? -13.086 6.625 2.182 1 98.56 163 LEU B CA 1
ATOM 3214 C C . LEU B 1 163 ? -14.023 5.43 2.047 1 98.56 163 LEU B C 1
ATOM 3216 O O . LEU B 1 163 ? -15.148 5.574 1.57 1 98.56 163 LEU B O 1
ATOM 3220 N N . THR B 1 164 ? -13.547 4.266 2.479 1 98.69 164 THR B N 1
ATOM 3221 C CA . THR B 1 164 ? -14.391 3.076 2.451 1 98.69 164 THR B CA 1
ATOM 3222 C C . THR B 1 164 ? -15.648 3.285 3.287 1 98.69 164 THR B C 1
ATOM 3224 O O . THR B 1 164 ? -16.766 3.01 2.826 1 98.69 164 THR B O 1
ATOM 3227 N N . ARG B 1 165 ? -15.5 3.842 4.477 1 98.06 165 ARG B N 1
ATOM 3228 C CA . ARG B 1 165 ? -16.641 4.109 5.344 1 98.06 165 ARG B CA 1
ATOM 3229 C C . ARG B 1 165 ? -17.578 5.129 4.711 1 98.06 165 ARG B C 1
ATOM 3231 O O . ARG B 1 165 ? -18.812 4.98 4.777 1 98.06 165 ARG B O 1
ATOM 3238 N N . ALA B 1 166 ? -17.016 6.148 4.148 1 98.06 166 ALA B N 1
ATOM 3239 C CA . ALA B 1 166 ? -17.812 7.207 3.553 1 98.06 166 ALA B CA 1
ATOM 3240 C C . ALA B 1 166 ? -18.672 6.668 2.408 1 98.06 166 ALA B C 1
ATOM 3242 O O . ALA B 1 166 ? -19.859 7.008 2.293 1 98.06 166 ALA B O 1
ATOM 3243 N N . VAL B 1 167 ? -18.078 5.805 1.54 1 98.38 167 VAL B N 1
ATOM 3244 C CA . VAL B 1 167 ? -18.797 5.238 0.401 1 98.38 167 VAL B CA 1
ATOM 3245 C C . VAL B 1 167 ? -19.891 4.305 0.896 1 98.38 167 VAL B C 1
ATOM 3247 O O . VAL B 1 167 ? -21.047 4.383 0.434 1 98.38 167 VAL B O 1
ATOM 3250 N N . LEU B 1 168 ? -19.594 3.492 1.872 1 98.06 168 LEU B N 1
ATOM 3251 C CA . LEU B 1 168 ? -20.562 2.514 2.357 1 98.06 168 LEU B CA 1
ATOM 3252 C C . LEU B 1 168 ? -21.719 3.203 3.082 1 98.06 168 LEU B C 1
ATOM 3254 O O . LEU B 1 168 ? -22.859 2.732 3.035 1 98.06 168 LEU B O 1
ATOM 3258 N N . ALA B 1 169 ? -21.453 4.34 3.678 1 97.12 169 ALA B N 1
ATOM 3259 C CA . ALA B 1 169 ? -22.469 5.078 4.418 1 97.12 169 ALA B CA 1
ATOM 3260 C C . ALA B 1 169 ? -23.531 5.652 3.477 1 97.12 169 ALA B C 1
ATOM 3262 O O . ALA B 1 169 ? -24.625 6.023 3.91 1 97.12 169 ALA B O 1
ATOM 3263 N N . ARG B 1 170 ? -23.281 5.688 2.186 1 97.19 170 ARG B N 1
ATOM 3264 C CA . ARG B 1 170 ? -24.203 6.297 1.229 1 97.19 170 ARG B CA 1
ATOM 3265 C C . ARG B 1 170 ? -25.266 5.297 0.782 1 97.19 170 ARG B C 1
ATOM 3267 O O . ARG B 1 170 ? -26.281 5.68 0.184 1 97.19 170 ARG B O 1
ATOM 3274 N N . ASN B 1 171 ? -25.094 4.031 1.133 1 94.62 171 ASN B N 1
ATOM 3275 C CA . ASN B 1 171 ? -26.047 2.986 0.756 1 94.62 171 ASN B CA 1
ATOM 3276 C C . ASN B 1 171 ? -26.359 3.031 -0.736 1 94.62 171 ASN B C 1
ATOM 3278 O O . ASN B 1 171 ? -27.531 3.045 -1.125 1 94.62 171 ASN B O 1
ATOM 3282 N N . LEU B 1 172 ? -25.297 3.154 -1.585 1 96.88 172 LEU B N 1
ATOM 3283 C CA . LEU B 1 172 ? -25.438 3.131 -3.037 1 96.88 172 LEU B CA 1
ATOM 3284 C C . LEU B 1 172 ? -25.812 1.735 -3.523 1 96.88 172 LEU B C 1
ATOM 3286 O O . LEU B 1 172 ? -25.672 0.755 -2.793 1 96.88 172 LEU B O 1
ATOM 3290 N N . PRO B 1 173 ? -26.359 1.698 -4.773 1 96.75 173 PRO B N 1
ATOM 3291 C CA . PRO B 1 173 ? -26.578 0.368 -5.352 1 96.75 173 PRO B CA 1
ATOM 3292 C C . PRO B 1 173 ? -25.297 -0.485 -5.332 1 96.75 173 PRO B C 1
ATOM 3294 O O . PRO B 1 173 ? -24.203 0.045 -5.457 1 96.75 173 PRO B O 1
ATOM 3297 N N . ALA B 1 174 ? -25.438 -1.782 -5.199 1 96 174 ALA B N 1
ATOM 3298 C CA . ALA B 1 174 ? -24.344 -2.734 -5 1 96 174 ALA B CA 1
ATOM 3299 C C . ALA B 1 174 ? -23.281 -2.568 -6.074 1 96 174 ALA B C 1
ATOM 3301 O O . ALA B 1 174 ? -22.078 -2.525 -5.762 1 96 174 ALA B O 1
ATOM 3302 N N . GLU B 1 175 ? -23.719 -2.451 -7.301 1 97.12 175 GLU B N 1
ATOM 3303 C CA . GLU B 1 175 ? -22.766 -2.34 -8.406 1 97.12 175 GLU B CA 1
ATOM 3304 C C . GLU B 1 175 ? -21.969 -1.042 -8.32 1 97.12 175 GLU B C 1
ATOM 3306 O O . GLU B 1 175 ? -20.75 -1.038 -8.531 1 97.12 175 GLU B O 1
ATOM 3311 N N . THR B 1 176 ? -22.625 0.054 -7.996 1 98.12 176 THR B N 1
ATOM 3312 C CA . THR B 1 176 ? -21.969 1.347 -7.855 1 98.12 176 THR B CA 1
ATOM 3313 C C . THR B 1 176 ? -21 1.335 -6.672 1 98.12 176 THR B C 1
ATOM 3315 O O . THR B 1 176 ? -19.891 1.872 -6.762 1 98.12 176 THR B O 1
ATOM 3318 N N . THR B 1 177 ? -21.453 0.701 -5.57 1 98.31 177 THR B N 1
ATOM 3319 C CA . THR B 1 177 ? -20.594 0.571 -4.402 1 98.31 177 THR B CA 1
ATOM 3320 C C . THR B 1 177 ? -19.312 -0.188 -4.75 1 98.31 177 THR B C 1
ATOM 3322 O O . THR B 1 177 ? -18.203 0.271 -4.449 1 98.31 177 THR B O 1
ATOM 3325 N N . GLN B 1 178 ? -19.438 -1.238 -5.43 1 98.62 178 GLN B N 1
ATOM 3326 C CA . GLN B 1 178 ? -18.281 -2.066 -5.777 1 98.62 178 GLN B CA 1
ATOM 3327 C C . GLN B 1 178 ? -17.328 -1.319 -6.707 1 98.62 178 GLN B C 1
ATOM 3329 O O . GLN B 1 178 ? -16.125 -1.282 -6.469 1 98.62 178 GLN B O 1
ATOM 3334 N N . THR B 1 179 ? -17.922 -0.725 -7.777 1 98.75 179 THR B N 1
ATOM 3335 C CA . THR B 1 179 ? -17.078 -0.031 -8.75 1 98.75 179 THR B CA 1
ATOM 3336 C C . THR B 1 179 ? -16.344 1.139 -8.102 1 98.75 179 THR B C 1
ATOM 3338 O O . THR B 1 179 ? -15.188 1.4 -8.414 1 98.75 179 THR B O 1
ATOM 3341 N N . THR B 1 180 ? -17 1.792 -7.16 1 98.88 180 THR B N 1
ATOM 3342 C CA . THR B 1 180 ? -16.391 2.932 -6.473 1 98.88 180 THR B CA 1
ATOM 3343 C C . THR B 1 180 ? -15.281 2.475 -5.539 1 98.88 180 THR B C 1
ATOM 3345 O O . THR B 1 180 ? -14.172 3.023 -5.57 1 98.88 180 THR B O 1
ATOM 3348 N N . LEU B 1 181 ? -15.523 1.445 -4.758 1 98.94 181 LEU B N 1
ATOM 3349 C CA . LEU B 1 181 ? -14.516 0.956 -3.814 1 98.94 181 LEU B CA 1
ATOM 3350 C C . LEU B 1 181 ? -13.312 0.393 -4.551 1 98.94 181 LEU B C 1
ATOM 3352 O O . LEU B 1 181 ? -12.164 0.606 -4.137 1 98.94 181 LEU B O 1
ATOM 3356 N N . ILE B 1 182 ? -13.547 -0.277 -5.664 1 98.94 182 ILE B N 1
ATOM 3357 C CA . ILE B 1 182 ? -12.469 -0.854 -6.449 1 98.94 182 ILE B CA 1
ATOM 3358 C C . ILE B 1 182 ? -11.609 0.261 -7.051 1 98.94 182 ILE B C 1
ATOM 3360 O O . ILE B 1 182 ? -10.383 0.184 -7.043 1 98.94 182 ILE B O 1
ATOM 3364 N N . ALA B 1 183 ? -12.273 1.312 -7.551 1 98.94 183 ALA B N 1
ATOM 3365 C CA . ALA B 1 183 ? -11.547 2.449 -8.109 1 98.94 183 ALA B CA 1
ATOM 3366 C C . ALA B 1 183 ? -10.703 3.141 -7.039 1 98.94 183 ALA B C 1
ATOM 3368 O O . ALA B 1 183 ? -9.562 3.525 -7.293 1 98.94 183 ALA B O 1
ATOM 3369 N N . ILE B 1 184 ? -11.227 3.27 -5.852 1 98.94 184 ILE B N 1
ATOM 3370 C CA . ILE B 1 184 ? -10.516 3.887 -4.738 1 98.94 184 ILE B CA 1
ATOM 3371 C C . ILE B 1 184 ? -9.312 3.029 -4.355 1 98.94 184 ILE B C 1
ATOM 3373 O O . ILE B 1 184 ? -8.211 3.549 -4.164 1 98.94 184 ILE B O 1
ATOM 3377 N N . ASN B 1 185 ? -9.539 1.688 -4.289 1 98.94 185 ASN B N 1
ATOM 3378 C CA . ASN B 1 185 ? -8.414 0.792 -4.035 1 98.94 185 ASN B CA 1
ATOM 3379 C C . ASN B 1 185 ? -7.281 1.014 -5.035 1 98.94 185 ASN B C 1
ATOM 3381 O O . ASN B 1 185 ? -6.137 1.237 -4.641 1 98.94 185 ASN B O 1
ATOM 3385 N N . LYS B 1 186 ? -7.676 0.977 -6.262 1 98.94 186 LYS B N 1
ATOM 3386 C CA . LYS B 1 186 ? -6.676 1.02 -7.324 1 98.94 186 LYS B CA 1
ATOM 3387 C C . LYS B 1 186 ? -5.895 2.328 -7.289 1 98.94 186 LYS B C 1
ATOM 3389 O O . LYS B 1 186 ? -4.664 2.322 -7.355 1 98.94 186 LYS B O 1
ATOM 3394 N N . VAL B 1 187 ? -6.547 3.457 -7.148 1 98.94 187 VAL B N 1
ATOM 3395 C CA . VAL B 1 187 ? -5.855 4.738 -7.234 1 98.94 187 VAL B CA 1
ATOM 3396 C C . VAL B 1 187 ? -4.969 4.93 -6.008 1 98.94 187 VAL B C 1
ATOM 3398 O O . VAL B 1 187 ? -3.887 5.52 -6.102 1 98.94 187 VAL B O 1
ATOM 3401 N N . LEU B 1 188 ? -5.359 4.422 -4.844 1 98.94 188 LEU B N 1
ATOM 3402 C CA . LEU B 1 188 ? -4.539 4.551 -3.643 1 98.94 188 LEU B CA 1
ATOM 3403 C C . LEU B 1 188 ? -3.299 3.67 -3.734 1 98.94 188 LEU B C 1
ATOM 3405 O O . LEU B 1 188 ? -2.221 4.055 -3.277 1 98.94 188 LEU B O 1
ATOM 3409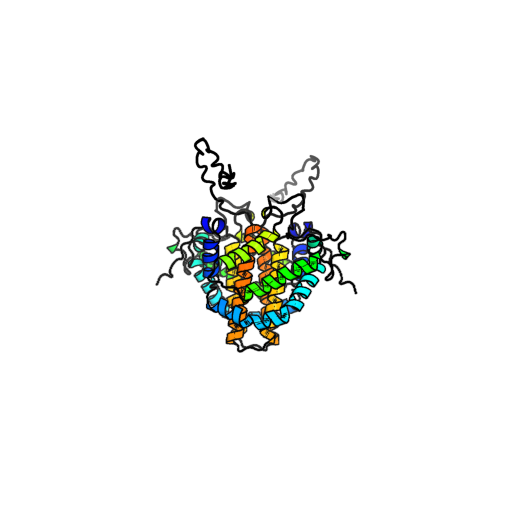 N N . TRP B 1 189 ? -3.416 2.492 -4.336 1 98.94 189 TRP B N 1
ATOM 3410 C CA . TRP B 1 189 ? -2.246 1.645 -4.539 1 98.94 189 TRP B CA 1
ATOM 3411 C C . TRP B 1 189 ? -1.306 2.252 -5.574 1 98.94 189 TRP B C 1
ATOM 3413 O O . TRP B 1 189 ? -0.086 2.102 -5.48 1 98.94 189 TRP B O 1
ATOM 3423 N N . ILE B 1 190 ? -1.877 2.93 -6.582 1 98.94 190 ILE B N 1
ATOM 3424 C CA . ILE B 1 190 ? -1.059 3.666 -7.539 1 98.94 190 ILE B CA 1
ATOM 3425 C C . ILE B 1 190 ? -0.301 4.781 -6.816 1 98.94 190 ILE B C 1
ATOM 3427 O O . ILE B 1 190 ? 0.911 4.93 -6.996 1 98.94 190 ILE B O 1
ATOM 3431 N N . GLN B 1 191 ? -0.988 5.57 -5.977 1 98.94 191 GLN B N 1
ATOM 3432 C CA . GLN B 1 191 ? -0.324 6.605 -5.191 1 98.94 191 GLN B CA 1
ATOM 3433 C C . GLN B 1 191 ? 0.742 6.008 -4.277 1 98.94 191 GLN B C 1
ATOM 3435 O O . GLN B 1 191 ? 1.813 6.594 -4.102 1 98.94 191 GLN B O 1
ATOM 3440 N N . ASN B 1 192 ? 0.429 4.875 -3.68 1 98.88 192 ASN B N 1
ATOM 3441 C CA . ASN B 1 192 ? 1.396 4.172 -2.842 1 98.88 192 ASN B CA 1
ATOM 3442 C C . ASN B 1 192 ? 2.684 3.873 -3.6 1 98.88 192 ASN B C 1
ATOM 3444 O O . ASN B 1 192 ? 3.781 4.07 -3.072 1 98.88 192 ASN B O 1
ATOM 3448 N N . ASP B 1 193 ? 2.555 3.377 -4.797 1 98.88 193 ASP B N 1
ATOM 3449 C CA . ASP B 1 193 ? 3.727 3.096 -5.621 1 98.88 193 ASP B CA 1
ATOM 3450 C C . ASP B 1 193 ? 4.523 4.367 -5.898 1 98.88 193 ASP B C 1
ATOM 3452 O O . ASP B 1 193 ? 5.754 4.363 -5.832 1 98.88 193 ASP B O 1
ATOM 3456 N N . LEU B 1 194 ? 3.857 5.41 -6.176 1 98.75 194 LEU B N 1
ATOM 3457 C CA . LEU B 1 194 ? 4.5 6.664 -6.555 1 98.75 194 LEU B CA 1
ATOM 3458 C C . LEU B 1 194 ? 5.062 7.379 -5.328 1 98.75 194 LEU B C 1
ATOM 3460 O O . LEU B 1 194 ? 5.887 8.281 -5.457 1 98.75 194 LEU B O 1
ATOM 3464 N N . PHE B 1 195 ? 4.668 6.992 -4.121 1 98.44 195 PHE B N 1
ATOM 3465 C CA . PHE B 1 195 ? 5.398 7.328 -2.904 1 98.44 195 PHE B CA 1
ATOM 3466 C C . PHE B 1 195 ? 6.66 6.484 -2.781 1 98.44 195 PHE B C 1
ATOM 3468 O O . PHE B 1 195 ? 7.758 7.02 -2.607 1 98.44 195 PHE B O 1
ATOM 3475 N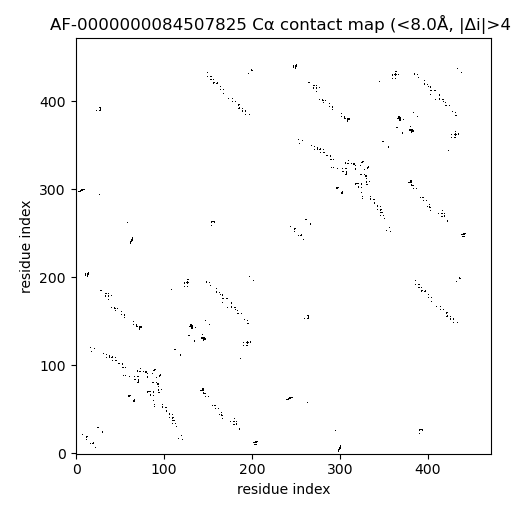 N . ALA B 1 196 ? 6.512 5.203 -2.9 1 98.44 196 ALA B N 1
ATOM 3476 C CA . ALA B 1 196 ? 7.543 4.227 -2.564 1 98.44 196 ALA B CA 1
ATOM 3477 C C . ALA B 1 196 ? 8.758 4.379 -3.471 1 98.44 196 ALA B C 1
ATOM 3479 O O . ALA B 1 196 ? 9.898 4.227 -3.021 1 98.44 196 ALA B O 1
ATOM 3480 N N . ARG B 1 197 ? 8.547 4.676 -4.707 1 97.62 197 ARG B N 1
ATOM 3481 C CA . ARG B 1 197 ? 9.648 4.664 -5.668 1 97.62 197 ARG B CA 1
ATOM 3482 C C . ARG B 1 197 ? 10.703 5.707 -5.309 1 97.62 197 ARG B C 1
ATOM 3484 O O . ARG B 1 197 ? 11.859 5.598 -5.723 1 97.62 197 ARG B O 1
ATOM 3491 N N . HIS B 1 198 ? 10.352 6.707 -4.527 1 96.44 198 HIS B N 1
ATOM 3492 C CA . HIS B 1 198 ? 11.297 7.754 -4.156 1 96.44 198 HIS B CA 1
ATOM 3493 C C . HIS B 1 198 ? 12.062 7.379 -2.891 1 96.44 198 HIS B C 1
ATOM 3495 O O . HIS B 1 198 ? 13.055 8.023 -2.545 1 96.44 198 HIS B O 1
ATOM 3501 N N . HIS B 1 199 ? 11.609 6.391 -2.201 1 96.06 199 HIS B N 1
ATOM 3502 C CA . HIS B 1 199 ? 12.266 5.934 -0.978 1 96.06 199 HIS B CA 1
ATOM 3503 C C . HIS B 1 199 ? 13.094 4.68 -1.229 1 96.06 199 HIS B C 1
ATOM 3505 O O . HIS B 1 199 ? 13.891 4.277 -0.38 1 96.06 199 HIS B O 1
ATOM 3511 N N . ILE B 1 200 ? 12.852 4 -2.32 1 96.44 200 ILE B N 1
ATOM 3512 C CA . ILE B 1 200 ? 13.539 2.766 -2.691 1 96.44 200 ILE B CA 1
ATOM 3513 C C . ILE B 1 200 ? 14.625 3.066 -3.717 1 96.44 200 ILE B C 1
ATOM 3515 O O . ILE B 1 200 ? 14.352 3.65 -4.77 1 96.44 200 ILE B O 1
ATOM 3519 N N . PRO B 1 201 ? 15.891 2.68 -3.461 1 93.31 201 PRO B N 1
ATOM 3520 C CA . PRO B 1 201 ? 16.938 2.887 -4.465 1 93.31 201 PRO B CA 1
ATOM 3521 C C . PRO B 1 201 ? 16.625 2.225 -5.801 1 93.31 201 PRO B C 1
ATOM 3523 O O . PRO B 1 201 ? 16.188 1.068 -5.836 1 93.31 201 PRO B O 1
ATOM 3526 N N . PRO B 1 202 ? 16.781 2.984 -6.816 1 91.44 202 PRO B N 1
ATOM 3527 C CA . PRO B 1 202 ? 16.516 2.385 -8.125 1 91.44 202 PRO B CA 1
ATOM 3528 C C . PRO B 1 202 ? 17.516 1.282 -8.477 1 91.44 202 PRO B C 1
ATOM 3530 O O . PRO B 1 202 ? 18.672 1.339 -8.07 1 91.44 202 PRO B O 1
ATOM 3533 N N . ARG B 1 203 ? 17.047 0.33 -9.188 1 87.5 203 ARG B N 1
ATOM 3534 C CA . ARG B 1 203 ? 17.922 -0.729 -9.672 1 87.5 203 ARG B CA 1
ATOM 3535 C C . ARG B 1 203 ? 18.719 -0.266 -10.891 1 87.5 203 ARG B C 1
ATOM 3537 O O . ARG B 1 203 ? 19.891 -0.632 -11.047 1 87.5 203 ARG B O 1
ATOM 3544 N N . TYR B 1 204 ? 18.062 0.518 -11.727 1 85.62 204 TYR B N 1
ATOM 3545 C CA . TYR B 1 204 ? 18.656 1.029 -12.953 1 85.62 204 TYR B CA 1
ATOM 3546 C C . TYR B 1 204 ? 18.703 2.553 -12.945 1 85.62 204 TYR B C 1
ATOM 3548 O O . TYR B 1 204 ? 17.797 3.203 -12.414 1 85.62 204 TYR B O 1
ATOM 3556 N N . SER B 1 205 ? 19.906 3.066 -13.289 1 79.62 205 SER B N 1
ATOM 3557 C CA . SER B 1 205 ? 20.031 4.52 -13.336 1 79.62 205 SER B CA 1
ATOM 3558 C C . SER B 1 205 ? 20.078 5.023 -14.773 1 79.62 205 SER B C 1
ATOM 3560 O O . SER B 1 205 ? 20.328 4.254 -15.695 1 79.62 205 SER B O 1
ATOM 3562 N N . HIS B 1 206 ? 19.609 6.191 -14.938 1 66.38 206 HIS B N 1
ATOM 3563 C CA . HIS B 1 206 ? 19.766 6.816 -16.25 1 66.38 206 HIS B CA 1
ATOM 3564 C C . HIS B 1 206 ? 21.234 6.836 -16.672 1 66.38 206 HIS B C 1
ATOM 3566 O O . HIS B 1 206 ? 22.109 7.215 -15.891 1 66.38 206 HIS B O 1
ATOM 3572 N N . GLN B 1 207 ? 21.688 5.883 -17.391 1 52.69 207 GLN B N 1
ATOM 3573 C CA . GLN B 1 207 ? 23.031 6.078 -17.938 1 52.69 207 GLN B CA 1
ATOM 3574 C C . GLN B 1 207 ? 23.219 7.516 -18.406 1 52.69 207 GLN B C 1
ATOM 3576 O O . GLN B 1 207 ? 22.422 8.031 -19.188 1 52.69 207 GLN B O 1
ATOM 3581 N N . GLU B 1 208 ? 23.812 8.32 -17.781 1 44.22 208 GLU B N 1
ATOM 3582 C CA . GLU B 1 208 ? 24.281 9.594 -18.328 1 44.22 208 GLU B CA 1
ATOM 3583 C C . GLU B 1 208 ? 24.953 9.398 -19.672 1 44.22 208 GLU B C 1
ATOM 3585 O O . GLU B 1 208 ? 25.891 8.609 -19.797 1 44.22 208 GLU B O 1
ATOM 3590 N N . GLU B 1 209 ? 24.453 9.414 -20.844 1 38 209 GLU B N 1
ATOM 3591 C CA . GLU B 1 209 ? 25.234 9.688 -22.047 1 38 209 GLU B CA 1
ATOM 3592 C C . GLU B 1 209 ? 26.312 10.734 -21.766 1 38 209 GLU B C 1
ATOM 3594 O O . GLU B 1 209 ? 26 11.875 -21.422 1 38 209 GLU B O 1
ATOM 3599 N N . THR B 1 210 ? 27.484 10.445 -21.391 1 37.34 210 THR B N 1
ATOM 3600 C CA . THR B 1 210 ? 28.641 11.297 -21.562 1 37.34 210 THR B CA 1
ATOM 3601 C C . THR B 1 210 ? 28.781 11.758 -23.016 1 37.34 210 THR B C 1
ATOM 3603 O O . THR B 1 210 ? 29.172 10.984 -23.891 1 37.34 210 THR B O 1
ATOM 3606 N N . GLU B 1 211 ? 28.016 12.391 -23.703 1 35 211 GLU B N 1
ATOM 3607 C CA . GLU B 1 211 ? 28.516 13.156 -24.844 1 35 211 GLU B CA 1
ATOM 3608 C C . GLU B 1 211 ? 29.844 13.836 -24.516 1 35 211 GLU B C 1
ATOM 3610 O O . GLU B 1 211 ? 29.984 14.461 -23.453 1 35 211 GLU B O 1
ATOM 3615 N N . ALA B 1 212 ? 30.984 13.383 -25.125 1 31.75 212 ALA B N 1
ATOM 3616 C CA . ALA B 1 212 ? 32.156 14.211 -25.297 1 31.75 212 ALA B CA 1
ATOM 3617 C C . ALA B 1 212 ? 31.781 15.648 -25.641 1 31.75 212 ALA B C 1
ATOM 3619 O O . ALA B 1 212 ? 31.266 15.922 -26.734 1 31.75 212 ALA B O 1
ATOM 3620 N N . LYS B 1 213 ? 31.344 16.5 -24.875 1 34.12 213 LYS B N 1
ATOM 3621 C CA . LYS B 1 213 ? 31.359 17.953 -25.062 1 34.12 213 LYS B CA 1
ATOM 3622 C C . LYS B 1 213 ? 32.656 18.406 -25.734 1 34.12 213 LYS B C 1
ATOM 3624 O O . LYS B 1 213 ? 33.719 18.312 -25.141 1 34.12 213 LYS B O 1
ATOM 3629 N N . ASP B 1 214 ? 32.875 18.172 -26.938 1 32 214 ASP B N 1
ATOM 3630 C CA . ASP B 1 214 ? 33.781 19.031 -27.703 1 32 214 ASP B CA 1
ATOM 3631 C C . ASP B 1 214 ? 33.75 20.469 -27.156 1 32 214 ASP B C 1
ATOM 3633 O O . ASP B 1 214 ? 32.688 21 -26.891 1 32 214 ASP B O 1
ATOM 3637 N N . LYS B 1 215 ? 34.875 20.953 -26.578 1 33.72 215 LYS B N 1
ATOM 3638 C CA . LYS B 1 215 ? 35.219 22.297 -26.141 1 33.72 215 LYS B CA 1
ATOM 3639 C C . LYS B 1 215 ? 34.688 23.344 -27.141 1 33.72 215 LYS B C 1
ATOM 3641 O O . LYS B 1 215 ? 35.5 23.969 -27.859 1 33.72 215 LYS B O 1
ATOM 3646 N N . GLY B 1 216 ? 33.875 23.078 -28.047 1 27.78 216 GLY B N 1
ATOM 3647 C CA . GLY B 1 216 ? 33.594 24.297 -28.781 1 27.78 216 GLY B CA 1
ATOM 3648 C C . GLY B 1 216 ? 33.094 25.438 -27.906 1 27.78 216 GLY B C 1
ATOM 3649 O O . GLY B 1 216 ? 32.562 25.203 -26.812 1 27.78 216 GLY B O 1
ATOM 3650 N N . ALA B 1 217 ? 33.719 26.656 -28.125 1 29.78 217 ALA B N 1
ATOM 3651 C CA . ALA B 1 217 ? 33.562 28.016 -27.609 1 29.78 217 ALA B CA 1
ATOM 3652 C C . ALA B 1 217 ? 32.094 28.359 -27.391 1 29.78 217 ALA B C 1
ATOM 3654 O O . ALA B 1 217 ? 31.312 28.422 -28.328 1 29.78 217 ALA B O 1
ATOM 3655 N N . SER B 1 218 ? 31.578 27.75 -26.406 1 27.53 218 SER B N 1
ATOM 3656 C CA . SER B 1 218 ? 30.25 28.25 -26.031 1 27.53 218 SER B CA 1
ATOM 3657 C C . SER B 1 218 ? 30.219 29.781 -26.078 1 27.53 218 SER B C 1
ATOM 3659 O O . SER B 1 218 ? 30.891 30.453 -25.297 1 27.53 218 SER B O 1
ATOM 3661 N N . GLN B 1 219 ? 30.344 30.266 -27.281 1 26.53 219 GLN B N 1
ATOM 3662 C CA . GLN B 1 219 ? 29.812 31.625 -27.453 1 26.53 219 GLN B CA 1
ATOM 3663 C C . GLN B 1 219 ? 28.531 31.812 -26.672 1 26.53 219 GLN B C 1
ATOM 3665 O O . GLN B 1 219 ? 27.531 31.141 -26.938 1 26.53 219 GLN B O 1
ATOM 3670 N N . GLY B 1 220 ? 28.75 32.031 -25.391 1 25.92 220 GLY B N 1
ATOM 3671 C CA . GLY B 1 220 ? 27.797 32.562 -24.406 1 25.92 220 GLY B CA 1
ATOM 3672 C C . GLY B 1 220 ? 26.781 33.5 -25 1 25.92 220 GLY B C 1
ATOM 3673 O O . GLY B 1 220 ? 27.141 34.562 -25.5 1 25.92 220 GLY B O 1
ATOM 3674 N N . TRP B 1 221 ? 25.906 32.938 -25.766 1 24.78 221 TRP B N 1
ATOM 3675 C CA . TRP B 1 221 ? 24.812 33.75 -26.281 1 24.78 221 TRP B CA 1
ATOM 3676 C C . TRP B 1 221 ? 24.25 34.656 -25.188 1 24.78 221 TRP B C 1
ATOM 3678 O O . TRP B 1 221 ? 23.641 34.188 -24.234 1 24.78 221 TRP B O 1
ATOM 3688 N N . ALA B 1 222 ? 25.109 35.688 -24.797 1 25.44 222 ALA B N 1
ATOM 3689 C CA . ALA B 1 222 ? 24.766 36.938 -24.125 1 25.44 222 ALA B CA 1
ATOM 3690 C C . ALA B 1 222 ? 23.438 37.5 -24.641 1 25.44 222 ALA B C 1
ATOM 3692 O O . ALA B 1 222 ? 23.328 37.875 -25.797 1 25.44 222 ALA B O 1
ATOM 3693 N N . TRP B 1 223 ? 22.391 36.75 -24.328 1 24.61 223 TRP B N 1
ATOM 3694 C CA . TRP B 1 223 ? 21.125 37.469 -24.562 1 24.61 223 TRP B CA 1
ATOM 3695 C C . TRP B 1 223 ? 21.25 38.938 -24.203 1 24.61 223 TRP B C 1
ATOM 3697 O O . TRP B 1 223 ? 21.5 39.281 -23.047 1 24.61 223 TRP B O 1
ATOM 3707 N N . GLY B 1 224 ? 21.969 39.719 -24.984 1 23.81 224 GLY B N 1
ATOM 3708 C CA . GLY B 1 224 ? 22.172 41.1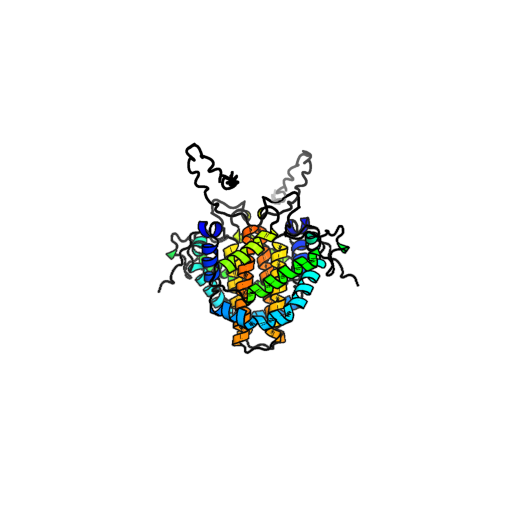56 -25.156 1 23.81 224 GLY B CA 1
ATOM 3709 C C . GLY B 1 224 ? 20.938 41.969 -24.781 1 23.81 224 GLY B C 1
ATOM 3710 O O . GLY B 1 224 ? 19.844 41.719 -25.266 1 23.81 224 GLY B O 1
ATOM 3711 N N . LEU B 1 225 ? 20.891 42.375 -23.531 1 25.09 225 LEU B N 1
ATOM 3712 C CA . LEU B 1 225 ? 20.141 43.5 -22.984 1 25.09 225 LEU B CA 1
ATOM 3713 C C . LEU B 1 225 ? 20.125 44.656 -23.969 1 25.09 225 LEU B C 1
ATOM 3715 O O . LEU B 1 225 ? 19.906 45.812 -23.562 1 25.09 225 LEU B O 1
ATOM 3719 N N . PHE B 1 226 ? 20.297 44.438 -25.328 1 25.48 226 PHE B N 1
ATOM 3720 C CA . PHE B 1 226 ? 20.5 45.531 -26.25 1 25.48 226 PHE B CA 1
ATOM 3721 C C . PHE B 1 226 ? 19.422 46.594 -26.031 1 25.48 226 PHE B C 1
ATOM 3723 O O . PHE B 1 226 ? 19.641 47.781 -26.359 1 25.48 226 PHE B O 1
ATOM 3730 N N . GLY B 1 227 ? 18.156 46.156 -25.953 1 23.75 227 GLY B N 1
ATOM 3731 C CA . GLY B 1 227 ? 17.406 47.125 -26.75 1 23.75 227 GLY B CA 1
ATOM 3732 C C . GLY B 1 227 ? 17.344 48.5 -26.125 1 23.75 227 GLY B C 1
ATOM 3733 O O . GLY B 1 227 ? 16.297 48.938 -25.625 1 23.75 227 GLY B O 1
ATOM 3734 N N . ARG B 1 228 ? 18.188 48.781 -25.109 1 24.05 228 ARG B N 1
ATOM 3735 C CA . ARG B 1 228 ? 17.891 50.125 -24.594 1 24.05 228 ARG B CA 1
ATOM 3736 C C . ARG B 1 228 ? 18.062 51.188 -25.672 1 24.05 228 ARG B C 1
ATOM 3738 O O . ARG B 1 228 ? 19.188 51.625 -25.922 1 24.05 228 ARG B O 1
ATOM 3745 N N . SER B 1 229 ? 17.75 51 -26.984 1 23.94 229 SER B N 1
ATOM 3746 C CA . SER B 1 229 ? 18.047 52.125 -27.859 1 23.94 229 SER B CA 1
ATOM 3747 C C . SER B 1 229 ? 17.422 53.406 -27.328 1 23.94 229 SER B C 1
ATOM 3749 O O . SER B 1 229 ? 16.203 53.531 -27.203 1 23.94 229 SER B O 1
ATOM 3751 N N . GLY B 1 230 ? 17.984 53.938 -26.219 1 23.78 230 GLY B N 1
ATOM 3752 C CA . GLY B 1 230 ? 17.688 55.312 -25.828 1 23.78 230 GLY B CA 1
ATOM 3753 C C . GLY B 1 230 ? 17.719 56.281 -27 1 23.78 230 GLY B C 1
ATOM 3754 O O . GLY B 1 230 ? 18.766 56.438 -27.641 1 23.78 230 GLY B O 1
ATOM 3755 N N . GLY B 1 231 ? 16.703 56.281 -27.891 1 22.06 231 GLY B N 1
ATOM 3756 C CA . GLY B 1 231 ? 16.547 57.25 -28.984 1 22.06 231 GLY B CA 1
ATOM 3757 C C . GLY B 1 231 ? 16.766 58.688 -28.562 1 22.06 231 GLY B C 1
ATOM 3758 O O . GLY B 1 231 ? 16.047 59.188 -27.703 1 22.06 231 GLY B O 1
ATOM 3759 N N . SER B 1 232 ? 17.984 59.094 -28.266 1 24.22 232 SER B N 1
ATOM 3760 C CA . SER B 1 232 ? 18.359 60.5 -28.094 1 24.22 232 SER B CA 1
ATOM 3761 C C . SER B 1 232 ? 17.844 61.375 -29.25 1 24.22 232 SER B C 1
ATOM 3763 O O . SER B 1 232 ? 18.297 61.219 -30.391 1 24.22 232 SER B O 1
ATOM 3765 N N . SER B 1 233 ? 16.531 61.531 -29.438 1 22.61 233 SER B N 1
ATOM 3766 C CA . SER B 1 233 ? 16.078 62.406 -30.5 1 22.61 233 SER B CA 1
ATOM 3767 C C . SER B 1 233 ? 16.672 63.812 -30.344 1 22.61 233 SER B C 1
ATOM 3769 O O . SER B 1 233 ? 16.469 64.438 -29.328 1 22.61 233 SER B O 1
ATOM 3771 N N . SER B 1 234 ? 17.844 64.125 -30.875 1 22.05 234 SER B N 1
ATOM 3772 C CA . SER B 1 234 ? 18.484 65.375 -31.156 1 22.05 234 SER B CA 1
ATOM 3773 C C . SER B 1 234 ? 17.578 66.312 -31.984 1 22.05 234 SER B C 1
ATOM 3775 O O . SER B 1 234 ? 18.047 67.25 -32.594 1 22.05 234 SER B O 1
ATOM 3777 N N . SER B 1 235 ? 16.297 66.5 -31.734 1 23.02 235 SER B N 1
ATOM 3778 C CA . SER B 1 235 ? 15.68 67.5 -32.594 1 23.02 235 SER B CA 1
ATOM 3779 C C . SER B 1 235 ? 16.375 68.875 -32.438 1 23.02 235 SER B C 1
ATOM 3781 O O . SER B 1 235 ? 16.828 69.188 -31.344 1 23.02 235 SER B O 1
ATOM 3783 N N . SER B 1 236 ? 16.453 69.688 -33.594 1 23.91 236 SER B N 1
ATOM 3784 C CA . SER B 1 236 ? 16.422 71.125 -33.844 1 23.91 236 SER B CA 1
ATOM 3785 C C . SER B 1 236 ? 15.289 71.812 -33.094 1 23.91 236 SER B C 1
ATOM 3787 O O . SER B 1 236 ? 14.18 71.25 -33.031 1 23.91 236 SER B O 1
#

Organism: NCBI:txid456999

InterPro domains:
  IPR009050 Globin-like superfamily [SSF46458] (21-132)
  IPR012292 Globin/Protoglobin [G3DSA:1.10.490.10] (20-203)
  IPR044398 Globin-sensor domain [PF11563] (19-200)

Secondary structure (DSSP, 8-state):
----PBP--HHHHHH-HHHHHHHHHHHHT--HHHHHHHHHHHHHHHHHHHHHHHHHHHHHHTBHHHHGGGGSPPTT--SPPPSSGGG-STT-HHHHHHHHHHHHHHHHHHHS-TTSHHHHHHHHHHHHTTS-GGGGTTS-S-------HHHHHHHHHHHHHHHHHHHHTTT--HHHHHHHHHHHHHHHHHHHHHHHTTTSPPSS---------------------TT---------/----PBP--HHHHHH-HHHHHHHHHHHHT--HHHHHHHHHHHHHHHHHHHHHHHHHHHHHHTBHHHHGGGGSPPTT--SPPPSSGGG-STT-HHHHHHHHHHHHHHHHHHHS-TTSHHHHHHHHHHHHTTS-GGGGTTS-S-------HHHHHHHHHHHHHHHHHHHHTTT--HHHHHHHHHHHHHHHHHHHHHHHTTTSPPSS--------------------------------

pLDDT: mean 83.97, std 24.58, range [21.52, 98.94]

Radius of gyration: 27.62 Å; Cα contacts (8 Å, |Δi|>4): 511; chains: 2; bounding box: 67×134×68 Å

Nearest PDB structures (foldseek):
  3zjj-assembly1_C-2  TM=8.320E-01  e=1.209E-05  Methanosarcina acetivorans
  3zjn-assembly1_A  TM=8.297E-01  e=1.689E-05  Methanosarcina acetivorans
  2vee-assembly2_B  TM=8.356E-01  e=5.059E-05  Methanosarcina acetivorans
  3zh0-assembly2_D  TM=8.288E-01  e=5.565E-05  Methanosarcina acetivorans C2A
  3qzz-assembly1_A-2  TM=8.279E-01  e=6.972E-04  Methanosarcina acetivorans

=== Feature glossary ===
The record interleaves many kinds of information about one protein. Here is each kind framed as the question it answers.

Q: What does the local fold look like, residue by residue?
A: A 3Di character summarizes, for each residue, the relative orientation of the Cα frame of its nearest spatial neighbor. Because it encodes fold topology rather than chemistry, 3Di alignments detect remote structural similarity that sequence alignment misses.

Q: Which residues are in helices, strands, or loops?
A: Secondary structure is the local, repeating backbone conformation. DSSP classifies it into eight states by reading the hydrogen-bond network: three helix types (H, G, I), two β types (E, B), two non-regular types (T, S), and unstructured coil (-).

Q: How big and how compact is the whole molecule?
A: Three whole-structure scalars: the radius of gyration (RMS distance of Cα from centroid, in Å), the count of Cα–Cα contacts (pairs closer than 8 Å and separated by more than four residues in sequence — i.e. tertiary, not local, contacts), and the bounding-box dimensions. Together they distinguish compact globular folds from extended fibres or disordered chains.

Q: How confident is the AlphaFold model at each residue?
A: For AlphaFold models, the B-factor field carries pLDDT — the model's own estimate of local accuracy on a 0–100 scale. Regions with pLDDT<50 should be treated as essentially unmodeled; they often correspond to intrinsically disordered segments.

Q: What family and function is it annotated with?
A: Functional annotations link the protein to curated databases. InterPro entries identify conserved domains and families by matching the sequence against member-database signatures (Pfam, PROSITE, CDD, …). Gene Ontology (GO) terms describe molecular function, biological process, and cellular component in a controlled vocabulary. CATH places the structure in a hierarchical fold classification (Class/Architecture/Topology/Homologous-superfamily). The organism is the source species.

Q: What known structures does this most resemble?
A: Nearest PDB neighbors are the top structural matches found by Foldseek when searching this structure against the entire Protein Data Bank. Each hit reports a TM-score (0 to 1; >0.5 almost always implies the same fold) and an E-value. These are *structural* homologs — they may share no detectable sequence similarity.

Q: Which residues are buried vs exposed?
A: Solvent-accessible surface area (SASA) is the area in Å² traced out by the centre of a 1.4 Å probe sphere (a water molecule) rolled over the protein's van der Waals surface (Shrake–Rupley / Lee–Richards construction). Buried residues have near-zero SASA; fully exposed residues can exceed 200 Å². The total SASA scales roughly with the number of surface residues.

Q: What are the backbone torsion angles?
A: φ (phi) and ψ (psi) are the two rotatable backbone dihedrals per residue: φ is the C(i-1)–N–Cα–C torsion, ψ is the N–Cα–C–N(i+1) torsion, both in degrees on (−180°, 180°]. α-helical residues cluster near (−60°, −45°); β-strand residues near (−120°, +130°). A Ramachandran plot is simply a scatter of (φ, ψ) for every residue.

Q: Are the domains correctly placed relative to each other?
A: Predicted aligned error is AlphaFold's pairwise confidence. Unlike pLDDT (per-residue), PAE is per-residue-pair and captures whether two parts of the structure are correctly placed relative to each other. Units are ångströms of expected positional error.

Q: What if only a Cα trace is available?
A: P-SEA three-state annotation labels each residue as helix, strand, or coil based purely on the geometry of the Cα trace. It serves as a fallback when the full backbone (and thus DSSP) is unavailable.

Q: What is the amino-acid chain?
A: This is the polypeptide sequence — one letter per residue, N-terminus first. Length ranges from a few dozen residues for small domains to over a thousand for large multi-domain proteins.

Q: What do the rendered images show?
A: The six renders are orthographic views along the three Cartesian axes in both directions. Representation (cartoon, sticks, or surface) and color scheme (sequence-rainbow or by-chain) vary across proteins so the training set covers all the common visualization conventions.

Q: What do the diagnostic plots show?
A: Plot images: a contact map (which residues are close in 3D, as an N×N binary image), a Ramachandran scatter (backbone torsion angles, revealing secondary-structure composition at a glance), and — for AlphaFold structures — a PAE heatmap (pairwise prediction confidence).

Q: How mobile is each atom in the crystal?
A: B-factor (Debye–Waller factor) reflects atomic displacement in the crystal lattice. It is an experimental observable (units Å²), not a prediction; low values mean the atom is pinned down, high values mean it moves or is heterogeneous across the crystal.

Q: Where is each backbone atom in 3D?
A: The mmCIF table is the protein's shape written out atom by atom. For each backbone N, Cα, C, and carbonyl O, it records an (x, y, z) coordinate triple in Å plus the residue type, chain letter, and residue number.